Protein AF-0000000074206489 (afdb_homodimer)

Organism: NCBI:txid88382

Solvent-accessible surface area (backbone atoms only — not comparable to full-atom values): 29722 Å² total; per-residue (Å²): 125,46,49,64,79,64,74,77,42,41,24,38,34,35,64,43,36,42,76,60,45,55,52,39,48,53,51,47,45,47,34,42,75,22,61,24,48,31,36,27,30,48,44,56,84,59,36,34,67,36,35,29,41,68,44,48,49,28,24,40,45,49,66,47,85,73,44,24,41,29,34,53,33,33,40,43,61,78,42,57,41,62,58,47,41,35,37,48,26,34,46,12,40,67,43,70,44,29,47,36,42,20,39,26,56,64,82,62,49,68,45,38,34,6,57,52,27,76,78,65,53,76,69,52,23,52,53,42,43,54,52,35,53,51,47,32,53,47,35,55,41,56,89,53,83,68,47,34,70,41,88,54,97,80,51,52,29,61,44,28,56,39,31,41,71,55,62,48,86,63,46,39,26,32,54,47,85,50,71,69,44,28,34,47,37,27,60,72,36,38,20,42,42,36,47,48,92,74,37,92,56,40,78,71,36,48,52,65,51,48,48,46,19,35,53,29,6,47,76,63,75,41,64,52,72,62,40,45,33,35,36,36,42,66,73,44,87,35,90,56,76,70,68,84,45,22,11,31,60,68,52,38,19,53,51,53,29,50,45,23,63,66,48,26,44,29,32,39,25,41,56,55,86,46,68,69,57,50,36,42,43,28,64,50,22,48,56,50,21,52,50,54,43,51,57,59,71,76,107,129,47,49,66,77,64,74,79,41,40,26,37,35,34,64,42,37,42,77,60,45,55,52,40,48,53,50,46,45,47,34,41,74,23,61,25,48,30,37,26,30,49,43,56,85,57,37,33,66,36,34,27,42,68,44,49,48,29,24,41,44,49,67,47,83,73,44,24,42,29,35,53,34,32,39,43,60,79,42,55,42,64,57,49,40,34,36,48,26,34,47,12,40,66,44,69,45,30,48,35,41,21,39,26,56,64,82,64,49,70,46,38,33,7,57,52,27,75,78,64,52,75,70,51,24,52,53,43,43,54,53,34,53,53,48,32,54,47,36,54,42,55,90,52,84,68,48,34,68,41,88,55,97,80,50,52,29,61,43,27,56,41,31,41,72,54,60,48,87,63,45,38,25,33,54,47,84,50,71,70,44,28,34,47,36,26,59,72,37,38,20,42,43,37,48,48,91,73,38,92,56,41,79,71,37,49,54,63,52,48,48,46,19,36,53,28,5,48,77,64,74,41,64,50,71,62,39,45,34,34,36,36,42,66,72,42,86,36,90,56,74,70,68,83,46,23,12,30,60,68,54,38,18,54,51,52,31,48,46,23,62,67,48,24,40,28,31,40,25,40,55,54,86,46,66,69,59,49,35,43,42,27,63,49,21,46,57,50,21,54,51,54,44,52,58,59,71,74,104

Secondary structure (DSSP, 8-state):
-----PPPEEEEEE--BSSSTTHHHHHHHHHHHTT-SEEEE---TT-TTB--HHHHHHHHHHH-SSSEEEEEEEEGGGS-HHHHHHHHHHHHHHHTS-EEEEEE--S-HHHHHHTTPPP--HHHHHHHHHHHHHHHHHHH-TTS-S-EEEE-SS-EEEEEPP-PPPSS---EEE---SHHHHHHHHHH-SEE--BGGGSTTGGGHHHHHHHHHHHHHHHTT--GGGSEEEEEE--EE-SS--STTEE-HHHHHHHHHHHHHHH---EEEE----HHHHHHIIIIIHHHHHHHHHHHHH-/-----PPPEEEEEE--BSSSTTHHHHHHHHHHHTT-SEEEE---TT-TTB--HHHHHHHHHHH-SSSEEEEEEEEGGGS-HHHHHHHHHHHHHHHTS-EEEEEE--S-HHHHHHTTPPP--HHHHHHHHHHHHHHHHHHH-TTS-S-EEEE-SS-EEEEEPP-PPPSS---EEE---SHHHHHHHHHH-SEE--BGGGSTTGGGHHHHHHHHHHHHHHHTT--GGGSEEEEEE--EE-SS--STTEE-HHHHHHHHHHHHHHH---EEEE----HHHHHHIIIIIHHHHHHHHHHHHH-

InterPro domains:
  IPR011251 Luciferase-like domain [PF00296] (20-227)
  IPR036661 Luciferase-like domain superfamily [G3DSA:3.20.20.30] (3-291)
  IPR036661 Luciferase-like domain superfamily [SSF51679] (7-292)
  IPR050564 F420-dependent glucose-6-phosphate dehydrogenase/mer [PTHR43244] (9-232)

pLDDT: mean 97.16, std 4.1, range [49.28, 98.94]

Structure (mmCIF, N/CA/C/O backbone):
data_AF-0000000074206489-model_v1
#
loop_
_entity.id
_entity.type
_entity.pdbx_description
1 polymer 'Alkanesulfonate monooxygenase SsuD/methylene tetrahydromethanopterin reductase-like flavin-dependent oxidoreductase (Luciferase family)'
#
loop_
_atom_site.group_PDB
_atom_site.id
_atom_site.type_symbol
_atom_site.label_atom_id
_atom_site.label_alt_id
_atom_site.label_comp_id
_atom_site.label_asym_id
_atom_site.label_entity_id
_atom_site.label_seq_id
_atom_site.pdbx_PDB_ins_code
_atom_site.Cartn_x
_atom_site.Cartn_y
_atom_site.Cartn_z
_atom_site.occupancy
_atom_site.B_iso_or_equiv
_atom_site.auth_seq_id
_atom_site.auth_comp_id
_atom_site.auth_asym_id
_atom_site.auth_atom_id
_atom_site.pdbx_PDB_model_num
ATOM 1 N N . MET A 1 1 ? -9.75 -37.688 -13.828 1 50 1 MET A N 1
ATOM 2 C CA . MET A 1 1 ? -9.797 -36.812 -14.984 1 50 1 MET A CA 1
ATOM 3 C C . MET A 1 1 ? -9.047 -35.5 -14.688 1 50 1 MET A C 1
ATOM 5 O O . MET A 1 1 ? -9.375 -34.781 -13.734 1 50 1 MET A O 1
ATOM 9 N N . THR A 1 2 ? -7.719 -35.438 -15.211 1 66.19 2 THR A N 1
ATOM 10 C CA . THR A 1 2 ? -6.68 -34.5 -14.781 1 66.19 2 THR A CA 1
ATOM 11 C C . THR A 1 2 ? -7.031 -33.062 -15.203 1 66.19 2 THR A C 1
ATOM 13 O O . THR A 1 2 ? -6.664 -32.125 -14.523 1 66.19 2 THR A O 1
ATOM 16 N N . ASP A 1 3 ? -8.008 -33.031 -16.141 1 78.62 3 ASP A N 1
ATOM 17 C CA . ASP A 1 3 ? -8.391 -31.703 -16.609 1 78.62 3 ASP A CA 1
ATOM 18 C C . ASP A 1 3 ? -9.656 -31.219 -15.914 1 78.62 3 ASP A C 1
ATOM 20 O O . ASP A 1 3 ? -10.711 -31.844 -16.016 1 78.62 3 ASP A O 1
ATOM 24 N N . TYR A 1 4 ? -9.688 -30.125 -15.148 1 86.06 4 TYR A N 1
ATOM 25 C CA . TYR A 1 4 ? -10.773 -29.594 -14.336 1 86.06 4 TYR A CA 1
ATOM 26 C C . TYR A 1 4 ? -11.703 -28.719 -15.164 1 86.06 4 TYR A C 1
ATOM 28 O O . TYR A 1 4 ? -12.727 -28.25 -14.672 1 86.06 4 TYR A O 1
ATOM 36 N N . GLY A 1 5 ? -11.352 -28.516 -16.453 1 85.25 5 GLY A N 1
ATOM 37 C CA . GLY A 1 5 ? -12.195 -27.766 -17.375 1 85.25 5 GLY A CA 1
ATOM 38 C C . GLY A 1 5 ? -12.086 -26.266 -17.188 1 85.25 5 GLY A C 1
ATOM 39 O O . GLY A 1 5 ? -12.977 -25.516 -17.594 1 85.25 5 GLY A O 1
ATOM 40 N N . HIS A 1 6 ? -11.023 -25.812 -16.547 1 93.69 6 HIS A N 1
ATOM 41 C CA . HIS A 1 6 ? -10.844 -24.375 -16.297 1 93.69 6 HIS A CA 1
ATOM 42 C C . HIS A 1 6 ? -10.414 -23.656 -17.578 1 93.69 6 HIS A C 1
ATOM 44 O O . HIS A 1 6 ? -9.719 -24.234 -18.422 1 93.69 6 HIS A O 1
ATOM 50 N N . ASP A 1 7 ? -10.914 -22.391 -17.688 1 95.88 7 ASP A N 1
ATOM 51 C CA . ASP A 1 7 ? -10.367 -21.547 -18.734 1 95.88 7 ASP A CA 1
ATOM 52 C C . ASP A 1 7 ? -8.875 -21.297 -18.531 1 95.88 7 ASP A C 1
ATOM 54 O O . ASP A 1 7 ? -8.414 -21.188 -17.391 1 95.88 7 ASP A O 1
ATOM 58 N N . LEU A 1 8 ? -8.164 -21.188 -19.672 1 98.5 8 LEU A N 1
ATOM 59 C CA . LEU A 1 8 ? -6.734 -20.922 -19.609 1 98.5 8 LEU A CA 1
ATOM 60 C C . LEU A 1 8 ? -6.469 -19.453 -19.297 1 98.5 8 LEU A C 1
ATOM 62 O O . LEU A 1 8 ? -7.152 -18.578 -19.828 1 98.5 8 LEU A O 1
ATOM 66 N N . THR A 1 9 ? -5.559 -19.219 -18.391 1 98.75 9 THR A N 1
ATOM 67 C CA . THR A 1 9 ? -5.102 -17.875 -18.062 1 98.75 9 THR A CA 1
ATOM 68 C C . THR A 1 9 ? -3.582 -17.781 -18.188 1 98.75 9 THR A C 1
ATOM 70 O O . THR A 1 9 ? -2.863 -18.719 -17.812 1 98.75 9 THR A O 1
ATOM 73 N N . PHE A 1 10 ? -3.115 -16.719 -18.75 1 98.94 10 PHE A N 1
ATOM 74 C CA . PHE A 1 10 ? -1.692 -16.516 -18.984 1 98.94 10 PHE A CA 1
ATOM 75 C C . PHE A 1 10 ? -1.24 -15.172 -18.406 1 98.94 10 PHE A C 1
ATOM 77 O O . PHE A 1 10 ? -1.953 -14.172 -18.5 1 98.94 10 PHE A O 1
ATOM 84 N N . GLY A 1 11 ? -0.097 -15.188 -17.719 1 98.94 11 GLY A N 1
ATOM 85 C CA . GLY A 1 11 ? 0.428 -13.969 -17.125 1 98.94 11 GLY A CA 1
ATOM 86 C C . GLY A 1 11 ? 1.941 -13.891 -17.172 1 98.94 11 GLY A C 1
ATOM 87 O O . GLY A 1 11 ? 2.607 -14.828 -17.609 1 98.94 11 GLY A O 1
ATOM 88 N N . ALA A 1 12 ? 2.471 -12.766 -16.797 1 98.94 12 ALA A N 1
ATOM 89 C CA . ALA A 1 12 ? 3.904 -12.539 -16.625 1 98.94 12 ALA A CA 1
ATOM 90 C C . ALA A 1 12 ? 4.277 -12.445 -15.156 1 98.94 12 ALA A C 1
ATOM 92 O O . ALA A 1 12 ? 3.582 -11.789 -14.375 1 98.94 12 ALA A O 1
ATOM 93 N N . PHE A 1 13 ? 5.258 -13.211 -14.805 1 98.88 13 PHE A N 1
ATOM 94 C CA . PHE A 1 13 ? 5.879 -13.078 -13.492 1 98.88 13 PHE A CA 1
ATOM 95 C C . PHE A 1 13 ? 7.043 -12.102 -13.539 1 98.88 13 PHE A C 1
ATOM 97 O O . PHE A 1 13 ? 8.172 -12.477 -13.859 1 98.88 13 PHE A O 1
ATOM 104 N N . ILE A 1 14 ? 6.809 -10.867 -13.047 1 98.88 14 ILE A N 1
ATOM 105 C CA . ILE A 1 14 ? 7.711 -9.742 -13.266 1 98.88 14 ILE A CA 1
ATOM 106 C C . ILE A 1 14 ? 8.531 -9.477 -12 1 98.88 14 ILE A C 1
ATOM 108 O O . ILE A 1 14 ? 7.992 -9.484 -10.898 1 98.88 14 ILE A O 1
ATOM 112 N N . THR A 1 15 ? 9.844 -9.305 -12.203 1 98.88 15 THR A N 1
ATOM 113 C CA . THR A 1 15 ? 10.688 -8.93 -11.07 1 98.88 15 THR A CA 1
ATOM 114 C C . THR A 1 15 ? 10.422 -7.484 -10.656 1 98.88 15 THR A C 1
ATOM 116 O O . THR A 1 15 ? 10.484 -6.57 -11.484 1 98.88 15 THR A O 1
ATOM 119 N N . PRO A 1 16 ? 10.102 -7.254 -9.406 1 98.81 16 PRO A N 1
ATOM 120 C CA . PRO A 1 16 ? 9.812 -5.895 -8.953 1 98.81 16 PRO A CA 1
ATOM 121 C C . PRO A 1 16 ? 11.07 -5.102 -8.609 1 98.81 16 PRO A C 1
ATOM 123 O O . PRO A 1 16 ? 11.188 -4.566 -7.508 1 98.81 16 PRO A O 1
ATOM 126 N N . VAL A 1 17 ? 11.906 -4.953 -9.602 1 98.75 17 VAL A N 1
ATOM 127 C CA . VAL A 1 17 ? 13.18 -4.289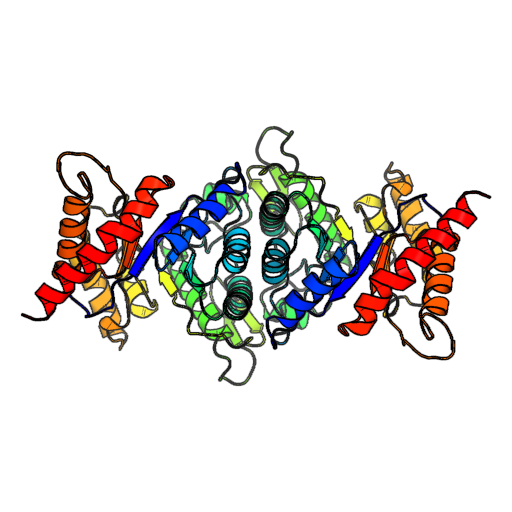 -9.367 1 98.75 17 VAL A CA 1
ATOM 128 C C . VAL A 1 17 ? 12.93 -2.857 -8.891 1 98.75 17 VAL A C 1
ATOM 130 O O . VAL A 1 17 ? 11.992 -2.201 -9.336 1 98.75 17 VAL A O 1
ATOM 133 N N . ALA A 1 18 ? 13.82 -2.406 -8.055 1 98.25 18 ALA A N 1
ATOM 134 C CA . ALA A 1 18 ? 13.727 -1.04 -7.547 1 98.25 18 ALA A CA 1
ATOM 135 C C . ALA A 1 18 ? 14.391 -0.053 -8.5 1 98.25 18 ALA A C 1
ATOM 137 O O . ALA A 1 18 ? 14.078 1.139 -8.492 1 98.25 18 ALA A O 1
ATOM 138 N N . SER A 1 19 ? 15.336 -0.572 -9.281 1 97.25 19 SER A N 1
ATOM 139 C CA . SER A 1 19 ? 16.078 0.254 -10.234 1 97.25 19 SER A CA 1
ATOM 140 C C . SER A 1 19 ? 16.312 -0.493 -11.539 1 97.25 19 SER A C 1
ATOM 142 O O . SER A 1 19 ? 16.969 -1.543 -11.547 1 97.25 19 SER A O 1
ATOM 144 N N . PRO A 1 20 ? 15.789 -0.012 -12.656 1 97.94 20 PRO A N 1
ATOM 145 C CA . PRO A 1 20 ? 14.977 1.197 -12.805 1 97.94 20 PRO A CA 1
ATOM 146 C C . PRO A 1 20 ? 13.57 1.042 -12.227 1 97.94 20 PRO A C 1
ATOM 148 O O . PRO A 1 20 ? 12.898 0.035 -12.469 1 97.94 20 PRO A O 1
ATOM 151 N N . ALA A 1 21 ? 13.055 2.061 -11.648 1 98.12 21 ALA A N 1
ATOM 152 C CA . ALA A 1 21 ? 11.836 1.987 -10.844 1 98.12 21 ALA A CA 1
ATOM 153 C C . ALA A 1 21 ? 10.625 1.639 -11.703 1 98.12 21 ALA A C 1
ATOM 155 O O . ALA A 1 21 ? 9.719 0.938 -11.25 1 98.12 21 ALA A O 1
ATOM 156 N N . HIS A 1 22 ? 10.633 2.047 -12.953 1 98.69 22 HIS A N 1
ATOM 157 C CA . HIS A 1 22 ? 9.43 1.909 -13.773 1 98.69 22 HIS A CA 1
ATOM 158 C C . HIS A 1 22 ? 9.492 0.654 -14.633 1 98.69 22 HIS A C 1
ATOM 160 O O . HIS A 1 22 ? 8.523 0.318 -15.32 1 98.69 22 HIS A O 1
ATOM 166 N N . GLN A 1 23 ? 10.602 -0.063 -14.539 1 98.81 23 GLN A N 1
ATOM 167 C CA . GLN A 1 23 ? 10.734 -1.245 -15.383 1 98.81 23 GLN A CA 1
ATOM 168 C C . GLN A 1 23 ? 9.602 -2.236 -15.125 1 98.81 23 GLN A C 1
ATOM 170 O O . GLN A 1 23 ? 8.945 -2.699 -16.062 1 98.81 23 GLN A O 1
ATOM 175 N N . PRO A 1 24 ? 9.273 -2.516 -13.883 1 98.94 24 PRO A N 1
ATOM 176 C CA . PRO A 1 24 ? 8.172 -3.461 -13.68 1 98.94 24 PRO A CA 1
ATOM 177 C C . PRO A 1 24 ? 6.828 -2.908 -14.141 1 98.94 24 PRO A C 1
ATOM 179 O O . PRO A 1 24 ? 5.973 -3.666 -14.602 1 98.94 24 PRO A O 1
ATOM 182 N N . VAL A 1 25 ? 6.641 -1.599 -14.016 1 98.94 25 VAL A N 1
ATOM 183 C CA . VAL A 1 25 ? 5.402 -0.966 -14.461 1 98.94 25 VAL A CA 1
ATOM 184 C C . VAL A 1 25 ? 5.273 -1.082 -15.977 1 98.94 25 VAL A C 1
ATOM 186 O O . VAL A 1 25 ? 4.227 -1.475 -16.5 1 98.94 25 VAL A O 1
ATOM 189 N N . GLU A 1 26 ? 6.375 -0.799 -16.672 1 98.94 26 GLU A N 1
ATOM 190 C CA . GLU A 1 26 ? 6.391 -0.858 -18.125 1 98.94 26 GLU A CA 1
ATOM 191 C C . GLU A 1 26 ? 6.164 -2.283 -18.625 1 98.94 26 GLU A C 1
ATOM 193 O O . GLU A 1 26 ? 5.469 -2.496 -19.625 1 98.94 26 GLU A O 1
ATOM 198 N N . LEU A 1 27 ? 6.691 -3.246 -17.906 1 98.94 27 LEU A N 1
ATOM 199 C CA . LEU A 1 27 ? 6.488 -4.645 -18.281 1 98.94 27 LEU A CA 1
ATOM 200 C C . LEU A 1 27 ? 5.047 -5.066 -18.031 1 98.94 27 LEU A C 1
ATOM 202 O O . LEU A 1 27 ? 4.496 -5.875 -18.781 1 98.94 27 LEU A O 1
ATOM 206 N N . ALA A 1 28 ? 4.406 -4.508 -17 1 98.94 28 ALA A N 1
ATOM 207 C CA . ALA A 1 28 ? 3 -4.801 -16.75 1 98.94 28 ALA A CA 1
ATOM 208 C C . ALA A 1 28 ? 2.113 -4.234 -17.859 1 98.94 28 ALA A C 1
ATOM 210 O O . ALA A 1 28 ? 1.21 -4.918 -18.344 1 98.94 28 ALA A O 1
ATOM 211 N N . ILE A 1 29 ? 2.43 -3.014 -18.25 1 98.94 29 ILE A N 1
ATOM 212 C CA . ILE A 1 29 ? 1.688 -2.375 -19.328 1 98.94 29 ILE A CA 1
ATOM 213 C C . ILE A 1 29 ? 1.873 -3.172 -20.625 1 98.94 29 ILE A C 1
ATOM 215 O O . ILE A 1 29 ? 0.907 -3.43 -21.344 1 98.94 29 ILE A O 1
ATOM 219 N N . LEU A 1 30 ? 3.135 -3.623 -20.859 1 98.94 30 LEU A N 1
ATOM 220 C CA . LEU A 1 30 ? 3.445 -4.426 -22.031 1 98.94 30 LEU A CA 1
ATOM 221 C C . LEU A 1 30 ? 2.703 -5.758 -22 1 98.94 30 LEU A C 1
ATOM 223 O O . LEU A 1 30 ? 2.215 -6.23 -23.031 1 98.94 30 LEU A O 1
ATOM 227 N N . SER A 1 31 ? 2.611 -6.32 -20.844 1 98.94 31 SER A N 1
ATOM 228 C CA . SER A 1 31 ? 1.9 -7.582 -20.672 1 98.94 31 SER A CA 1
ATOM 229 C C . SER A 1 31 ? 0.429 -7.441 -21.047 1 98.94 31 SER A C 1
ATOM 231 O O . SER A 1 31 ? -0.124 -8.297 -21.75 1 98.94 31 SER A O 1
ATOM 233 N N . GLU A 1 32 ? -0.167 -6.383 -20.609 1 98.88 32 GLU A N 1
ATOM 234 C CA . GLU A 1 32 ? -1.558 -6.105 -20.953 1 98.88 32 GLU A CA 1
ATOM 235 C C . GLU A 1 32 ? -1.726 -5.93 -22.469 1 98.88 32 GLU A C 1
ATOM 237 O O . GLU A 1 32 ? -2.639 -6.5 -23.062 1 98.88 32 GLU A O 1
ATOM 242 N N . LYS A 1 33 ? -0.8 -5.195 -23.062 1 98.81 33 LYS A N 1
ATOM 243 C CA . LYS A 1 33 ? -0.85 -4.957 -24.5 1 98.81 33 LYS A CA 1
ATOM 244 C C . LYS A 1 33 ? -0.644 -6.25 -25.281 1 98.81 33 LYS A C 1
ATOM 246 O O . LYS A 1 33 ? -1.212 -6.426 -26.359 1 98.81 33 LYS A O 1
ATOM 251 N N . ALA A 1 34 ? 0.112 -7.148 -24.688 1 98.88 34 ALA A N 1
ATOM 252 C CA . ALA A 1 34 ? 0.432 -8.422 -25.328 1 98.88 34 ALA A CA 1
ATOM 253 C C . ALA A 1 34 ? -0.728 -9.406 -25.203 1 98.88 34 ALA A C 1
ATOM 255 O O . ALA A 1 34 ? -0.677 -10.508 -25.766 1 98.88 34 ALA A O 1
ATOM 256 N N . GLY A 1 35 ? -1.749 -9.055 -24.453 1 98.75 35 GLY A N 1
ATOM 257 C CA . GLY A 1 35 ? -2.938 -9.891 -24.375 1 98.75 35 GLY A CA 1
ATOM 258 C C . GLY A 1 35 ? -2.904 -10.852 -23.188 1 98.75 35 GLY A C 1
ATOM 259 O O . GLY A 1 35 ? -3.734 -11.758 -23.109 1 98.75 35 GLY A O 1
ATOM 260 N N . LEU A 1 36 ? -1.963 -10.656 -22.281 1 98.94 36 LEU A N 1
ATOM 261 C CA . LEU A 1 36 ? -1.909 -11.516 -21.094 1 98.94 36 LEU A CA 1
ATOM 262 C C . LEU A 1 36 ? -3.021 -11.156 -20.125 1 98.94 36 LEU A C 1
ATOM 264 O O . LEU A 1 36 ? -3.508 -10.023 -20.109 1 98.94 36 LEU A O 1
ATOM 268 N N . ASP A 1 37 ? -3.408 -12.125 -19.281 1 98.88 37 ASP A N 1
ATOM 269 C CA . ASP A 1 37 ? -4.543 -11.992 -18.359 1 98.88 37 ASP A CA 1
ATOM 270 C C . ASP A 1 37 ? -4.094 -11.477 -17 1 98.88 37 ASP A C 1
ATOM 272 O O . ASP A 1 37 ? -4.887 -10.883 -16.266 1 98.88 37 ASP A O 1
ATOM 276 N N . MET A 1 38 ? -2.793 -11.688 -16.672 1 98.88 38 MET A N 1
ATOM 277 C CA . MET A 1 38 ? -2.318 -11.43 -15.305 1 98.88 38 MET A CA 1
ATOM 278 C C . MET A 1 38 ? -0.886 -10.906 -15.32 1 98.88 38 MET A C 1
ATOM 280 O O . MET A 1 38 ? -0.13 -11.18 -16.25 1 98.88 38 MET A O 1
ATOM 284 N N . VAL A 1 39 ? -0.563 -10.133 -14.352 1 98.94 39 VAL A N 1
ATOM 285 C CA . VAL A 1 39 ? 0.818 -9.836 -13.984 1 98.94 39 VAL A CA 1
ATOM 286 C C . VAL A 1 39 ? 1.037 -10.141 -12.508 1 98.94 39 VAL A C 1
ATOM 288 O O . VAL A 1 39 ? 0.181 -9.836 -11.672 1 98.94 39 VAL A O 1
ATOM 291 N N . GLY A 1 40 ? 2.08 -10.891 -12.203 1 98.88 40 GLY A N 1
ATOM 292 C CA . GLY A 1 40 ? 2.418 -11.266 -10.844 1 98.88 40 GLY A CA 1
ATOM 293 C C . GLY A 1 40 ? 3.762 -10.727 -10.391 1 98.88 40 GLY A C 1
ATOM 294 O O . GLY A 1 40 ? 4.672 -10.539 -11.203 1 98.88 40 GLY A O 1
ATOM 295 N N . PHE A 1 41 ? 3.85 -10.469 -9.094 1 98.88 41 PHE A N 1
ATOM 296 C CA . PHE A 1 41 ? 5.074 -9.945 -8.5 1 98.88 41 PHE A CA 1
ATOM 297 C C . PHE A 1 41 ? 5.469 -10.75 -7.27 1 98.88 41 PHE A C 1
ATOM 299 O O . PHE A 1 41 ? 4.625 -11.055 -6.426 1 98.88 41 PHE A O 1
ATOM 306 N N . GLN A 1 42 ? 6.793 -11.094 -7.238 1 98.25 42 GLN A N 1
ATOM 307 C CA . GLN A 1 42 ? 7.309 -11.703 -6.02 1 98.25 42 GLN A CA 1
ATOM 308 C C . GLN A 1 42 ? 7.367 -10.695 -4.879 1 98.25 42 GLN A C 1
ATOM 310 O O . GLN A 1 42 ? 7.309 -9.484 -5.109 1 98.25 42 GLN A O 1
ATOM 315 N N . ASP A 1 43 ? 7.449 -11.211 -3.607 1 97.88 43 ASP A N 1
ATOM 316 C CA . ASP A 1 43 ? 7.449 -10.344 -2.434 1 97.88 43 ASP A CA 1
ATOM 317 C C . ASP A 1 43 ? 8.57 -10.727 -1.467 1 97.88 43 ASP A C 1
ATOM 319 O O . ASP A 1 43 ? 8.438 -11.688 -0.709 1 97.88 43 ASP A O 1
ATOM 323 N N . HIS A 1 44 ? 9.633 -9.938 -1.515 1 97.31 44 HIS A N 1
ATOM 324 C CA . HIS A 1 44 ? 10.773 -10.078 -0.62 1 97.31 44 HIS A CA 1
ATOM 325 C C . HIS A 1 44 ? 11.141 -8.75 0.029 1 97.31 44 HIS A C 1
ATOM 327 O O . HIS A 1 44 ? 12.164 -8.156 -0.3 1 97.31 44 HIS A O 1
ATOM 333 N N . PRO A 1 45 ? 10.281 -8.391 1.042 1 95.25 45 PRO A N 1
ATOM 334 C CA . PRO A 1 45 ? 10.438 -7.055 1.628 1 95.25 45 PRO A CA 1
ATOM 335 C C . PRO A 1 45 ? 11.836 -6.816 2.189 1 95.25 45 PRO A C 1
ATOM 337 O O . PRO A 1 45 ? 12.258 -5.664 2.328 1 95.25 45 PRO A O 1
ATOM 340 N N . TYR A 1 46 ? 12.586 -7.852 2.457 1 96.19 46 TYR A N 1
ATOM 341 C CA . TYR A 1 46 ? 13.891 -7.754 3.102 1 96.19 46 TYR A CA 1
ATOM 342 C C . TYR A 1 46 ? 14.992 -7.508 2.074 1 96.19 46 TYR A C 1
ATOM 344 O O . TYR A 1 46 ? 16.156 -7.379 2.428 1 96.19 46 TYR A O 1
ATOM 352 N N . GLN A 1 47 ? 14.664 -7.398 0.782 1 96.81 47 GLN A N 1
ATOM 353 C CA . GLN A 1 47 ? 15.617 -7.152 -0.292 1 96.81 47 GLN A CA 1
ATOM 354 C C . GLN A 1 47 ? 15.469 -5.738 -0.847 1 96.81 47 GLN A C 1
ATOM 356 O O . GLN A 1 47 ? 14.539 -5.453 -1.598 1 96.81 47 GLN A O 1
ATOM 361 N N . PRO A 1 48 ? 16.453 -4.844 -0.597 1 95.5 48 PRO A N 1
ATOM 362 C CA . PRO A 1 48 ? 16.312 -3.461 -1.063 1 95.5 48 PRO A CA 1
ATOM 363 C C . PRO A 1 48 ? 16.453 -3.334 -2.58 1 95.5 48 PRO A C 1
ATOM 365 O O . PRO A 1 48 ? 16.125 -2.289 -3.146 1 95.5 48 PRO A O 1
ATOM 368 N N . ALA A 1 49 ? 16.891 -4.379 -3.217 1 97.62 49 ALA A N 1
ATOM 369 C CA . ALA A 1 49 ? 16.984 -4.383 -4.676 1 97.62 49 ALA A CA 1
ATOM 370 C C . ALA A 1 49 ? 15.602 -4.5 -5.309 1 97.62 49 ALA A C 1
ATOM 372 O O . ALA A 1 49 ? 15.438 -4.258 -6.508 1 97.62 49 ALA A O 1
ATOM 373 N N . LEU A 1 50 ? 14.586 -4.836 -4.465 1 98.31 50 LEU A N 1
ATOM 374 C CA . LEU A 1 50 ? 13.219 -4.992 -4.93 1 98.31 50 LEU A CA 1
ATOM 375 C C . LEU A 1 50 ? 12.305 -3.943 -4.305 1 98.31 50 LEU A C 1
ATOM 377 O O . LEU A 1 50 ? 12.516 -3.533 -3.16 1 98.31 50 LEU A O 1
ATOM 381 N N . GLN A 1 51 ? 11.273 -3.582 -5.078 1 97.62 51 GLN A N 1
ATOM 382 C CA . GLN A 1 51 ? 10.242 -2.678 -4.578 1 97.62 51 GLN A CA 1
ATOM 383 C C . GLN A 1 51 ? 9.32 -3.387 -3.594 1 97.62 51 GLN A C 1
ATOM 385 O O . GLN A 1 51 ? 9.195 -4.613 -3.623 1 97.62 51 GLN A O 1
ATOM 390 N N . ASP A 1 52 ? 8.773 -2.557 -2.662 1 98.44 52 ASP A N 1
ATOM 391 C CA . ASP A 1 52 ? 7.645 -3.078 -1.899 1 98.44 52 ASP A CA 1
ATOM 392 C C . ASP A 1 52 ? 6.531 -3.566 -2.826 1 98.44 52 ASP A C 1
ATOM 394 O O . ASP A 1 52 ? 5.961 -2.783 -3.588 1 98.44 52 ASP A O 1
ATOM 398 N N . THR A 1 53 ? 6.16 -4.754 -2.713 1 98.69 53 THR A N 1
ATOM 399 C CA . THR A 1 53 ? 5.324 -5.43 -3.697 1 98.69 53 THR A CA 1
ATOM 400 C C . THR A 1 53 ? 3.904 -4.871 -3.674 1 98.69 53 THR A C 1
ATOM 402 O O . THR A 1 53 ? 3.314 -4.609 -4.727 1 98.69 53 THR A O 1
ATOM 405 N N . TRP A 1 54 ? 3.312 -4.621 -2.492 1 98.69 54 TRP A N 1
ATOM 406 C CA . TRP A 1 54 ? 1.943 -4.125 -2.428 1 98.69 54 TRP A CA 1
ATOM 407 C C . TRP A 1 54 ? 1.839 -2.732 -3.041 1 98.69 54 TRP A C 1
ATOM 409 O O . TRP A 1 54 ? 0.888 -2.438 -3.768 1 98.69 54 TRP A O 1
ATOM 419 N N . THR A 1 55 ? 2.818 -1.899 -2.729 1 98.88 55 THR A N 1
ATOM 420 C CA . THR A 1 55 ? 2.861 -0.561 -3.305 1 98.88 55 THR A CA 1
ATOM 421 C C . THR A 1 55 ? 2.947 -0.63 -4.828 1 98.88 55 THR A C 1
ATOM 423 O O . THR A 1 55 ? 2.207 0.064 -5.527 1 98.88 55 THR A O 1
ATOM 426 N N . LEU A 1 56 ? 3.777 -1.529 -5.332 1 98.94 56 LEU A N 1
ATOM 427 C CA . LEU A 1 56 ? 3.934 -1.698 -6.773 1 98.94 56 LEU A CA 1
ATOM 428 C C . LEU A 1 56 ? 2.641 -2.207 -7.402 1 98.94 56 LEU A C 1
ATOM 430 O O . LEU A 1 56 ? 2.213 -1.704 -8.445 1 98.94 56 LEU A O 1
ATOM 434 N N . MET A 1 57 ? 2.018 -3.176 -6.758 1 98.94 57 MET A N 1
ATOM 435 C CA . MET A 1 57 ? 0.758 -3.717 -7.262 1 98.94 57 MET A CA 1
ATOM 436 C C . MET A 1 57 ? -0.296 -2.621 -7.379 1 98.94 57 MET A C 1
ATOM 438 O O . MET A 1 57 ? -1.008 -2.543 -8.383 1 98.94 57 MET A O 1
ATOM 442 N N . SER A 1 58 ? -0.374 -1.767 -6.352 1 98.94 58 SER A N 1
ATOM 443 C CA . SER A 1 58 ? -1.348 -0.68 -6.344 1 98.94 58 SER A CA 1
ATOM 444 C C . SER A 1 58 ? -1.073 0.318 -7.461 1 98.94 58 SER A C 1
ATOM 446 O O . SER A 1 58 ? -1.996 0.756 -8.148 1 98.94 58 SER A O 1
ATOM 448 N N . TYR A 1 59 ? 0.234 0.641 -7.699 1 98.94 59 TYR A N 1
ATOM 449 C CA . TYR A 1 59 ? 0.657 1.555 -8.758 1 98.94 59 TYR A CA 1
ATOM 450 C C . TYR A 1 59 ? 0.356 0.976 -10.133 1 98.94 59 TYR A C 1
ATOM 452 O O . TYR A 1 59 ? -0.2 1.661 -10.992 1 98.94 59 TYR A O 1
ATOM 460 N N . VAL A 1 60 ? 0.588 -0.34 -10.312 1 98.94 60 VAL A N 1
ATOM 461 C CA . VAL A 1 60 ? 0.385 -1.039 -11.578 1 98.94 60 VAL A CA 1
ATOM 462 C C . VAL A 1 60 ? -1.107 -1.125 -11.891 1 98.94 60 VAL A C 1
ATOM 464 O O . VAL A 1 60 ? -1.521 -0.94 -13.039 1 98.94 60 VAL A O 1
ATOM 467 N N . ALA A 1 61 ? -1.903 -1.37 -10.852 1 98.94 61 ALA A N 1
ATOM 468 C CA . ALA A 1 61 ? -3.348 -1.447 -11.047 1 98.94 61 ALA A CA 1
ATOM 469 C C . ALA A 1 61 ? -3.896 -0.138 -11.609 1 98.94 61 ALA A C 1
ATOM 471 O O . ALA A 1 61 ? -4.812 -0.144 -12.438 1 98.94 61 ALA A O 1
ATOM 472 N N . ALA A 1 62 ? -3.285 0.986 -11.203 1 98.94 62 ALA A N 1
ATOM 473 C CA . ALA A 1 62 ? -3.732 2.305 -11.641 1 98.94 62 ALA A CA 1
ATOM 474 C C . ALA A 1 62 ? -3.264 2.594 -13.062 1 98.94 62 ALA A C 1
ATOM 476 O O . ALA A 1 62 ? -3.861 3.412 -13.766 1 98.94 62 ALA A O 1
ATOM 477 N N . ARG A 1 63 ? -2.188 1.896 -13.531 1 98.88 63 ARG A N 1
ATOM 478 C CA . ARG A 1 63 ? -1.569 2.176 -14.828 1 98.88 63 ARG A CA 1
ATOM 479 C C . ARG A 1 63 ? -2.055 1.195 -15.891 1 98.88 63 ARG A C 1
ATOM 481 O O . ARG A 1 63 ? -1.645 1.274 -17.047 1 98.88 63 ARG A O 1
ATOM 488 N N . THR A 1 64 ? -2.906 0.189 -15.484 1 98.88 64 THR A N 1
ATOM 489 C CA . THR A 1 64 ? -3.48 -0.795 -16.391 1 98.88 64 THR A CA 1
ATOM 490 C C . THR A 1 64 ? -5 -0.826 -16.266 1 98.88 64 THR A C 1
ATOM 492 O O . THR A 1 64 ? -5.566 -0.218 -15.359 1 98.88 64 THR A O 1
ATOM 495 N N . GLU A 1 65 ? -5.648 -1.56 -17.172 1 98.38 65 GLU A N 1
ATOM 496 C CA . GLU A 1 65 ? -7.105 -1.479 -17.219 1 98.38 65 GLU A CA 1
ATOM 497 C C . GLU A 1 65 ? -7.738 -2.867 -17.141 1 98.38 65 GLU A C 1
ATOM 499 O O . GLU A 1 65 ? -8.883 -3.01 -16.703 1 98.38 65 GLU A O 1
ATOM 504 N N . ARG A 1 66 ? -6.953 -3.908 -17.547 1 98.44 66 ARG A N 1
ATOM 505 C CA . ARG A 1 66 ? -7.621 -5.188 -17.75 1 98.44 66 ARG A CA 1
ATOM 506 C C . ARG A 1 66 ? -6.891 -6.312 -17.031 1 98.44 66 ARG A C 1
ATOM 508 O O . ARG A 1 66 ? -7.52 -7.215 -16.469 1 98.44 66 ARG A O 1
ATOM 515 N N . VAL A 1 67 ? -5.555 -6.23 -17.016 1 98.81 67 VAL A N 1
ATOM 516 C CA . VAL A 1 67 ? -4.781 -7.34 -16.469 1 98.81 67 VAL A CA 1
ATOM 517 C C . VAL A 1 67 ? -5.047 -7.465 -14.961 1 98.81 67 VAL A C 1
ATOM 519 O O . VAL A 1 67 ? -5.164 -6.457 -14.258 1 98.81 67 VAL A O 1
ATOM 522 N N . ARG A 1 68 ? -5.238 -8.617 -14.484 1 98.88 68 ARG A N 1
ATOM 523 C CA . ARG A 1 68 ? -5.309 -8.875 -13.047 1 98.88 68 ARG A CA 1
ATOM 524 C C . ARG A 1 68 ? -3.934 -8.766 -12.406 1 98.88 68 ARG A C 1
ATOM 526 O O . ARG A 1 68 ? -2.93 -9.156 -13 1 98.88 68 ARG A O 1
ATOM 533 N N . VAL A 1 69 ? -3.895 -8.188 -11.227 1 98.94 69 VAL A N 1
ATOM 534 C CA . VAL A 1 69 ? -2.654 -7.98 -10.492 1 98.94 69 VAL A CA 1
ATOM 535 C C . VAL A 1 69 ? -2.57 -8.977 -9.336 1 98.94 69 VAL A C 1
ATOM 537 O O . VAL A 1 69 ? -3.453 -9.023 -8.477 1 98.94 69 VAL A O 1
ATOM 540 N N . VAL A 1 70 ? -1.449 -9.805 -9.297 1 98.94 70 VAL A N 1
ATOM 541 C CA . VAL A 1 70 ? -1.39 -10.969 -8.43 1 98.94 70 VAL A CA 1
ATOM 542 C C . VAL A 1 70 ? -0.144 -10.898 -7.547 1 98.94 70 VAL A C 1
ATOM 544 O O . VAL A 1 70 ? 0.969 -10.719 -8.047 1 98.94 70 VAL A O 1
ATOM 547 N N . GLY A 1 71 ? -0.359 -10.914 -6.195 1 98.75 71 GLY A N 1
ATOM 548 C CA . GLY A 1 71 ? 0.795 -11.289 -5.391 1 98.75 71 GLY A CA 1
ATOM 549 C C . GLY A 1 71 ? 1.267 -12.711 -5.648 1 98.75 71 GLY A C 1
ATOM 550 O O . GLY A 1 71 ? 0.5 -13.664 -5.492 1 98.75 71 GLY A O 1
ATOM 551 N N . ASN A 1 72 ? 2.592 -12.906 -6.02 1 98.69 72 ASN A N 1
ATOM 552 C CA . ASN A 1 72 ? 3.053 -14.203 -6.492 1 98.69 72 ASN A CA 1
ATOM 553 C C . ASN A 1 72 ? 4.41 -14.57 -5.898 1 98.69 72 ASN A C 1
ATOM 555 O O . ASN A 1 72 ? 5.43 -14.516 -6.586 1 98.69 72 ASN A O 1
ATOM 559 N N . VAL A 1 73 ? 4.355 -14.82 -4.527 1 98.12 73 VAL A N 1
ATOM 560 C CA . VAL A 1 73 ? 3.299 -14.766 -3.521 1 98.12 73 VAL A CA 1
ATOM 561 C C . VAL A 1 73 ? 3.682 -13.773 -2.426 1 98.12 73 VAL A C 1
ATOM 563 O O . VAL A 1 73 ? 4.863 -13.484 -2.227 1 98.12 73 VAL A O 1
ATOM 566 N N . LEU A 1 74 ? 2.742 -13.188 -1.716 1 98.31 74 LEU A N 1
ATOM 567 C CA . LEU A 1 74 ? 2.949 -12.211 -0.649 1 98.31 74 LEU A CA 1
ATOM 568 C C . LEU A 1 74 ? 3.543 -12.883 0.587 1 98.31 74 LEU A C 1
ATOM 570 O O . LEU A 1 74 ? 3.146 -13.992 0.951 1 98.31 74 LEU A O 1
ATOM 574 N N . SER A 1 75 ? 4.52 -12.219 1.203 1 96.75 75 SER A N 1
ATOM 575 C CA . SER A 1 75 ? 5.223 -12.703 2.385 1 96.75 75 SER A CA 1
ATOM 576 C C . SER A 1 75 ? 4.379 -12.531 3.643 1 96.75 75 SER A C 1
ATOM 578 O O . SER A 1 75 ? 4.441 -11.492 4.301 1 96.75 75 SER A O 1
ATOM 580 N N . LEU A 1 76 ? 3.691 -13.539 4.047 1 96.62 76 LEU A N 1
ATOM 581 C CA . LEU A 1 76 ? 2.727 -13.445 5.137 1 96.62 76 LEU A CA 1
ATOM 582 C C . LEU A 1 76 ? 3.414 -13.047 6.438 1 96.62 76 LEU A C 1
ATOM 584 O O . LEU A 1 76 ? 2.875 -12.242 7.207 1 96.62 76 LEU A O 1
ATOM 588 N N . PRO A 1 77 ? 4.668 -13.438 6.672 1 95.06 77 PRO A N 1
ATOM 589 C CA . PRO A 1 77 ? 5.297 -13.094 7.949 1 95.06 77 PRO A CA 1
ATOM 590 C C . PRO A 1 77 ? 5.531 -11.594 8.102 1 95.06 77 PRO A C 1
ATOM 592 O O . PRO A 1 77 ? 5.719 -11.102 9.219 1 95.06 77 PRO A O 1
ATOM 595 N N . LEU A 1 78 ? 5.5 -10.906 6.945 1 95.81 78 LEU A N 1
ATOM 596 C CA . LEU A 1 78 ? 5.805 -9.484 7.043 1 95.81 78 LEU A CA 1
ATOM 597 C C . LEU A 1 78 ? 4.609 -8.641 6.602 1 95.81 78 LEU A C 1
ATOM 599 O O . LEU A 1 78 ? 4.734 -7.426 6.426 1 95.81 78 LEU A O 1
ATOM 603 N N . ARG A 1 79 ? 3.473 -9.297 6.418 1 95.88 79 ARG A N 1
ATOM 604 C CA . ARG A 1 79 ? 2.232 -8.609 6.082 1 95.88 79 ARG A CA 1
ATOM 605 C C . ARG A 1 79 ? 1.074 -9.117 6.934 1 95.88 79 ARG A C 1
ATOM 607 O O . ARG A 1 79 ? 0.647 -10.266 6.785 1 95.88 79 ARG A O 1
ATOM 614 N N . SER A 1 80 ? 0.568 -8.227 7.773 1 94.19 80 SER A N 1
ATOM 615 C CA . SER A 1 80 ? -0.57 -8.578 8.617 1 94.19 80 SER A CA 1
ATOM 616 C C . SER A 1 80 ? -1.789 -8.945 7.781 1 94.19 80 SER A C 1
ATOM 618 O O . SER A 1 80 ? -2.176 -8.203 6.875 1 94.19 80 SER A O 1
ATOM 620 N N . PRO A 1 81 ? -2.426 -10.102 8.125 1 97.38 81 PRO A N 1
ATOM 621 C CA . PRO A 1 81 ? -3.623 -10.461 7.363 1 97.38 81 PRO A CA 1
ATOM 622 C C . PRO A 1 81 ? -4.738 -9.43 7.504 1 97.38 81 PRO A C 1
ATOM 624 O O . PRO A 1 81 ? -5.539 -9.242 6.582 1 97.38 81 PRO A O 1
ATOM 627 N N . VAL A 1 82 ? -4.742 -8.68 8.633 1 97.06 82 VAL A N 1
ATOM 628 C CA . VAL A 1 82 ? -5.777 -7.672 8.844 1 97.06 82 VAL A CA 1
ATOM 629 C C . VAL A 1 82 ? -5.539 -6.484 7.91 1 97.06 82 VAL A C 1
ATOM 631 O O . VAL A 1 82 ? -6.465 -6.023 7.234 1 97.06 82 VAL A O 1
ATOM 634 N N . THR A 1 83 ? -4.309 -6.102 7.801 1 94.5 83 THR A N 1
ATOM 635 C CA . THR A 1 83 ? -3.957 -5 6.914 1 94.5 83 THR A CA 1
ATOM 636 C C . THR A 1 83 ? -4.078 -5.422 5.453 1 94.5 83 THR A C 1
ATOM 638 O O . THR A 1 83 ? -4.547 -4.648 4.613 1 94.5 83 THR A O 1
ATOM 641 N N . LEU A 1 84 ? -3.719 -6.641 5.184 1 97.44 84 LEU A N 1
ATOM 642 C CA . LEU A 1 84 ? -3.859 -7.164 3.828 1 97.44 84 LEU A CA 1
ATOM 643 C C . LEU A 1 84 ? -5.324 -7.184 3.4 1 97.44 84 LEU A C 1
ATOM 645 O O . LEU A 1 84 ? -5.641 -6.891 2.246 1 97.44 84 LEU A O 1
ATOM 649 N N . ALA A 1 85 ? -6.18 -7.516 4.348 1 98.44 85 ALA A N 1
ATOM 650 C CA . ALA A 1 85 ? -7.602 -7.574 4.035 1 98.44 85 ALA A CA 1
ATOM 651 C C . ALA A 1 85 ? -8.125 -6.211 3.598 1 98.44 85 ALA A C 1
ATOM 653 O O . ALA A 1 85 ? -8.828 -6.102 2.59 1 98.44 85 ALA A O 1
ATOM 654 N N . ARG A 1 86 ? -7.707 -5.164 4.309 1 98 86 ARG A N 1
ATOM 655 C CA . ARG A 1 86 ? -8.141 -3.807 3.996 1 98 86 ARG A CA 1
ATOM 656 C C . ARG A 1 86 ? -7.527 -3.318 2.691 1 98 86 ARG A C 1
ATOM 658 O O . ARG A 1 86 ? -8.219 -2.744 1.849 1 98 86 ARG A O 1
ATOM 665 N N . GLY A 1 87 ? -6.25 -3.584 2.535 1 98.44 87 GLY A N 1
ATOM 666 C CA . GLY A 1 87 ? -5.566 -3.201 1.31 1 98.44 87 GLY A CA 1
ATOM 667 C C . GLY A 1 87 ? -6.145 -3.863 0.073 1 98.44 87 GLY A C 1
ATOM 668 O O . GLY A 1 87 ? -6.352 -3.209 -0.95 1 98.44 87 GLY A O 1
ATOM 669 N N . ALA A 1 88 ? -6.441 -5.125 0.223 1 98.75 88 ALA A N 1
ATOM 670 C CA . ALA A 1 88 ? -6.988 -5.883 -0.899 1 98.75 88 ALA A CA 1
ATOM 671 C C . ALA A 1 88 ? -8.383 -5.387 -1.273 1 98.75 88 ALA A C 1
ATOM 673 O O . ALA A 1 88 ? -8.711 -5.273 -2.457 1 98.75 88 ALA A O 1
ATOM 674 N N . ALA A 1 89 ? -9.172 -5.102 -0.259 1 98.62 89 ALA A N 1
ATOM 675 C CA . ALA A 1 89 ? -10.508 -4.582 -0.542 1 98.62 89 ALA A CA 1
ATOM 676 C C . ALA A 1 89 ? -10.43 -3.242 -1.268 1 98.62 89 ALA A C 1
ATOM 678 O O . ALA A 1 89 ? -11.156 -3.016 -2.242 1 98.62 89 ALA A O 1
ATOM 679 N N . ALA A 1 90 ? -9.562 -2.379 -0.834 1 98.75 90 ALA A N 1
ATOM 680 C CA . ALA A 1 90 ? -9.391 -1.076 -1.472 1 98.75 90 ALA A CA 1
ATOM 681 C C . ALA A 1 90 ? -8.914 -1.23 -2.912 1 98.75 90 ALA A C 1
ATOM 683 O O . ALA A 1 90 ? -9.492 -0.653 -3.832 1 98.75 90 ALA A O 1
ATOM 684 N N . LEU A 1 91 ? -7.891 -2.064 -3.111 1 98.88 91 LEU A N 1
ATOM 685 C CA . LEU A 1 91 ? -7.316 -2.217 -4.441 1 98.88 91 LEU A CA 1
ATOM 686 C C . LEU A 1 91 ? -8.305 -2.891 -5.387 1 98.88 91 LEU A C 1
ATOM 688 O O . LEU A 1 91 ? -8.359 -2.557 -6.574 1 98.88 91 LEU A O 1
ATOM 692 N N . ASP A 1 92 ? -9.07 -3.818 -4.852 1 98.81 92 ASP A N 1
ATOM 693 C CA . ASP A 1 92 ? -10.086 -4.508 -5.637 1 98.81 92 ASP A CA 1
ATOM 694 C C . ASP A 1 92 ? -11.141 -3.531 -6.145 1 98.81 92 ASP A C 1
ATOM 696 O O . ASP A 1 92 ? -11.508 -3.562 -7.32 1 98.81 92 ASP A O 1
ATOM 700 N N . ARG A 1 93 ? -11.523 -2.66 -5.312 1 98.56 93 ARG A N 1
ATOM 701 C CA . ARG A 1 93 ? -12.523 -1.678 -5.699 1 98.56 93 ARG A CA 1
ATOM 702 C C . ARG A 1 93 ? -11.945 -0.647 -6.664 1 98.56 93 ARG A C 1
ATOM 704 O O . ARG A 1 93 ? -12.562 -0.32 -7.676 1 98.56 93 ARG A O 1
ATOM 711 N N . LEU A 1 94 ? -10.75 -0.207 -6.418 1 98.81 94 LEU A N 1
ATOM 712 C CA . LEU A 1 94 ? -10.094 0.801 -7.246 1 98.81 94 LEU A CA 1
ATOM 713 C C . LEU A 1 94 ? -9.812 0.258 -8.641 1 98.81 94 LEU A C 1
ATOM 715 O O . LEU A 1 94 ? -9.883 0.998 -9.625 1 98.81 94 LEU A O 1
ATOM 719 N N . SER A 1 95 ? -9.539 -1.066 -8.734 1 98.69 95 SER A N 1
ATOM 720 C CA . SER A 1 95 ? -9.141 -1.663 -10.008 1 98.69 95 SER A CA 1
ATOM 721 C C . SER A 1 95 ? -10.336 -2.242 -10.75 1 98.69 95 SER A C 1
ATOM 723 O O . SER A 1 95 ? -10.219 -2.674 -11.898 1 98.69 95 SER A O 1
ATOM 725 N N . GLY A 1 96 ? -11.469 -2.277 -10.117 1 98.19 96 GLY A N 1
ATOM 726 C CA . GLY A 1 96 ? -12.648 -2.85 -10.742 1 98.19 96 GLY A CA 1
ATOM 727 C C . GLY A 1 96 ? -12.656 -4.367 -10.734 1 98.19 96 GLY A C 1
ATOM 728 O O . GLY A 1 96 ? -13.094 -4.996 -11.695 1 98.19 96 GLY A O 1
ATOM 729 N N . GLY A 1 97 ? -12.102 -4.961 -9.68 1 98.56 97 GLY A N 1
ATOM 730 C CA . GLY A 1 97 ? -12.172 -6.402 -9.516 1 98.56 97 GLY A CA 1
ATOM 731 C C . GLY A 1 97 ? -11.039 -7.137 -10.195 1 98.56 97 GLY A C 1
ATOM 732 O O . GLY A 1 97 ? -11.258 -8.148 -10.867 1 98.56 97 GLY A O 1
ATOM 733 N N . ARG A 1 98 ? -9.773 -6.672 -9.945 1 98.81 98 ARG A N 1
ATOM 734 C CA . ARG A 1 98 ? -8.672 -7.246 -10.711 1 98.81 98 ARG A CA 1
ATOM 735 C C . ARG A 1 98 ? -7.602 -7.812 -9.789 1 98.81 98 ARG A C 1
ATOM 737 O O . ARG A 1 98 ? -6.496 -8.141 -10.227 1 98.81 98 ARG A O 1
ATOM 744 N N . VAL A 1 99 ? -7.883 -7.992 -8.445 1 98.88 99 VAL A N 1
ATOM 745 C CA . VAL A 1 99 ? -6.84 -8.344 -7.488 1 98.88 99 VAL A CA 1
ATOM 746 C C . VAL A 1 99 ? -6.926 -9.836 -7.164 1 98.88 99 VAL A C 1
ATOM 748 O O . VAL A 1 99 ? -8.016 -10.375 -6.965 1 98.88 99 VAL A O 1
ATOM 751 N N . GLU A 1 100 ? -5.781 -10.539 -7.176 1 98.81 100 GLU A N 1
ATOM 752 C CA . GLU A 1 100 ? -5.652 -11.883 -6.617 1 98.81 100 GLU A CA 1
ATOM 753 C C . GLU A 1 100 ? -4.523 -11.945 -5.594 1 98.81 100 GLU A C 1
ATOM 755 O O . GLU A 1 100 ? -3.57 -11.172 -5.664 1 98.81 100 GLU A O 1
ATOM 760 N N . MET A 1 101 ? -4.699 -12.883 -4.621 1 98.12 101 MET A N 1
ATOM 761 C CA . MET A 1 101 ? -3.768 -12.938 -3.498 1 98.12 101 MET A CA 1
ATOM 762 C C . MET A 1 101 ? -3.033 -14.273 -3.463 1 98.12 101 MET A C 1
ATOM 764 O O . MET A 1 101 ? -3.578 -15.273 -2.998 1 98.12 101 MET A O 1
ATOM 768 N N . GLY A 1 102 ? -1.805 -14.273 -3.994 1 98.62 102 GLY A N 1
ATOM 769 C CA . GLY A 1 102 ? -0.926 -15.383 -3.648 1 98.62 102 GLY A CA 1
ATOM 770 C C . GLY A 1 102 ? -0.243 -15.203 -2.305 1 98.62 102 GLY A C 1
ATOM 771 O O . GLY A 1 102 ? 0.333 -14.148 -2.031 1 98.62 102 GLY A O 1
ATOM 772 N N . LEU A 1 103 ? -0.376 -16.219 -1.428 1 98.5 103 LEU A N 1
ATOM 773 C CA . LEU A 1 103 ? 0.211 -16.125 -0.095 1 98.5 103 LEU A CA 1
ATOM 774 C C . LEU A 1 103 ? 1.279 -17.203 0.094 1 98.5 103 LEU A C 1
ATOM 776 O O . LEU A 1 103 ? 1.106 -18.344 -0.345 1 98.5 103 LEU A O 1
ATOM 780 N N . GLY A 1 104 ? 2.369 -16.781 0.702 1 96.81 104 GLY A N 1
ATOM 781 C CA . GLY A 1 104 ? 3.416 -17.688 1.143 1 96.81 104 GLY A CA 1
ATOM 782 C C . GLY A 1 104 ? 3.615 -17.688 2.646 1 96.81 104 GLY A C 1
ATOM 783 O O . GLY A 1 104 ? 3.541 -16.625 3.285 1 96.81 104 GLY A O 1
ATOM 784 N N . ALA A 1 105 ? 3.992 -18.812 3.164 1 95.12 105 ALA A N 1
ATOM 785 C CA . ALA A 1 105 ? 4.129 -18.984 4.609 1 95.12 105 ALA A CA 1
ATOM 786 C C . ALA A 1 105 ? 5.449 -18.406 5.105 1 95.12 105 ALA A C 1
ATOM 788 O O . ALA A 1 105 ? 5.641 -18.219 6.312 1 95.12 105 ALA A O 1
ATOM 789 N N . GLY A 1 106 ? 6.285 -18.125 4.195 1 91.12 106 GLY A N 1
ATOM 790 C CA . GLY A 1 106 ? 7.609 -17.625 4.543 1 91.12 106 GLY A CA 1
ATOM 791 C C . GLY A 1 106 ? 8.727 -18.547 4.113 1 91.12 106 GLY A C 1
ATOM 792 O O . GLY A 1 106 ? 8.523 -19.766 4 1 91.12 106 GLY A O 1
ATOM 793 N N . ALA A 1 107 ? 9.938 -17.953 3.854 1 86.25 107 ALA A N 1
ATOM 794 C CA . ALA A 1 107 ? 11.094 -18.734 3.439 1 86.25 107 ALA A CA 1
ATOM 795 C C . ALA A 1 107 ? 12.375 -18.219 4.09 1 86.25 107 ALA A C 1
ATOM 797 O O . ALA A 1 107 ? 12.984 -18.906 4.914 1 86.25 107 ALA A O 1
ATOM 798 N N . TYR A 1 108 ? 12.766 -17.016 3.879 1 92.5 108 TYR A N 1
ATOM 799 C CA . TYR A 1 108 ? 14 -16.422 4.375 1 92.5 108 TYR A CA 1
ATOM 800 C C . TYR A 1 108 ? 13.789 -15.805 5.754 1 92.5 108 TYR A C 1
ATOM 802 O O . TYR A 1 108 ? 13.609 -14.594 5.875 1 92.5 108 TYR A O 1
ATOM 810 N N . TRP A 1 109 ? 14.039 -16.641 6.832 1 95.81 109 TRP A N 1
ATOM 811 C CA . TRP A 1 109 ? 13.633 -16.25 8.18 1 95.81 109 TRP A CA 1
ATOM 812 C C . TRP A 1 109 ? 14.586 -15.203 8.758 1 95.81 109 TRP A C 1
ATOM 814 O O . TRP A 1 109 ? 14.172 -14.352 9.547 1 95.81 109 TRP A O 1
ATOM 824 N N . ASP A 1 110 ? 15.852 -15.25 8.305 1 96.69 110 ASP A N 1
ATOM 825 C CA . ASP A 1 110 ? 16.781 -14.234 8.797 1 96.69 110 ASP A CA 1
ATOM 826 C C . ASP A 1 110 ? 16.344 -12.836 8.352 1 96.69 110 ASP A C 1
ATOM 828 O O . ASP A 1 110 ? 16.406 -11.883 9.133 1 96.69 110 ASP A O 1
ATOM 832 N N . GLY A 1 111 ? 15.906 -12.727 7.078 1 96.56 111 GLY A N 1
ATOM 833 C CA . GLY A 1 111 ? 15.383 -11.461 6.586 1 96.56 111 GLY A CA 1
ATOM 834 C C . GLY A 1 111 ? 14.102 -11.039 7.277 1 96.56 111 GLY A C 1
ATOM 835 O O . GLY A 1 111 ? 13.93 -9.859 7.609 1 96.56 111 GLY A O 1
ATOM 836 N N . VAL A 1 112 ? 13.258 -12.016 7.594 1 96.75 112 VAL A N 1
ATOM 837 C CA . VAL A 1 112 ? 11.984 -11.758 8.266 1 96.75 112 VAL A CA 1
ATOM 838 C C . VAL A 1 112 ? 12.242 -11.219 9.672 1 96.75 112 VAL A C 1
ATOM 840 O O . VAL A 1 112 ? 11.695 -10.188 10.055 1 96.75 112 VAL A O 1
ATOM 843 N N . VAL A 1 113 ? 13.164 -11.859 10.367 1 96.94 113 VAL A N 1
ATOM 844 C CA . VAL A 1 113 ? 13.469 -11.484 11.75 1 96.94 113 VAL A CA 1
ATOM 845 C C . VAL A 1 113 ? 14.164 -10.125 11.766 1 96.94 113 VAL A C 1
ATOM 847 O O . VAL A 1 113 ? 13.898 -9.297 12.641 1 96.94 113 VAL A O 1
ATOM 850 N N . ALA A 1 114 ? 14.961 -9.891 10.75 1 97.12 114 ALA A N 1
ATOM 851 C CA . ALA A 1 114 ? 15.68 -8.625 10.672 1 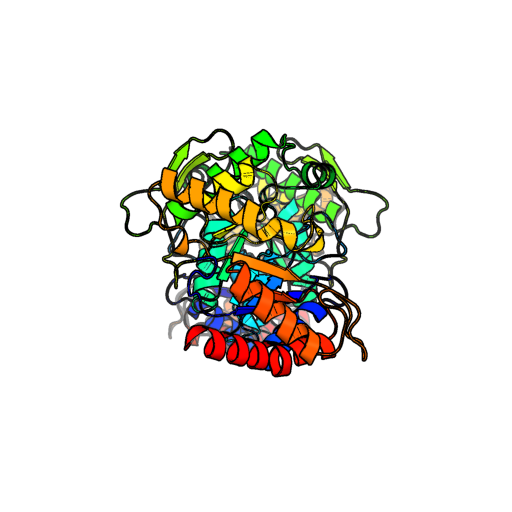97.12 114 ALA A CA 1
ATOM 852 C C . ALA A 1 114 ? 14.711 -7.449 10.562 1 97.12 114 ALA A C 1
ATOM 854 O O . ALA A 1 114 ? 14.992 -6.355 11.055 1 97.12 114 ALA A O 1
ATOM 855 N N . MET A 1 115 ? 13.531 -7.723 10.016 1 96.31 115 MET A N 1
ATOM 856 C CA . MET A 1 115 ? 12.547 -6.66 9.805 1 96.31 115 MET A CA 1
ATOM 857 C C . MET A 1 115 ? 11.508 -6.652 10.922 1 96.31 115 MET A C 1
ATOM 859 O O . MET A 1 115 ? 10.492 -5.957 10.828 1 96.31 115 MET A O 1
ATOM 863 N N . GLY A 1 116 ? 11.695 -7.477 11.883 1 93.69 116 GLY A N 1
ATOM 864 C CA . GLY A 1 116 ? 10.828 -7.441 13.047 1 93.69 116 GLY A CA 1
ATOM 865 C C . GLY A 1 116 ? 9.766 -8.531 13.031 1 93.69 116 GLY A C 1
ATOM 866 O O . GLY A 1 116 ? 8.898 -8.57 13.906 1 93.69 116 GLY A O 1
ATOM 867 N N . GLY A 1 117 ? 9.852 -9.438 12.039 1 93.31 117 GLY A N 1
ATOM 868 C CA . GLY A 1 117 ? 8.93 -10.562 12 1 93.31 117 GLY A CA 1
ATOM 869 C C . GLY A 1 117 ? 9.32 -11.68 12.945 1 93.31 117 GLY A C 1
ATOM 870 O O . GLY A 1 117 ? 10.445 -11.711 13.453 1 93.31 117 GLY A O 1
ATOM 871 N N . ARG A 1 118 ? 8.406 -12.609 13.203 1 92.88 118 ARG A N 1
ATOM 872 C CA . ARG A 1 118 ? 8.641 -13.773 14.047 1 92.88 118 ARG A CA 1
ATOM 873 C C . ARG A 1 118 ? 9.297 -14.906 13.258 1 92.88 118 ARG A C 1
ATOM 875 O O . ARG A 1 118 ? 8.945 -15.148 12.102 1 92.88 118 ARG A O 1
ATOM 882 N N . ARG A 1 119 ? 10.203 -15.484 13.93 1 95.69 119 ARG A N 1
ATOM 883 C CA . ARG A 1 119 ? 10.695 -16.734 13.367 1 95.69 119 ARG A CA 1
ATOM 884 C C . ARG A 1 119 ? 9.727 -17.875 13.648 1 95.69 119 ARG A C 1
ATOM 886 O O . ARG A 1 119 ? 9.305 -18.078 14.789 1 95.69 119 ARG A O 1
ATOM 893 N N . LEU A 1 120 ? 9.344 -18.578 12.648 1 97.12 120 LEU A N 1
ATOM 894 C CA . LEU A 1 120 ? 8.453 -19.719 12.789 1 97.12 120 LEU A CA 1
ATOM 895 C C . LEU A 1 120 ? 9.102 -20.984 12.234 1 97.12 120 LEU A C 1
ATOM 897 O O . LEU A 1 120 ? 9.859 -20.922 11.266 1 97.12 120 LEU A O 1
ATOM 901 N N . THR A 1 121 ? 8.797 -22.109 12.898 1 96.88 121 THR A N 1
ATOM 902 C CA . THR A 1 121 ? 9.133 -23.391 12.297 1 96.88 121 THR A CA 1
ATOM 903 C C . THR A 1 121 ? 8.258 -23.656 11.078 1 96.88 121 THR A C 1
ATOM 905 O O . THR A 1 121 ? 7.277 -22.953 10.844 1 96.88 121 THR A O 1
ATOM 908 N N . LYS A 1 122 ? 8.672 -24.688 10.328 1 95.31 122 LYS A N 1
ATOM 909 C CA . LYS A 1 122 ? 7.891 -25.062 9.156 1 95.31 122 LYS A CA 1
ATOM 910 C C . LYS A 1 122 ? 6.445 -25.375 9.531 1 95.31 122 LYS A C 1
ATOM 912 O O . LYS A 1 122 ? 5.512 -24.875 8.891 1 95.31 122 LYS A O 1
ATOM 917 N N . GLY A 1 123 ? 6.297 -26.109 10.57 1 96.62 123 GLY A N 1
ATOM 918 C CA . GLY A 1 123 ? 4.961 -26.453 11.031 1 96.62 123 GLY A CA 1
ATOM 919 C C . GLY A 1 123 ? 4.164 -25.25 11.508 1 96.62 123 GLY A C 1
ATOM 920 O O . GLY A 1 123 ? 2.988 -25.109 11.172 1 96.62 123 GLY A O 1
ATOM 921 N N . GLU A 1 124 ? 4.816 -24.359 12.227 1 97.69 124 GLU A N 1
AT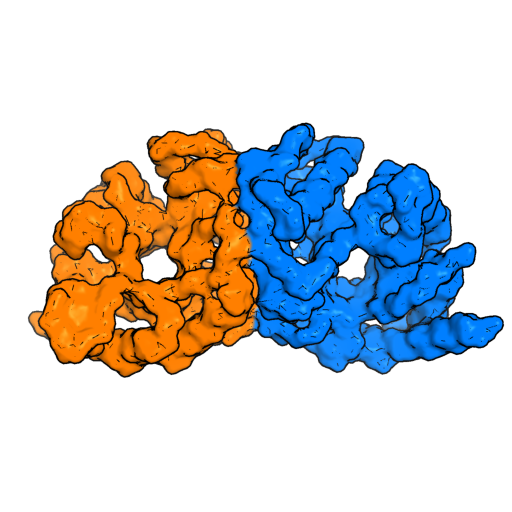OM 922 C CA . GLU A 1 124 ? 4.176 -23.156 12.727 1 97.69 124 GLU A CA 1
ATOM 923 C C . GLU A 1 124 ? 3.752 -22.234 11.578 1 97.69 124 GLU A C 1
ATOM 925 O O . GLU A 1 124 ? 2.695 -21.609 11.641 1 97.69 124 GLU A O 1
ATOM 930 N N . SER A 1 125 ? 4.59 -22.188 10.555 1 97.69 125 SER A N 1
ATOM 931 C CA . SER A 1 125 ? 4.301 -21.297 9.438 1 97.69 125 SER A CA 1
ATOM 932 C C . SER A 1 125 ? 3.078 -21.781 8.656 1 97.69 125 SER A C 1
ATOM 934 O O . SER A 1 125 ? 2.318 -20.953 8.133 1 97.69 125 SER A O 1
ATOM 936 N N . VAL A 1 126 ? 2.811 -23.062 8.609 1 98.06 126 VAL A N 1
ATOM 937 C CA . VAL A 1 126 ? 1.623 -23.625 7.961 1 98.06 126 VAL A CA 1
ATOM 938 C C . VAL A 1 126 ? 0.379 -23.25 8.766 1 98.06 126 VAL A C 1
ATOM 940 O O . VAL A 1 126 ? -0.628 -22.812 8.195 1 98.06 126 VAL A O 1
ATOM 943 N N . GLU A 1 127 ? 0.494 -23.344 10.102 1 98.31 127 GLU A N 1
ATOM 944 C CA . GLU A 1 127 ? -0.617 -22.984 10.977 1 98.31 127 GLU A CA 1
ATOM 945 C C . GLU A 1 127 ? -0.944 -21.5 10.891 1 98.31 127 GLU A C 1
ATOM 947 O O . GLU A 1 127 ? -2.115 -21.125 10.836 1 98.31 127 GLU A O 1
ATOM 952 N N . ALA A 1 128 ? 0.096 -20.719 10.828 1 98.44 128 ALA A N 1
ATOM 953 C CA . ALA A 1 128 ? -0.087 -19.266 10.719 1 98.44 128 ALA A CA 1
ATOM 954 C C . ALA A 1 128 ? -0.775 -18.906 9.406 1 98.44 128 ALA A C 1
ATOM 956 O O . ALA A 1 128 ? -1.623 -18.016 9.375 1 98.44 128 ALA A O 1
ATOM 957 N N . LEU A 1 129 ? -0.429 -19.609 8.359 1 98.69 129 LEU A N 1
ATOM 958 C CA . LEU A 1 129 ? -1.041 -19.359 7.059 1 98.69 129 LEU A CA 1
ATOM 959 C C . LEU A 1 129 ? -2.523 -19.703 7.078 1 98.69 129 LEU A C 1
ATOM 961 O O . LEU A 1 129 ? -3.352 -18.969 6.547 1 98.69 129 LEU A O 1
ATOM 965 N N . GLU A 1 130 ? -2.859 -20.781 7.684 1 98.81 130 GLU A N 1
ATOM 966 C CA . GLU A 1 130 ? -4.262 -21.172 7.809 1 98.81 130 GLU A CA 1
ATOM 967 C C . GLU A 1 130 ? -5.062 -20.125 8.562 1 98.81 130 GLU A C 1
ATOM 969 O O . GLU A 1 130 ? -6.152 -19.734 8.133 1 98.81 130 GLU A O 1
ATOM 974 N N . GLU A 1 131 ? -4.496 -19.625 9.68 1 98.75 131 GLU A N 1
ATOM 975 C CA . GLU A 1 131 ? -5.16 -18.578 10.445 1 98.75 131 GLU A CA 1
ATOM 976 C C . GLU A 1 131 ? -5.32 -17.297 9.617 1 98.75 131 GLU A C 1
ATOM 978 O O . GLU A 1 131 ? -6.352 -16.625 9.695 1 98.75 131 GLU A O 1
ATOM 983 N N . ALA A 1 132 ? -4.324 -17 8.812 1 98.75 132 ALA A N 1
ATOM 984 C CA . ALA A 1 132 ? -4.371 -15.789 7.988 1 98.75 132 ALA A CA 1
ATOM 985 C C . ALA A 1 132 ? -5.504 -15.859 6.973 1 98.75 132 ALA A C 1
ATOM 987 O O . ALA A 1 132 ? -6.223 -14.883 6.762 1 98.75 132 ALA A O 1
ATOM 988 N N . VAL A 1 133 ? -5.691 -17.016 6.352 1 98.88 133 VAL A N 1
ATOM 989 C CA . VAL A 1 133 ? -6.766 -17.203 5.379 1 98.88 133 VAL A CA 1
ATOM 990 C C . VAL A 1 133 ? -8.117 -17 6.059 1 98.88 133 VAL A C 1
ATOM 992 O O . VAL A 1 133 ? -9 -16.328 5.512 1 98.88 133 VAL A O 1
ATOM 995 N N . ALA A 1 134 ? -8.242 -17.516 7.297 1 98.75 134 ALA A N 1
ATOM 996 C CA . ALA A 1 134 ? -9.477 -17.344 8.062 1 98.75 134 ALA A CA 1
ATOM 997 C C . ALA A 1 134 ? -9.734 -15.875 8.367 1 98.75 134 ALA A C 1
ATOM 999 O O . ALA A 1 134 ? -10.867 -15.398 8.258 1 98.75 134 ALA A O 1
ATOM 1000 N N . VAL A 1 135 ? -8.727 -15.156 8.688 1 98.69 135 VAL A N 1
ATOM 1001 C CA . VAL A 1 135 ? -8.836 -13.742 9.016 1 98.69 135 VAL A CA 1
ATOM 1002 C C . VAL A 1 135 ? -9.25 -12.953 7.781 1 98.69 135 VAL A C 1
ATOM 1004 O O . VAL A 1 135 ? -10.164 -12.125 7.844 1 98.69 135 VAL A O 1
ATOM 1007 N N . LEU A 1 136 ? -8.648 -13.234 6.625 1 98.75 136 LEU A N 1
ATOM 1008 C CA . LEU A 1 136 ? -8.992 -12.555 5.379 1 98.75 136 LEU A CA 1
ATOM 1009 C C . LEU A 1 136 ? -10.453 -12.781 5.02 1 98.75 136 LEU A C 1
ATOM 1011 O O . LEU A 1 136 ? -11.203 -11.828 4.805 1 98.75 136 LEU A O 1
ATOM 1015 N N . ARG A 1 137 ? -10.891 -14.016 5.035 1 98.56 137 ARG A N 1
ATOM 1016 C CA . ARG A 1 137 ? -12.266 -14.367 4.672 1 98.56 137 ARG A CA 1
ATOM 1017 C C . ARG A 1 137 ? -13.258 -13.773 5.664 1 98.56 137 ARG A C 1
ATOM 1019 O O . ARG A 1 137 ? -14.32 -13.289 5.27 1 98.56 137 ARG A O 1
ATOM 1026 N N . GLY A 1 138 ? -12.875 -13.758 6.961 1 98.5 138 GLY A N 1
ATOM 1027 C CA . GLY A 1 138 ? -13.742 -13.203 7.988 1 98.5 138 GLY A CA 1
ATOM 1028 C C . GLY A 1 138 ? -13.969 -11.711 7.828 1 98.5 138 GLY A C 1
ATOM 1029 O O . GLY A 1 138 ? -15.094 -11.227 7.98 1 98.5 138 GLY A O 1
ATOM 1030 N N . LEU A 1 139 ? -12.961 -11.008 7.477 1 98.5 139 LEU A N 1
ATOM 1031 C CA . LEU A 1 139 ? -13.055 -9.555 7.328 1 98.5 139 LEU A CA 1
ATOM 1032 C C . LEU A 1 139 ? -13.773 -9.188 6.035 1 98.5 139 LEU A C 1
ATOM 1034 O O . LEU A 1 139 ? -14.398 -8.125 5.949 1 98.5 139 LEU A O 1
ATOM 1038 N N . TRP A 1 140 ? -13.766 -10.109 5.035 1 98.44 140 TRP A N 1
ATOM 1039 C CA . TRP A 1 140 ? -14.383 -9.852 3.736 1 98.44 140 TRP A CA 1
ATOM 1040 C C . TRP A 1 140 ? -15.844 -10.289 3.729 1 98.44 140 TRP A C 1
ATOM 1042 O O . TRP A 1 140 ? -16.578 -10.016 2.775 1 98.44 140 TRP A O 1
ATOM 1052 N N . ALA A 1 141 ? -16.266 -10.977 4.824 1 98.25 141 ALA A N 1
ATOM 1053 C CA . ALA A 1 141 ? -17.641 -11.477 4.898 1 98.25 141 ALA A CA 1
ATOM 1054 C C . ALA A 1 141 ? -18.594 -10.367 5.312 1 98.25 141 ALA A C 1
ATOM 1056 O O . ALA A 1 141 ? -19.203 -10.422 6.391 1 98.25 141 ALA A O 1
ATOM 1057 N N . THR A 1 142 ? -18.906 -9.438 4.43 1 97 142 THR A N 1
ATOM 1058 C CA . THR A 1 142 ? -19.656 -8.227 4.742 1 97 142 THR A CA 1
ATOM 1059 C C . THR A 1 142 ? -21.141 -8.523 4.848 1 97 142 THR A C 1
ATOM 1061 O O . THR A 1 142 ? -21.922 -7.695 5.328 1 97 142 THR A O 1
ATOM 1064 N N . ASN A 1 143 ? -21.531 -9.68 4.496 1 96.38 143 ASN A N 1
ATOM 1065 C CA . ASN A 1 143 ? -22.938 -10.094 4.617 1 96.38 143 ASN A CA 1
ATOM 1066 C C . ASN A 1 143 ? -23.25 -10.602 6.02 1 96.38 143 ASN A C 1
ATOM 1068 O O . ASN A 1 143 ? -24.406 -10.789 6.367 1 96.38 143 ASN A O 1
ATOM 1072 N N . GLU A 1 144 ? -22.203 -10.766 6.777 1 95.75 144 GLU A N 1
ATOM 1073 C CA . GLU A 1 144 ? -22.391 -11.203 8.156 1 95.75 144 GLU A CA 1
ATOM 1074 C C . GLU A 1 144 ? -22.516 -10.016 9.109 1 95.75 144 GLU A C 1
ATOM 1076 O O . GLU A 1 144 ? -21.859 -8.992 8.914 1 95.75 144 GLU A O 1
ATOM 1081 N N . ARG A 1 145 ? -23.344 -10.141 10.195 1 92.31 145 ARG A N 1
ATOM 1082 C CA . ARG A 1 145 ? -23.594 -9.055 11.148 1 92.31 145 ARG A CA 1
ATOM 1083 C C . ARG A 1 145 ? -22.484 -8.977 12.195 1 92.31 145 ARG A C 1
ATOM 1085 O O . ARG A 1 145 ? -21.906 -10 12.578 1 92.31 145 ARG A O 1
ATOM 1092 N N . GLY A 1 146 ? -22.172 -7.875 12.539 1 93.25 146 GLY A N 1
ATOM 1093 C CA . GLY A 1 146 ? -21.266 -7.645 13.648 1 93.25 146 GLY A CA 1
ATOM 1094 C C . GLY A 1 146 ? -19.812 -7.625 13.242 1 93.25 146 GLY A C 1
ATOM 1095 O O . GLY A 1 146 ? -19.484 -7.934 12.094 1 93.25 146 GLY A O 1
ATOM 1096 N N . GLY A 1 147 ? -18.969 -7.277 14.211 1 96.62 147 GLY A N 1
ATOM 1097 C CA . GLY A 1 147 ? -17.531 -7.285 13.992 1 96.62 147 GLY A CA 1
ATOM 1098 C C . GLY A 1 147 ? -16.953 -8.68 13.945 1 96.62 147 GLY A C 1
ATOM 1099 O O . GLY A 1 147 ? -17.531 -9.625 14.492 1 96.62 147 GLY A O 1
ATOM 1100 N N . PHE A 1 148 ? -15.938 -8.844 13.148 1 98.38 148 PHE A N 1
ATOM 1101 C CA . PHE A 1 148 ? -15.25 -10.125 13.039 1 98.38 148 PHE A CA 1
ATOM 1102 C C . PHE A 1 148 ? -14.328 -10.352 14.234 1 98.38 148 PHE A C 1
ATOM 1104 O O . PHE A 1 148 ? -13.586 -9.453 14.625 1 98.38 148 PHE A O 1
ATOM 1111 N N . ARG A 1 149 ? -14.391 -11.523 14.875 1 98.31 149 ARG A N 1
ATOM 1112 C CA . ARG A 1 149 ? -13.531 -11.945 15.984 1 98.31 149 ARG A CA 1
ATOM 1113 C C . ARG A 1 149 ? -12.805 -13.242 15.641 1 98.31 149 ARG A C 1
ATOM 1115 O O . ARG A 1 149 ? -13.375 -14.148 15.039 1 98.31 149 ARG A O 1
ATOM 1122 N N . PHE A 1 150 ? -11.578 -13.242 15.93 1 98.38 150 PHE A N 1
ATOM 1123 C CA . PHE A 1 150 ? -10.719 -14.398 15.711 1 98.38 150 PHE A CA 1
ATOM 1124 C C . PHE A 1 150 ? -9.633 -14.484 16.781 1 98.38 150 PHE A C 1
ATOM 1126 O O . PHE A 1 150 ? -8.844 -13.562 16.938 1 98.38 150 PHE A O 1
ATOM 1133 N N . ASP A 1 151 ? -9.602 -15.555 17.516 1 97.81 151 ASP A N 1
ATOM 1134 C CA . ASP A 1 151 ? -8.633 -15.766 18.578 1 97.81 151 ASP A CA 1
ATOM 1135 C C . ASP A 1 151 ? -7.711 -16.938 18.266 1 97.81 151 ASP A C 1
ATOM 1137 O O . ASP A 1 151 ? -7.863 -18.031 18.828 1 97.81 151 ASP A O 1
ATOM 1141 N N . GLY A 1 152 ? -6.734 -16.625 17.344 1 98 152 GLY A N 1
ATOM 1142 C CA . GLY A 1 152 ? -5.785 -17.656 16.938 1 98 152 GLY A CA 1
ATOM 1143 C C . GLY A 1 152 ? -4.492 -17.625 17.734 1 98 152 GLY A C 1
ATOM 1144 O O . GLY A 1 152 ? -4.316 -16.766 18.609 1 98 152 GLY A O 1
ATOM 1145 N N . ARG A 1 153 ? -3.613 -18.594 17.484 1 97.56 153 ARG A N 1
ATOM 1146 C CA . ARG A 1 153 ? -2.297 -18.672 18.109 1 97.56 153 ARG A CA 1
ATOM 1147 C C . ARG A 1 153 ? -1.368 -17.594 17.562 1 97.56 153 ARG A C 1
ATOM 1149 O O . ARG A 1 153 ? -0.541 -17.047 18.297 1 97.56 153 ARG A O 1
ATOM 1156 N N . TYR A 1 154 ? -1.576 -17.203 16.266 1 97.19 154 TYR A N 1
ATOM 1157 C CA . TYR A 1 154 ? -0.632 -16.328 15.586 1 97.19 154 TYR A CA 1
ATOM 1158 C C . TYR A 1 154 ? -1.267 -14.977 15.289 1 97.19 154 TYR A C 1
ATOM 1160 O O . TYR A 1 154 ? -0.566 -13.961 15.18 1 97.19 154 TYR A O 1
ATOM 1168 N N . TYR A 1 155 ? -2.588 -14.953 15.117 1 97.12 155 TYR A N 1
ATOM 1169 C CA . TYR A 1 155 ? -3.316 -13.727 14.812 1 97.12 155 TYR A CA 1
ATOM 1170 C C . TYR A 1 155 ? -4.555 -13.594 15.688 1 97.12 155 TYR A C 1
ATOM 1172 O O . TYR A 1 155 ? -5.211 -14.594 16 1 97.12 155 TYR A O 1
ATOM 1180 N N . THR A 1 156 ? -4.773 -12.336 16.109 1 96.94 156 THR A N 1
ATOM 1181 C CA . THR A 1 156 ? -5.973 -12.016 16.875 1 96.94 156 THR A CA 1
ATOM 1182 C C . THR A 1 156 ? -6.695 -10.812 16.266 1 96.94 156 THR A C 1
ATOM 1184 O O . THR A 1 156 ? -6.059 -9.844 15.852 1 96.94 156 THR A O 1
ATOM 1187 N N . VAL A 1 157 ? -8.008 -10.93 16.078 1 98.12 157 VAL A N 1
ATOM 1188 C CA . VAL A 1 157 ? -8.914 -9.859 15.68 1 98.12 157 VAL A CA 1
ATOM 1189 C C . VAL A 1 157 ? -10.031 -9.711 16.703 1 98.12 157 VAL A C 1
ATOM 1191 O O . VAL A 1 157 ? -10.758 -10.664 16.984 1 98.12 157 VAL A O 1
ATOM 1194 N N . ALA A 1 158 ? -10.125 -8.555 17.297 1 97.69 158 ALA A N 1
ATOM 1195 C CA . ALA A 1 158 ? -11.023 -8.359 18.438 1 97.69 158 ALA A CA 1
ATOM 1196 C C . ALA A 1 158 ? -12.211 -7.48 18.062 1 97.69 158 ALA A C 1
ATOM 1198 O O . ALA A 1 158 ? -12.461 -6.457 18.703 1 97.69 158 ALA A O 1
ATOM 1199 N N . GLY A 1 159 ? -12.93 -7.895 17.031 1 97.88 159 GLY A N 1
ATOM 1200 C CA . GLY A 1 159 ? -14.164 -7.215 16.672 1 97.88 159 GLY A CA 1
ATOM 1201 C C . GLY A 1 159 ? -13.977 -6.152 15.609 1 97.88 159 GLY A C 1
ATOM 1202 O O . GLY A 1 159 ? -14.641 -5.113 15.633 1 97.88 159 GLY A O 1
ATOM 1203 N N . ALA A 1 160 ? -13.07 -6.379 14.719 1 98 160 ALA A N 1
ATOM 1204 C CA . ALA A 1 160 ? -12.867 -5.441 13.609 1 98 160 ALA A CA 1
ATOM 1205 C C . ALA A 1 160 ? -14.094 -5.398 12.703 1 98 160 ALA A C 1
ATOM 1207 O O . ALA A 1 160 ? -14.703 -6.434 12.422 1 98 160 ALA A O 1
ATOM 1208 N N . ARG A 1 161 ? -14.453 -4.184 12.305 1 97.38 161 ARG A N 1
ATOM 1209 C CA . ARG A 1 161 ? -15.555 -4.062 11.352 1 97.38 161 ARG A CA 1
ATOM 1210 C C . ARG A 1 161 ? -15.203 -4.715 10.023 1 97.38 161 ARG A C 1
ATOM 1212 O O . ARG A 1 161 ? -14.062 -4.605 9.555 1 97.38 161 ARG A O 1
ATOM 1219 N N . ARG A 1 162 ? -16.188 -5.305 9.422 1 97.69 162 ARG A N 1
ATOM 1220 C CA . ARG A 1 162 ? -16.016 -5.969 8.133 1 97.69 162 ARG A CA 1
ATOM 1221 C C . ARG A 1 162 ? -16.078 -4.965 6.984 1 97.69 162 ARG A C 1
ATOM 1223 O O . ARG A 1 162 ? -16.75 -3.934 7.094 1 97.69 162 ARG A O 1
ATOM 1230 N N . GLY A 1 163 ? -15.391 -5.281 5.879 1 94.94 163 GLY A N 1
ATOM 1231 C CA . GLY A 1 163 ? -15.469 -4.484 4.664 1 94.94 163 GLY A CA 1
ATOM 1232 C C . GLY A 1 163 ? -14.242 -3.617 4.441 1 94.94 163 GLY A C 1
ATOM 1233 O O . GLY A 1 163 ? -13.25 -3.732 5.168 1 94.94 163 GLY A O 1
ATOM 1234 N N . PRO A 1 164 ? -14.414 -2.787 3.488 1 96.88 164 PRO A N 1
ATOM 1235 C CA . PRO A 1 164 ? -15.539 -2.576 2.566 1 96.88 164 PRO A CA 1
ATOM 1236 C C . PRO A 1 164 ? -15.828 -3.801 1.701 1 96.88 164 PRO A C 1
ATOM 1238 O O . PRO A 1 164 ? -15.023 -4.738 1.664 1 96.88 164 PRO A O 1
ATOM 1241 N N . VAL A 1 165 ? -16.984 -3.783 1.022 1 97.31 165 VAL A N 1
ATOM 1242 C CA . VAL A 1 165 ? -17.406 -4.863 0.138 1 97.31 165 VAL A CA 1
ATOM 1243 C C . VAL A 1 165 ? -16.453 -4.965 -1.051 1 97.31 165 VAL A C 1
ATOM 1245 O O . VAL A 1 165 ? -16.094 -3.949 -1.647 1 97.31 165 VAL A O 1
ATOM 1248 N N . LEU A 1 166 ? -16.031 -6.16 -1.314 1 97.88 166 LEU A N 1
ATOM 1249 C CA . LEU A 1 166 ? -15.164 -6.41 -2.461 1 97.88 166 LEU A CA 1
ATOM 1250 C C . LEU A 1 166 ? -15.914 -6.191 -3.77 1 97.88 166 LEU A C 1
ATOM 1252 O O . LEU A 1 166 ? -17.125 -6.387 -3.832 1 97.88 166 LEU A O 1
ATOM 1256 N N . ALA A 1 167 ? -15.188 -5.746 -4.777 1 97.81 167 ALA A N 1
ATOM 1257 C CA . ALA A 1 167 ? -15.781 -5.617 -6.109 1 97.81 167 ALA A CA 1
ATOM 1258 C C . ALA A 1 167 ? -16 -6.984 -6.746 1 97.81 167 ALA A C 1
ATOM 1260 O O . ALA A 1 167 ? -16.906 -7.152 -7.57 1 97.81 167 ALA A O 1
ATOM 1261 N N . HIS A 1 168 ? -15.18 -7.961 -6.355 1 97.69 168 HIS A N 1
ATOM 1262 C CA . HIS A 1 168 ? -15.305 -9.352 -6.777 1 97.69 168 HIS A CA 1
ATOM 1263 C C . HIS A 1 168 ? -14.727 -10.297 -5.73 1 97.69 168 HIS A C 1
ATOM 1265 O O . HIS A 1 168 ? -14.148 -9.852 -4.738 1 97.69 168 HIS A O 1
ATOM 1271 N N . HIS A 1 169 ? -14.938 -11.578 -5.922 1 97.56 169 HIS A N 1
ATOM 1272 C CA . HIS A 1 169 ? -14.25 -12.562 -5.098 1 97.56 169 HIS A CA 1
ATOM 1273 C C . HIS A 1 169 ? -12.742 -12.539 -5.34 1 97.56 169 HIS A C 1
ATOM 1275 O O . HIS A 1 169 ? -12.281 -12.805 -6.449 1 97.56 169 HIS A O 1
ATOM 1281 N N . VAL A 1 170 ? -11.992 -12.195 -4.312 1 98.5 170 VAL A N 1
ATOM 1282 C CA . VAL A 1 170 ? -10.539 -12.18 -4.434 1 98.5 170 VAL A CA 1
ATOM 1283 C C . VAL A 1 170 ? -9.992 -13.586 -4.195 1 98.5 170 VAL A C 1
ATOM 1285 O O . VAL A 1 170 ? -9.992 -14.078 -3.066 1 98.5 170 VAL A O 1
ATOM 1288 N N . PRO A 1 171 ? -9.484 -14.203 -5.25 1 98.75 171 PRO A N 1
ATOM 1289 C CA . PRO A 1 171 ? -8.914 -15.539 -5.066 1 98.75 171 PRO A CA 1
ATOM 1290 C C . PRO A 1 171 ? -7.676 -15.539 -4.176 1 98.75 171 PRO A C 1
ATOM 1292 O O . PRO A 1 171 ? -6.852 -14.625 -4.258 1 98.75 171 PRO A O 1
ATOM 1295 N N . ILE A 1 172 ? -7.617 -16.562 -3.307 1 98.88 172 ILE A N 1
ATOM 1296 C CA . ILE A 1 172 ? -6.43 -16.828 -2.504 1 98.88 172 ILE A CA 1
ATOM 1297 C C . ILE A 1 172 ? -5.699 -18.047 -3.045 1 98.88 172 ILE A C 1
ATOM 1299 O O . ILE A 1 172 ? -6.23 -19.172 -3.004 1 98.88 172 ILE A O 1
ATOM 1303 N N . HIS A 1 173 ? -4.48 -17.781 -3.604 1 98.88 173 HIS A N 1
ATOM 1304 C CA . HIS A 1 173 ? -3.596 -18.844 -4.062 1 98.88 173 HIS A CA 1
ATOM 1305 C C . HIS A 1 173 ? -2.508 -19.141 -3.035 1 98.88 173 HIS A C 1
ATOM 1307 O O . HIS A 1 173 ? -2.064 -18.25 -2.318 1 98.88 173 HIS A O 1
ATOM 1313 N N . ILE A 1 174 ? -2.086 -20.422 -2.971 1 98.81 174 ILE A N 1
ATOM 1314 C CA . ILE A 1 174 ? -1.049 -20.781 -2.012 1 98.81 174 ILE A CA 1
ATOM 1315 C C . ILE A 1 174 ? 0.14 -21.406 -2.746 1 98.81 174 ILE A C 1
ATOM 1317 O O . ILE A 1 174 ? -0.033 -22.297 -3.578 1 98.81 174 ILE A O 1
ATOM 1321 N N . GLY A 1 175 ? 1.338 -20.797 -2.508 1 98 175 GLY A N 1
ATOM 1322 C CA . GLY A 1 175 ? 2.566 -21.438 -2.936 1 98 175 GLY A CA 1
ATOM 1323 C C . GLY A 1 175 ? 2.943 -22.641 -2.074 1 98 175 GLY A C 1
ATOM 1324 O O . GLY A 1 175 ? 3.578 -22.469 -1.029 1 98 175 GLY A O 1
ATOM 1325 N N . ALA A 1 176 ? 2.635 -23.875 -2.514 1 98 176 ALA A N 1
ATOM 1326 C CA . ALA A 1 176 ? 2.758 -25.047 -1.662 1 98 176 ALA A CA 1
ATOM 1327 C C . ALA A 1 176 ? 3.629 -26.109 -2.322 1 98 176 ALA A C 1
ATOM 1329 O O . ALA A 1 176 ? 3.52 -26.359 -3.527 1 98 176 ALA A O 1
ATOM 1330 N N . TYR A 1 177 ? 4.453 -26.766 -1.519 1 97.38 177 TYR A N 1
ATOM 1331 C CA . TYR A 1 177 ? 5.336 -27.812 -2.037 1 97.38 177 TYR A CA 1
ATOM 1332 C C . TYR A 1 177 ? 5.305 -29.047 -1.146 1 97.38 177 TYR A C 1
ATOM 1334 O O . TYR A 1 177 ? 5.277 -30.172 -1.641 1 97.38 177 TYR A O 1
ATOM 1342 N N . GLY A 1 178 ? 5.262 -28.859 0.207 1 96.88 178 GLY A N 1
ATOM 1343 C CA . GLY A 1 178 ? 5.254 -29.984 1.134 1 96.88 178 GLY A CA 1
ATOM 1344 C C . GLY A 1 178 ? 3.863 -30.516 1.41 1 96.88 178 GLY A C 1
ATOM 1345 O O . GLY A 1 178 ? 2.867 -29.828 1.155 1 96.88 178 GLY A O 1
ATOM 1346 N N . PRO A 1 179 ? 3.785 -31.75 1.923 1 97.62 179 PRO A N 1
ATOM 1347 C CA . PRO A 1 179 ? 2.498 -32.438 2.094 1 97.62 179 PRO A CA 1
ATOM 1348 C C . PRO A 1 179 ? 1.533 -31.641 2.982 1 97.62 179 PRO A C 1
ATOM 1350 O O . PRO A 1 179 ? 0.338 -31.562 2.684 1 97.62 179 PRO A O 1
ATOM 1353 N N . ARG A 1 180 ? 1.999 -31.094 4.051 1 97.94 180 ARG A N 1
ATOM 1354 C CA . ARG A 1 180 ? 1.124 -30.359 4.949 1 97.94 180 ARG A CA 1
ATOM 1355 C C . ARG A 1 180 ? 0.539 -29.125 4.254 1 97.94 180 ARG A C 1
ATOM 1357 O O . ARG A 1 180 ? -0.643 -28.828 4.422 1 97.94 180 ARG A O 1
ATOM 1364 N N . MET A 1 181 ? 1.403 -28.484 3.477 1 98.31 181 MET A N 1
ATOM 1365 C CA . MET A 1 181 ? 0.964 -27.297 2.754 1 98.31 181 MET A CA 1
ATOM 1366 C C . MET A 1 181 ? -0.012 -27.656 1.642 1 98.31 181 MET A C 1
ATOM 1368 O O . MET A 1 181 ? -0.967 -26.922 1.379 1 98.31 181 MET A O 1
ATOM 1372 N N . LEU A 1 182 ? 0.216 -28.766 1.012 1 98.69 182 LEU A N 1
ATOM 1373 C CA . LEU A 1 182 ? -0.69 -29.219 -0.035 1 98.69 182 LEU A CA 1
ATOM 1374 C C . LEU A 1 182 ? -2.062 -29.562 0.541 1 98.69 182 LEU A C 1
ATOM 1376 O O . LEU A 1 182 ? -3.088 -29.172 -0.029 1 98.69 182 LEU A O 1
ATOM 1380 N N . ARG A 1 183 ? -2.086 -30.219 1.683 1 98.75 183 ARG A N 1
ATOM 1381 C CA . ARG A 1 183 ? -3.348 -30.547 2.342 1 98.75 183 ARG A CA 1
ATOM 1382 C C . ARG A 1 183 ? -4.086 -29.266 2.756 1 98.75 183 ARG A C 1
ATOM 1384 O O . ARG A 1 183 ? -5.305 -29.172 2.588 1 98.75 183 ARG A O 1
ATOM 1391 N N . LEU A 1 184 ? -3.299 -28.312 3.234 1 98.81 184 LEU A N 1
ATOM 1392 C CA . LEU A 1 184 ? -3.904 -27.031 3.582 1 98.81 184 LEU A CA 1
ATOM 1393 C C . LEU A 1 184 ? -4.527 -26.375 2.354 1 98.81 184 LEU A C 1
ATOM 1395 O O . LEU A 1 184 ? -5.637 -25.844 2.428 1 98.81 184 LEU A O 1
ATOM 1399 N N . THR A 1 185 ? -3.811 -26.406 1.246 1 98.88 185 THR A N 1
ATOM 1400 C CA . THR A 1 185 ? -4.289 -25.828 -0.003 1 98.88 185 THR A CA 1
ATOM 1401 C C . THR A 1 185 ? -5.645 -26.406 -0.39 1 98.88 185 THR A C 1
ATOM 1403 O O . THR A 1 185 ? -6.578 -25.672 -0.705 1 98.88 185 THR A O 1
ATOM 1406 N N . GLY A 1 186 ? -5.785 -27.672 -0.291 1 98.75 186 GLY A N 1
ATOM 1407 C CA . GLY A 1 186 ? -7.047 -28.328 -0.6 1 98.75 186 GLY A CA 1
ATOM 1408 C C . GLY A 1 186 ? -8.188 -27.891 0.294 1 98.75 186 GLY A C 1
ATOM 1409 O O . GLY A 1 186 ? -9.312 -27.719 -0.17 1 98.75 186 GLY A O 1
ATOM 1410 N N . ARG A 1 187 ? -7.848 -27.578 1.537 1 98.75 187 ARG A N 1
ATOM 1411 C CA . ARG A 1 187 ? -8.875 -27.297 2.533 1 98.75 187 ARG A CA 1
ATOM 1412 C C . ARG A 1 187 ? -9.367 -25.859 2.426 1 98.75 187 ARG A C 1
ATOM 1414 O O . ARG A 1 187 ? -10.547 -25.578 2.645 1 98.75 187 ARG A O 1
ATOM 1421 N N . VAL A 1 188 ? -8.43 -24.922 1.931 1 98.62 188 VAL A N 1
ATOM 1422 C CA . VAL A 1 188 ? -8.867 -23.562 2.225 1 98.62 188 VAL A CA 1
ATOM 1423 C C . VAL A 1 188 ? -8.633 -22.672 1.006 1 98.62 188 VAL A C 1
ATOM 1425 O O . VAL A 1 188 ? -9.148 -21.547 0.944 1 98.62 188 VAL A O 1
ATOM 1428 N N . ALA A 1 189 ? -7.852 -23.062 -0.008 1 98.81 189 ALA A N 1
ATOM 1429 C CA . ALA A 1 189 ? -7.383 -22.141 -1.034 1 98.81 189 ALA A CA 1
ATOM 1430 C C . ALA A 1 189 ? -8.305 -22.141 -2.248 1 98.81 189 ALA A C 1
ATOM 1432 O O . ALA A 1 189 ? -9.078 -23.094 -2.441 1 98.81 189 ALA A O 1
ATOM 1433 N N . ASP A 1 190 ? -8.219 -21.094 -3.033 1 98.75 190 ASP A N 1
ATOM 1434 C CA . ASP A 1 190 ? -8.891 -21.016 -4.328 1 98.75 190 ASP A CA 1
ATOM 1435 C C . ASP A 1 190 ? -7.973 -21.5 -5.449 1 98.75 190 ASP A C 1
ATOM 1437 O O . ASP A 1 190 ? -8.438 -21.812 -6.547 1 98.75 190 ASP A O 1
ATOM 1441 N N . GLY A 1 191 ? -6.652 -21.547 -5.137 1 98.75 191 GLY A N 1
ATOM 1442 C CA . GLY A 1 191 ? -5.707 -21.969 -6.156 1 98.75 191 GLY A CA 1
ATOM 1443 C C . GLY A 1 191 ? -4.383 -22.438 -5.582 1 98.75 191 GLY A C 1
ATOM 1444 O O . GLY A 1 191 ? -4.047 -22.125 -4.441 1 98.75 191 GLY A O 1
ATOM 1445 N N . TRP A 1 192 ? -3.695 -23.266 -6.301 1 98.81 192 TRP A N 1
ATOM 1446 C CA . TRP A 1 192 ? -2.334 -23.75 -6.074 1 98.81 192 TRP A CA 1
ATOM 1447 C C . TRP A 1 192 ? -1.353 -23.062 -7.02 1 98.81 192 TRP A C 1
ATOM 1449 O O . TRP A 1 192 ? -1.568 -23.047 -8.234 1 98.81 192 TRP A O 1
ATOM 1459 N N . LEU A 1 193 ? -0.246 -22.375 -6.441 1 98.81 193 LEU A N 1
ATOM 1460 C CA . LEU A 1 193 ? 0.614 -21.547 -7.273 1 98.81 193 LEU A CA 1
ATOM 1461 C C . LEU A 1 193 ? 2.086 -21.812 -6.984 1 98.81 193 LEU A C 1
ATOM 1463 O O . LEU A 1 193 ? 2.764 -21 -6.363 1 98.81 193 LEU A O 1
ATOM 1467 N N . PRO A 1 194 ? 2.643 -22.953 -7.418 1 98.62 194 PRO A N 1
ATOM 1468 C CA . PRO A 1 194 ? 4.074 -23.25 -7.297 1 98.62 194 PRO A CA 1
ATOM 1469 C C . PRO A 1 194 ? 4.887 -22.703 -8.469 1 98.62 194 PRO A C 1
ATOM 1471 O O . PRO A 1 194 ? 4.316 -22.234 -9.461 1 98.62 194 PRO A O 1
ATOM 1474 N N . SER A 1 195 ? 6.188 -22.688 -8.273 1 98.56 195 SER A N 1
ATOM 1475 C CA . SER A 1 195 ? 7.141 -22.5 -9.367 1 98.56 195 SER A CA 1
ATOM 1476 C C . SER A 1 195 ? 7.715 -23.828 -9.836 1 98.56 195 SER A C 1
ATOM 1478 O O . SER A 1 195 ? 8.148 -24.656 -9.023 1 98.56 195 SER A O 1
ATOM 1480 N N . LEU A 1 196 ? 7.77 -23.984 -11.133 1 98.5 196 LEU A N 1
ATOM 1481 C CA . LEU A 1 196 ? 8.266 -25.234 -11.703 1 98.5 196 LEU A CA 1
ATOM 1482 C C . LEU A 1 196 ? 9.672 -25.547 -11.195 1 98.5 196 LEU A C 1
ATOM 1484 O O . LEU A 1 196 ? 9.984 -26.688 -10.867 1 98.5 196 LEU A O 1
ATOM 1488 N N . SER A 1 197 ? 10.477 -24.531 -11.031 1 97.19 197 SER A N 1
ATOM 1489 C CA . SER A 1 197 ? 11.883 -24.688 -10.68 1 97.19 197 SER A CA 1
ATOM 1490 C C . SER A 1 197 ? 12.039 -25.219 -9.258 1 97.19 197 SER A C 1
ATOM 1492 O O . SER A 1 197 ? 13.125 -25.672 -8.875 1 97.19 197 SER A O 1
ATOM 1494 N N . TYR A 1 198 ? 10.961 -25.203 -8.445 1 97.06 198 TYR A N 1
ATOM 1495 C CA . TYR A 1 198 ? 11.07 -25.641 -7.055 1 97.06 198 TYR A CA 1
ATOM 1496 C C . TYR A 1 198 ? 10.383 -26.984 -6.844 1 97.06 198 TYR A C 1
ATOM 1498 O O . TYR A 1 198 ? 10.406 -27.531 -5.742 1 97.06 198 TYR A O 1
ATOM 1506 N N . LEU A 1 199 ? 9.812 -27.531 -7.91 1 98 199 LEU A N 1
ATOM 1507 C CA . LEU A 1 199 ? 9.195 -28.859 -7.805 1 98 199 LEU A CA 1
ATOM 1508 C C . LEU A 1 199 ? 10.258 -29.953 -7.766 1 98 199 LEU A C 1
ATOM 1510 O O . LEU A 1 199 ? 11.18 -29.953 -8.586 1 98 199 LEU A O 1
ATOM 1514 N N . PRO A 1 200 ? 10.102 -30.875 -6.883 1 97.25 200 PRO A N 1
ATOM 1515 C CA . PRO A 1 200 ? 11.172 -31.859 -6.676 1 97.25 200 PRO A CA 1
ATOM 1516 C C . PRO A 1 200 ? 11.461 -32.688 -7.922 1 97.25 200 PRO A C 1
ATOM 1518 O O . PRO A 1 200 ? 12.617 -33.031 -8.188 1 97.25 200 PRO A O 1
ATOM 1521 N N . ASP A 1 201 ? 10.461 -33.031 -8.758 1 97.31 201 ASP A N 1
ATOM 1522 C CA . ASP A 1 201 ? 10.633 -33.844 -9.945 1 97.31 201 ASP A CA 1
ATOM 1523 C C . ASP A 1 201 ? 10.133 -33.125 -11.195 1 97.31 201 ASP A C 1
ATOM 1525 O O . ASP A 1 201 ? 9.609 -33.75 -12.117 1 97.31 201 ASP A O 1
ATOM 1529 N N . GLY A 1 202 ? 10.211 -31.781 -11.117 1 96.94 202 GLY A N 1
ATOM 1530 C CA . GLY A 1 202 ? 9.727 -31 -12.25 1 96.94 202 GLY A CA 1
ATOM 1531 C C . GLY A 1 202 ? 8.266 -31.25 -12.562 1 96.94 202 GLY A C 1
ATOM 1532 O O . GLY A 1 202 ? 7.43 -31.297 -11.664 1 96.94 202 GLY A O 1
ATOM 1533 N N . LEU A 1 203 ? 7.973 -31.406 -13.828 1 97.44 203 LEU A N 1
ATOM 1534 C CA . LEU A 1 203 ? 6.594 -31.578 -14.273 1 97.44 203 LEU A CA 1
ATOM 1535 C C . LEU A 1 203 ? 6.004 -32.875 -13.727 1 97.44 203 LEU A C 1
ATOM 1537 O O . LEU A 1 203 ? 4.797 -32.969 -13.484 1 97.44 203 LEU A O 1
ATOM 1541 N N . ASP A 1 204 ? 6.82 -33.812 -13.398 1 97.06 204 ASP A N 1
ATOM 1542 C CA . ASP A 1 204 ? 6.363 -35.125 -12.922 1 97.06 204 ASP A CA 1
ATOM 1543 C C . ASP A 1 204 ? 5.797 -35.031 -11.508 1 97.06 204 ASP A C 1
ATOM 1545 O O . ASP A 1 204 ? 5.113 -35.938 -11.039 1 97.06 204 ASP A O 1
ATOM 1549 N N . SER A 1 205 ? 6.055 -33.875 -10.836 1 97.94 205 SER A N 1
ATOM 1550 C CA . SER A 1 205 ? 5.559 -33.688 -9.477 1 97.94 205 SER A CA 1
ATOM 1551 C C . SER A 1 205 ? 4.078 -33.312 -9.484 1 97.94 205 SER A C 1
ATOM 1553 O O . SER A 1 205 ? 3.391 -33.438 -8.477 1 97.94 205 SER A O 1
ATOM 1555 N N . LEU A 1 206 ? 3.605 -32.844 -10.633 1 97.94 206 LEU A N 1
ATOM 1556 C CA . LEU A 1 206 ? 2.338 -32.125 -10.664 1 97.94 206 LEU A CA 1
ATOM 1557 C C . LEU A 1 206 ? 1.172 -33.062 -10.375 1 97.94 206 LEU A C 1
ATOM 1559 O O . LEU A 1 206 ? 0.28 -32.719 -9.594 1 97.94 206 LEU A O 1
ATOM 1563 N N . ALA A 1 207 ? 1.174 -34.219 -10.961 1 96.19 207 ALA A N 1
ATOM 1564 C CA . ALA A 1 207 ? 0.048 -35.156 -10.812 1 96.19 207 ALA A CA 1
ATOM 1565 C C . ALA A 1 207 ? -0.114 -35.594 -9.367 1 96.19 207 ALA A C 1
ATOM 1567 O O . ALA A 1 207 ? -1.2 -35.5 -8.789 1 96.19 207 ALA A O 1
ATOM 1568 N N . GLY A 1 208 ? 0.975 -36.062 -8.805 1 97 208 GLY A N 1
ATOM 1569 C CA . GLY A 1 208 ? 0.924 -36.562 -7.438 1 97 208 GLY A CA 1
ATOM 1570 C C . GLY A 1 208 ? 0.566 -35.469 -6.434 1 97 208 GLY A C 1
ATOM 1571 O O . GLY A 1 208 ? -0.21 -35.719 -5.508 1 97 208 GLY A O 1
ATOM 1572 N N . MET A 1 209 ? 1.099 -34.281 -6.594 1 98.19 209 MET A N 1
ATOM 1573 C CA . MET A 1 209 ? 0.828 -33.188 -5.684 1 98.19 209 MET A CA 1
ATOM 1574 C C . MET A 1 209 ? -0.604 -32.688 -5.848 1 98.19 209 MET A C 1
ATOM 1576 O O . MET A 1 209 ? -1.272 -32.375 -4.859 1 98.19 209 MET A O 1
ATOM 1580 N N . SER A 1 210 ? -1.09 -32.719 -7.094 1 97.62 210 SER A N 1
ATOM 1581 C CA . SER A 1 210 ? -2.48 -32.344 -7.332 1 97.62 210 SER A CA 1
ATOM 1582 C C . SER A 1 210 ? -3.439 -33.312 -6.672 1 97.62 210 SER A C 1
ATOM 1584 O O . SER A 1 210 ? -4.477 -32.938 -6.141 1 97.62 210 SER A O 1
ATOM 1586 N N . GLU A 1 211 ? -3.092 -34.562 -6.703 1 97.38 211 GLU A N 1
ATOM 1587 C CA . GLU A 1 211 ? -3.918 -35.594 -6.07 1 97.38 211 GLU A CA 1
ATOM 1588 C C . GLU A 1 211 ? -4.035 -35.375 -4.566 1 97.38 211 GLU A C 1
ATOM 1590 O O . GLU A 1 211 ? -5.105 -35.531 -3.986 1 97.38 211 GLU A O 1
ATOM 1595 N N . GLN A 1 212 ? -2.955 -34.938 -3.941 1 98.31 212 GLN A N 1
ATOM 1596 C CA . GLN A 1 212 ? -2.977 -34.656 -2.516 1 98.31 212 GLN A CA 1
ATOM 1597 C C . GLN A 1 212 ? -3.916 -33.469 -2.219 1 98.31 212 GLN A C 1
ATOM 1599 O O . GLN A 1 212 ? -4.66 -33.5 -1.235 1 98.31 212 GLN A O 1
ATOM 1604 N N . ILE A 1 213 ? -3.924 -32.5 -3.07 1 98.56 213 ILE A N 1
ATOM 1605 C CA . ILE A 1 213 ? -4.809 -31.344 -2.926 1 98.56 213 ILE A CA 1
ATOM 1606 C C . ILE A 1 213 ? -6.262 -31.781 -3.09 1 98.56 213 ILE A C 1
ATOM 1608 O O . ILE A 1 213 ? -7.125 -31.391 -2.297 1 98.56 213 ILE A O 1
ATOM 1612 N N . ASP A 1 214 ? -6.504 -32.656 -4.105 1 98.12 214 ASP A N 1
ATOM 1613 C CA . ASP A 1 214 ? -7.855 -33.156 -4.375 1 98.12 214 ASP A CA 1
ATOM 1614 C C . ASP A 1 214 ? -8.398 -33.938 -3.188 1 98.12 214 ASP A C 1
ATOM 1616 O O . ASP A 1 214 ? -9.539 -33.75 -2.764 1 98.12 214 ASP A O 1
ATOM 1620 N N . ASP A 1 215 ? -7.566 -34.812 -2.688 1 98.38 215 ASP A N 1
ATOM 1621 C CA . ASP A 1 215 ? -7.977 -35.625 -1.555 1 98.38 215 ASP A CA 1
ATOM 1622 C C . ASP A 1 215 ? -8.344 -34.781 -0.349 1 98.38 215 ASP A C 1
ATOM 1624 O O . ASP A 1 215 ? -9.344 -35.031 0.32 1 98.38 215 ASP A O 1
ATOM 1628 N N . ALA A 1 216 ? -7.535 -33.781 -0.122 1 98.75 216 ALA A N 1
ATOM 1629 C CA . ALA A 1 216 ? -7.773 -32.875 1.006 1 98.75 216 ALA A CA 1
ATOM 1630 C C . ALA A 1 216 ? -9.047 -32.062 0.797 1 98.75 216 ALA A C 1
ATOM 1632 O O . ALA A 1 216 ? -9.797 -31.812 1.746 1 98.75 216 ALA A O 1
ATOM 1633 N N . ALA A 1 217 ? -9.266 -31.625 -0.439 1 98.5 217 ALA A N 1
ATOM 1634 C CA . ALA A 1 217 ? -10.484 -30.891 -0.762 1 98.5 217 ALA A CA 1
ATOM 1635 C C . ALA A 1 217 ? -11.727 -31.734 -0.496 1 98.5 217 ALA A C 1
ATOM 1637 O O . ALA A 1 217 ? -12.648 -31.297 0.199 1 98.5 217 ALA A O 1
ATOM 1638 N N . VAL A 1 218 ? -11.719 -32.969 -0.938 1 98.44 218 VAL A N 1
ATOM 1639 C CA . VAL A 1 218 ? -12.844 -33.875 -0.771 1 98.44 218 VAL A CA 1
ATOM 1640 C C . VAL A 1 218 ? -13.086 -34.125 0.715 1 98.44 218 VAL A C 1
ATOM 1642 O O . VAL A 1 218 ? -14.227 -34.062 1.182 1 98.44 218 VAL A O 1
ATOM 1645 N N . ALA A 1 219 ? -12.039 -34.375 1.425 1 98.62 219 ALA A N 1
ATOM 1646 C CA . ALA A 1 219 ? -12.141 -34.625 2.857 1 98.62 219 ALA A CA 1
ATOM 1647 C C . ALA A 1 219 ? -12.758 -33.438 3.594 1 98.62 219 ALA A C 1
ATOM 1649 O O . ALA A 1 219 ? -13.438 -33.625 4.613 1 98.62 219 ALA A O 1
ATOM 1650 N N . ALA A 1 220 ? -12.609 -32.25 3.012 1 98.38 220 ALA A N 1
ATOM 1651 C CA . ALA A 1 220 ? -13.133 -31.047 3.629 1 98.38 220 ALA A CA 1
ATOM 1652 C C . ALA A 1 220 ? -14.508 -30.703 3.076 1 98.38 220 ALA A C 1
ATOM 1654 O O . ALA A 1 220 ? -15.062 -29.641 3.385 1 98.38 220 ALA A O 1
ATOM 1655 N N . GLY A 1 221 ? -15.055 -31.469 2.193 1 98.5 221 GLY A N 1
ATOM 1656 C CA . GLY A 1 221 ? -16.375 -31.25 1.621 1 98.5 221 GLY A CA 1
ATOM 1657 C C . GLY A 1 221 ? -16.359 -30.25 0.474 1 98.5 221 GLY A C 1
ATOM 1658 O O . GLY A 1 221 ? -17.391 -29.641 0.163 1 98.5 221 GLY A O 1
ATOM 1659 N N . ARG A 1 222 ? -15.188 -30.062 -0.109 1 98.12 222 ARG A N 1
ATOM 1660 C CA . ARG A 1 222 ? -15.055 -29.125 -1.223 1 98.12 222 ARG A CA 1
ATOM 1661 C C . ARG A 1 222 ? -14.938 -29.875 -2.549 1 98.12 222 ARG A C 1
ATOM 1663 O O . ARG A 1 222 ? -14.492 -31.016 -2.584 1 98.12 222 ARG A O 1
ATOM 1670 N N . ASP A 1 223 ? -15.367 -29.156 -3.637 1 97.06 223 ASP A N 1
ATOM 1671 C CA . ASP A 1 223 ? -15.133 -29.641 -4.996 1 97.06 223 ASP A CA 1
ATOM 1672 C C . ASP A 1 223 ? -13.695 -29.375 -5.438 1 97.06 223 ASP A C 1
ATOM 1674 O O . ASP A 1 223 ? -13.273 -28.219 -5.508 1 97.06 223 ASP A O 1
ATOM 1678 N N . PRO A 1 224 ? -12.906 -30.391 -5.734 1 96.56 224 PRO A N 1
ATOM 1679 C CA . PRO A 1 224 ? -11.539 -30.172 -6.203 1 96.56 224 PRO A CA 1
ATOM 1680 C C . PRO A 1 224 ? -11.469 -29.188 -7.371 1 96.56 224 PRO A C 1
ATOM 1682 O O . PRO A 1 224 ? -10.484 -28.453 -7.508 1 96.56 224 PRO A O 1
ATOM 1685 N N . ALA A 1 225 ? -12.555 -29.078 -8.148 1 95.5 225 ALA A N 1
ATOM 1686 C CA . ALA A 1 225 ? -12.578 -28.203 -9.328 1 95.5 225 ALA A CA 1
ATOM 1687 C C . ALA A 1 225 ? -12.68 -26.734 -8.93 1 95.5 225 ALA A C 1
ATOM 1689 O O . ALA A 1 225 ? -12.484 -25.844 -9.758 1 95.5 225 ALA A O 1
ATOM 1690 N N . ALA A 1 226 ? -12.891 -26.5 -7.652 1 96.12 226 ALA A N 1
ATOM 1691 C CA . ALA A 1 226 ? -12.961 -25.141 -7.16 1 96.12 226 ALA A CA 1
ATOM 1692 C C . ALA A 1 226 ? -11.562 -24.562 -6.93 1 96.12 226 ALA A C 1
ATOM 1694 O O . ALA A 1 226 ? -11.398 -23.359 -6.738 1 96.12 226 ALA A O 1
ATOM 1695 N N . ILE A 1 227 ? -10.547 -25.438 -6.977 1 98.12 227 ILE A N 1
ATOM 1696 C CA . ILE A 1 227 ? -9.164 -25.031 -6.746 1 98.12 227 ILE A CA 1
ATOM 1697 C C . ILE A 1 227 ? -8.414 -24.984 -8.07 1 98.12 227 ILE A C 1
ATOM 1699 O O . ILE A 1 227 ? -8.07 -26.031 -8.641 1 98.12 227 ILE A O 1
ATOM 1703 N N . VAL A 1 228 ? -8.133 -23.781 -8.547 1 98.38 228 VAL A N 1
ATOM 1704 C CA . VAL A 1 228 ? -7.441 -23.609 -9.82 1 98.38 228 VAL A CA 1
ATOM 1705 C C . VAL A 1 228 ? -5.965 -23.953 -9.656 1 98.38 228 VAL A C 1
ATOM 1707 O O . VAL A 1 228 ? -5.371 -23.688 -8.609 1 98.38 228 VAL A O 1
ATOM 1710 N N . ARG A 1 229 ? -5.395 -24.609 -10.695 1 98.44 229 ARG A N 1
ATOM 1711 C CA . ARG A 1 229 ? -3.971 -24.938 -10.719 1 98.44 229 ARG A CA 1
ATOM 1712 C C . ARG A 1 229 ? -3.199 -23.938 -11.586 1 98.44 229 ARG A C 1
ATOM 1714 O O . ARG A 1 229 ? -3.473 -23.812 -12.781 1 98.44 229 ARG A O 1
ATOM 1721 N N . LEU A 1 230 ? -2.262 -23.25 -10.938 1 98.81 230 LEU A N 1
ATOM 1722 C CA . LEU A 1 230 ? -1.392 -22.281 -11.602 1 98.81 230 LEU A CA 1
ATOM 1723 C C . LEU A 1 230 ? 0.068 -22.719 -11.508 1 98.81 230 LEU A C 1
ATOM 1725 O O . LEU A 1 230 ? 0.426 -23.531 -10.656 1 98.81 230 LEU A O 1
ATOM 1729 N N . LEU A 1 231 ? 0.9 -22.156 -12.406 1 98.88 231 LEU A N 1
ATOM 1730 C CA . LEU A 1 231 ? 2.303 -22.547 -12.445 1 98.88 231 LEU A CA 1
ATOM 1731 C C . LEU A 1 231 ? 3.178 -21.422 -12.984 1 98.88 231 LEU A C 1
ATOM 1733 O O . LEU A 1 231 ? 2.893 -20.859 -14.039 1 98.88 231 LEU A O 1
ATOM 1737 N N . ASN A 1 232 ? 4.195 -21.047 -12.195 1 98.94 232 ASN A N 1
ATOM 1738 C CA . ASN A 1 232 ? 5.277 -20.234 -12.742 1 98.94 232 ASN A CA 1
ATOM 1739 C C . ASN A 1 232 ? 6.234 -21.078 -13.586 1 98.94 232 ASN A C 1
ATOM 1741 O O . ASN A 1 232 ? 6.766 -22.078 -13.109 1 98.94 232 ASN A O 1
ATOM 1745 N N . ILE A 1 233 ? 6.453 -20.594 -14.828 1 98.88 233 ILE A N 1
ATOM 1746 C CA . ILE A 1 233 ? 7.312 -21.375 -15.719 1 98.88 233 ILE A CA 1
ATOM 1747 C C . ILE A 1 233 ? 8.43 -20.484 -16.266 1 98.88 233 ILE A C 1
ATOM 1749 O O . ILE A 1 233 ? 8.211 -19.297 -16.531 1 98.88 233 ILE A O 1
ATOM 1753 N N . GLY A 1 234 ? 9.641 -21.047 -16.297 1 97.69 234 GLY A N 1
ATOM 1754 C CA . GLY A 1 234 ? 10.805 -20.453 -16.922 1 97.69 234 GLY A CA 1
ATOM 1755 C C . GLY A 1 234 ? 11.477 -21.391 -17.922 1 97.69 234 GLY A C 1
ATOM 1756 O O . GLY A 1 234 ? 11.141 -22.578 -17.984 1 97.69 234 GLY A O 1
ATOM 1757 N N . GLY A 1 235 ? 12.305 -20.859 -18.75 1 95.94 235 GLY A N 1
ATOM 1758 C CA . GLY A 1 235 ? 13.023 -21.594 -19.781 1 95.94 235 GLY A CA 1
ATOM 1759 C C . GLY A 1 235 ? 13.758 -20.688 -20.75 1 95.94 235 GLY A C 1
ATOM 1760 O O . GLY A 1 235 ? 14.164 -19.594 -20.406 1 95.94 235 GLY A O 1
ATOM 1761 N N . ARG A 1 236 ? 14.102 -21.375 -21.984 1 95.75 236 ARG A N 1
ATOM 1762 C CA . ARG A 1 236 ? 14.859 -20.641 -22.984 1 95.75 236 ARG A CA 1
ATOM 1763 C C . ARG A 1 236 ? 14.133 -20.641 -24.328 1 95.75 236 ARG A C 1
ATOM 1765 O O . ARG A 1 236 ? 13.586 -21.656 -24.75 1 95.75 236 ARG A O 1
ATOM 1772 N N . PHE A 1 237 ? 13.977 -19.375 -24.75 1 97.19 237 PHE A N 1
ATOM 1773 C CA . PHE A 1 237 ? 13.508 -19.25 -26.125 1 97.19 237 PHE A CA 1
ATOM 1774 C C . PHE A 1 237 ? 14.656 -19.438 -27.109 1 97.19 237 PHE A C 1
ATOM 1776 O O . PHE A 1 237 ? 15.547 -18.594 -27.203 1 97.19 237 PHE A O 1
ATOM 1783 N N . THR A 1 238 ? 14.633 -20.578 -27.797 1 96 238 THR A N 1
ATOM 1784 C CA . THR A 1 238 ? 15.68 -20.938 -28.75 1 96 238 THR A CA 1
ATOM 1785 C C . THR A 1 238 ? 15.078 -21.375 -30.078 1 96 238 THR A C 1
ATOM 1787 O O . THR A 1 238 ? 13.859 -21.469 -30.219 1 96 238 THR A O 1
ATOM 1790 N N . THR A 1 239 ? 15.922 -21.578 -31.062 1 94.69 239 THR A N 1
ATOM 1791 C CA . THR A 1 239 ? 15.453 -21.922 -32.406 1 94.69 239 THR A CA 1
ATOM 1792 C C . THR A 1 239 ? 15.195 -23.422 -32.5 1 94.69 239 THR A C 1
ATOM 1794 O O . THR A 1 239 ? 14.414 -23.859 -33.344 1 94.69 239 THR A O 1
ATOM 1797 N N . ARG A 1 240 ? 15.812 -24.156 -31.656 1 95.06 240 ARG A N 1
ATOM 1798 C CA . ARG A 1 240 ? 15.656 -25.609 -31.688 1 95.06 240 ARG A CA 1
ATOM 1799 C C . ARG A 1 240 ? 15.117 -26.125 -30.359 1 95.06 240 ARG A C 1
ATOM 1801 O O . ARG A 1 240 ? 15.562 -25.703 -29.297 1 95.06 240 ARG A O 1
ATOM 1808 N N . ALA A 1 241 ? 14.195 -27.016 -30.453 1 93 241 ALA A N 1
ATOM 1809 C CA . ALA A 1 241 ? 13.609 -27.641 -29.266 1 93 241 ALA A CA 1
ATOM 1810 C C . ALA A 1 241 ? 14.617 -28.531 -28.562 1 93 241 ALA A C 1
ATOM 1812 O O . ALA A 1 241 ? 15.273 -29.359 -29.203 1 93 241 ALA A O 1
ATOM 1813 N N . ASP A 1 242 ? 14.844 -28.266 -27.297 1 89.75 242 ASP A N 1
ATOM 1814 C CA . ASP A 1 242 ? 15.812 -29.031 -26.531 1 89.75 242 ASP A CA 1
ATOM 1815 C C . ASP A 1 242 ? 15.281 -29.344 -25.125 1 89.75 242 ASP A C 1
ATOM 1817 O O . ASP A 1 242 ? 15.945 -29.062 -24.125 1 89.75 242 ASP A O 1
ATOM 1821 N N . GLY A 1 243 ? 14.008 -29.906 -24.969 1 90.31 243 GLY A N 1
ATOM 1822 C CA . GLY A 1 243 ? 13.492 -30.266 -23.656 1 90.31 243 GLY A CA 1
ATOM 1823 C C . GLY A 1 243 ? 12.305 -29.422 -23.234 1 90.31 243 GLY A C 1
ATOM 1824 O O . GLY A 1 243 ? 11.602 -28.859 -24.078 1 90.31 243 GLY A O 1
ATOM 1825 N N . VAL A 1 244 ? 12.062 -29.328 -21.859 1 93.12 244 VAL A N 1
ATOM 1826 C CA . VAL A 1 244 ? 10.883 -28.672 -21.297 1 93.12 244 VAL A CA 1
ATOM 1827 C C . VAL A 1 244 ? 11.07 -27.156 -21.328 1 93.12 244 VAL A C 1
ATOM 1829 O O . VAL A 1 244 ? 12 -26.625 -20.719 1 93.12 244 VAL A O 1
ATOM 1832 N N . PHE A 1 245 ? 10.227 -26.469 -22.062 1 97 245 PHE A N 1
ATOM 1833 C CA . PHE A 1 245 ? 10.203 -25.016 -22.188 1 97 245 PHE A CA 1
ATOM 1834 C C . PHE A 1 245 ? 11.555 -24.5 -22.641 1 97 245 PHE A C 1
ATOM 1836 O O . PHE A 1 245 ? 12.094 -23.547 -22.062 1 97 245 PHE A O 1
ATOM 1843 N N . ASP A 1 246 ? 12.164 -25.172 -23.547 1 97.19 246 ASP A N 1
ATOM 1844 C CA . ASP A 1 246 ? 13.422 -24.844 -24.219 1 97.19 246 ASP A CA 1
ATOM 1845 C C . ASP A 1 246 ? 13.297 -25 -25.734 1 97.19 246 ASP A C 1
ATOM 1847 O O . ASP A 1 246 ? 13.531 -26.078 -26.266 1 97.19 246 ASP A O 1
ATOM 1851 N N . GLY A 1 247 ? 12.984 -23.953 -26.422 1 97.81 247 GLY A N 1
ATOM 1852 C CA . GLY A 1 247 ? 12.719 -24.016 -27.859 1 97.81 247 GLY A CA 1
ATOM 1853 C C . GLY A 1 247 ? 11.961 -22.812 -28.375 1 97.81 247 GLY A C 1
ATOM 1854 O O . GLY A 1 247 ? 11.828 -21.797 -27.672 1 97.81 247 GLY A O 1
ATOM 1855 N N . PRO A 1 248 ? 11.547 -22.875 -29.672 1 97.5 248 PRO A N 1
ATOM 1856 C CA . PRO A 1 248 ? 10.758 -21.781 -30.234 1 97.5 248 PRO A CA 1
ATOM 1857 C C . PRO A 1 248 ? 9.352 -21.703 -29.656 1 97.5 248 PRO A C 1
ATOM 1859 O O . PRO A 1 248 ? 8.914 -22.609 -28.953 1 97.5 248 PRO A O 1
ATOM 1862 N N . PRO A 1 249 ? 8.664 -20.688 -29.938 1 97.94 249 PRO A N 1
ATOM 1863 C CA . PRO A 1 249 ? 7.32 -20.484 -29.391 1 97.94 249 PRO A CA 1
ATOM 1864 C C . PRO A 1 249 ? 6.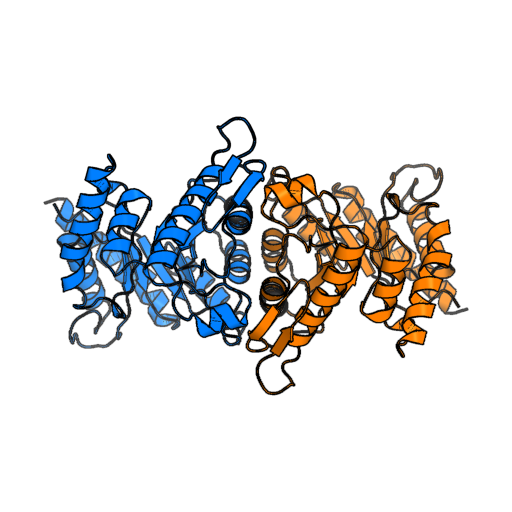387 -21.656 -29.656 1 97.94 249 PRO A C 1
ATOM 1866 O O . PRO A 1 249 ? 5.59 -22.031 -28.781 1 97.94 249 PRO A O 1
ATOM 1869 N N . GLU A 1 250 ? 6.535 -22.25 -30.75 1 97.44 250 GLU A N 1
ATOM 1870 C CA . GLU A 1 250 ? 5.672 -23.375 -31.078 1 97.44 250 GLU A CA 1
ATOM 1871 C C . GLU A 1 250 ? 5.898 -24.547 -30.125 1 97.44 250 GLU A C 1
ATOM 1873 O O . GLU A 1 250 ? 4.949 -25.219 -29.719 1 97.44 250 GLU A O 1
ATOM 1878 N N . HIS A 1 251 ? 7.137 -24.781 -29.828 1 97.94 251 HIS A N 1
ATOM 1879 C CA . HIS A 1 251 ? 7.492 -25.828 -28.875 1 97.94 251 HIS A CA 1
ATOM 1880 C C . HIS A 1 251 ? 6.922 -25.531 -27.5 1 97.94 251 HIS A C 1
ATOM 1882 O O . HIS A 1 251 ? 6.387 -26.422 -26.844 1 97.94 251 HIS A O 1
ATOM 1888 N N . TRP A 1 252 ? 7.012 -24.297 -27.078 1 98.56 252 TRP A N 1
ATOM 1889 C CA . TRP A 1 252 ? 6.438 -23.859 -25.812 1 98.56 252 TRP A CA 1
ATOM 1890 C C . TRP A 1 252 ? 4.941 -24.141 -25.766 1 98.56 252 TRP A C 1
ATOM 1892 O O . TRP A 1 252 ? 4.43 -24.688 -24.781 1 98.56 252 TRP A O 1
ATOM 1902 N N . ALA A 1 253 ? 4.242 -23.766 -26.781 1 98.56 253 ALA A N 1
ATOM 1903 C CA . ALA A 1 253 ? 2.791 -23.922 -26.844 1 98.56 253 ALA A CA 1
ATOM 1904 C C . ALA A 1 253 ? 2.389 -25.391 -26.703 1 98.56 253 ALA A C 1
ATOM 1906 O O . ALA A 1 253 ? 1.466 -25.719 -25.969 1 98.56 253 ALA A O 1
ATOM 1907 N N . GLU A 1 254 ? 3.09 -26.219 -27.406 1 97.94 254 GLU A N 1
ATOM 1908 C CA . GLU A 1 254 ? 2.799 -27.656 -27.344 1 97.94 254 GLU A CA 1
ATOM 1909 C C . GLU A 1 254 ? 3.02 -28.219 -25.938 1 97.94 254 GLU A C 1
ATOM 1911 O O . GLU A 1 254 ? 2.205 -29 -25.438 1 97.94 254 GLU A O 1
ATOM 1916 N N . GLN A 1 255 ? 4.098 -27.781 -25.344 1 97.94 255 GLN A N 1
ATOM 1917 C CA . GLN A 1 255 ? 4.41 -28.25 -24 1 97.94 255 GLN A CA 1
ATOM 1918 C C . GLN A 1 255 ? 3.373 -27.781 -22.984 1 97.94 255 GLN A C 1
ATOM 1920 O O . GLN A 1 255 ? 2.939 -28.547 -22.125 1 97.94 255 GLN A O 1
ATOM 1925 N N . ILE A 1 256 ? 2.953 -26.531 -23.047 1 98.5 256 ILE A N 1
ATOM 1926 C CA . ILE A 1 256 ? 1.966 -25.984 -22.109 1 98.5 256 ILE A CA 1
ATOM 1927 C C . ILE A 1 256 ? 0.633 -26.703 -22.297 1 98.5 256 ILE A C 1
ATOM 1929 O O . ILE A 1 256 ? -0.032 -27.047 -21.312 1 98.5 256 ILE A O 1
ATOM 1933 N N . ALA A 1 257 ? 0.272 -26.953 -23.562 1 97.5 257 ALA A N 1
ATOM 1934 C CA . ALA A 1 257 ? -0.962 -27.672 -23.844 1 97.5 257 ALA A CA 1
ATOM 1935 C C . ALA A 1 257 ? -0.917 -29.078 -23.234 1 97.5 257 ALA A C 1
ATOM 1937 O O . ALA A 1 257 ? -1.895 -29.531 -22.625 1 97.5 257 ALA A O 1
ATOM 1938 N N . GLU A 1 258 ? 0.219 -29.734 -23.406 1 96.19 258 GLU A N 1
ATOM 1939 C CA . GLU A 1 258 ? 0.387 -31.062 -22.844 1 96.19 258 GLU A CA 1
ATOM 1940 C C . GLU A 1 258 ? 0.25 -31.047 -21.328 1 96.19 258 GLU A C 1
ATOM 1942 O O . GLU A 1 258 ? -0.403 -31.906 -20.734 1 96.19 258 GLU A O 1
ATOM 1947 N N . VAL A 1 259 ? 0.877 -30.062 -20.672 1 97.12 259 VAL A N 1
ATOM 1948 C CA . VAL A 1 259 ? 0.785 -29.922 -19.234 1 97.12 259 VAL A CA 1
ATOM 1949 C C . VAL A 1 259 ? -0.675 -29.75 -18.812 1 97.12 259 VAL A C 1
ATOM 1951 O O . VAL A 1 259 ? -1.15 -30.406 -17.891 1 97.12 259 VAL A O 1
ATOM 1954 N N . THR A 1 260 ? -1.371 -28.875 -19.531 1 97.25 260 THR A N 1
ATOM 1955 C CA . THR A 1 260 ? -2.77 -28.594 -19.219 1 97.25 260 THR A CA 1
ATOM 1956 C C . THR A 1 260 ? -3.607 -29.875 -19.328 1 97.25 260 THR A C 1
ATOM 1958 O O . THR A 1 260 ? -4.332 -30.219 -18.391 1 97.25 260 THR A O 1
ATOM 1961 N N . LEU A 1 261 ? -3.455 -30.594 -20.406 1 95.19 261 LEU A N 1
ATOM 1962 C CA . LEU A 1 261 ? -4.297 -31.75 -20.719 1 95.19 261 LEU A CA 1
ATOM 1963 C C . LEU A 1 261 ? -3.973 -32.906 -19.797 1 95.19 261 LEU A C 1
ATOM 1965 O O . LEU A 1 261 ? -4.863 -33.688 -19.422 1 95.19 261 LEU A O 1
ATOM 1969 N N . ASN A 1 262 ? -2.752 -33 -19.344 1 94.25 262 ASN A N 1
ATOM 1970 C CA . ASN A 1 262 ? -2.322 -34.156 -18.578 1 94.25 262 ASN A CA 1
ATOM 1971 C C . ASN A 1 262 ? -2.408 -33.906 -17.078 1 94.25 262 ASN A C 1
ATOM 1973 O O . ASN A 1 262 ? -2.426 -34.844 -16.281 1 94.25 262 ASN A O 1
ATOM 1977 N N . THR A 1 263 ? -2.381 -32.594 -16.625 1 95.69 263 THR A N 1
ATOM 1978 C CA . THR A 1 263 ? -2.234 -32.344 -15.203 1 95.69 263 THR A CA 1
ATOM 1979 C C . THR A 1 263 ? -3.35 -31.453 -14.695 1 95.69 263 THR A C 1
ATOM 1981 O O . THR A 1 263 ? -3.555 -31.328 -13.484 1 95.69 263 THR A O 1
ATOM 1984 N N . GLY A 1 264 ? -4.039 -30.734 -15.578 1 95.69 264 GLY A N 1
ATOM 1985 C CA . GLY A 1 264 ? -5.125 -29.859 -15.172 1 95.69 264 GLY A CA 1
ATOM 1986 C C . GLY A 1 264 ? -4.66 -28.453 -14.828 1 95.69 264 GLY A C 1
ATOM 1987 O O . GLY A 1 264 ? -5.469 -27.594 -14.461 1 95.69 264 GLY A O 1
ATOM 1988 N N . VAL A 1 265 ? -3.352 -28.203 -14.961 1 98 265 VAL A N 1
ATOM 1989 C CA . VAL A 1 265 ? -2.875 -26.844 -14.789 1 98 265 VAL A CA 1
ATOM 1990 C C . VAL A 1 265 ? -3.486 -25.938 -15.859 1 98 265 VAL A C 1
ATOM 1992 O O . VAL A 1 265 ? -3.477 -26.281 -17.047 1 98 265 VAL A O 1
ATOM 1995 N N . SER A 1 266 ? -4.062 -24.797 -15.398 1 98.19 266 SER A N 1
ATOM 1996 C CA . SER A 1 266 ? -4.789 -23.969 -16.359 1 98.19 266 SER A CA 1
ATOM 1997 C C . SER A 1 266 ? -4.289 -22.531 -16.328 1 98.19 266 SER A C 1
ATOM 1999 O O . SER A 1 266 ? -4.672 -21.719 -17.156 1 98.19 266 SER A O 1
ATOM 2001 N N . GLY A 1 267 ? -3.504 -22.125 -15.344 1 98.69 267 GLY A N 1
ATOM 2002 C CA . GLY A 1 267 ? -2.877 -20.812 -15.273 1 98.69 267 GLY A CA 1
ATOM 2003 C C . GLY A 1 267 ? -1.364 -20.875 -15.375 1 98.69 267 GLY A C 1
ATOM 2004 O O . GLY A 1 267 ? -0.724 -21.719 -14.742 1 98.69 267 GLY A O 1
ATOM 2005 N N . PHE A 1 268 ? -0.774 -20.047 -16.219 1 98.94 268 PHE A N 1
ATOM 2006 C CA . PHE A 1 268 ? 0.668 -20.047 -16.438 1 98.94 268 PHE A CA 1
ATOM 2007 C C . PHE A 1 268 ? 1.229 -18.625 -16.344 1 98.94 268 PHE A C 1
ATOM 2009 O O . PHE A 1 268 ? 0.717 -17.703 -16.984 1 98.94 268 PHE A O 1
ATOM 2016 N N . PHE A 1 269 ? 2.242 -18.438 -15.5 1 98.94 269 PHE A N 1
ATOM 2017 C CA . PHE A 1 269 ? 3.02 -17.203 -15.461 1 98.94 269 PHE A CA 1
ATOM 2018 C C . PHE A 1 269 ? 4.391 -17.406 -16.094 1 98.94 269 PHE A C 1
ATOM 2020 O O . PHE A 1 269 ? 5.16 -18.266 -15.648 1 98.94 269 PHE A O 1
ATOM 2027 N N . LEU A 1 270 ? 4.719 -16.641 -17.094 1 98.94 270 LEU A N 1
ATOM 2028 C CA . LEU A 1 270 ? 6.059 -16.656 -17.672 1 98.94 270 LEU A CA 1
ATOM 2029 C C . LEU A 1 270 ? 7.035 -15.883 -16.797 1 98.94 270 LEU A C 1
ATOM 2031 O O . LEU A 1 270 ? 6.844 -14.688 -16.562 1 98.94 270 LEU A O 1
ATOM 2035 N N . MET A 1 271 ? 8.047 -16.578 -16.359 1 98.75 271 MET A N 1
ATOM 2036 C CA . MET A 1 271 ? 9.109 -15.906 -15.609 1 98.75 271 MET A CA 1
ATOM 2037 C C . MET A 1 271 ? 10.109 -15.25 -16.562 1 98.75 271 MET A C 1
ATOM 2039 O O . MET A 1 271 ? 11.102 -15.859 -16.953 1 98.75 271 MET A O 1
ATOM 2043 N N . SER A 1 272 ? 9.859 -14.023 -16.953 1 98.12 272 SER A N 1
ATOM 2044 C CA . SER A 1 272 ? 10.734 -13.281 -17.859 1 98.12 272 SER A CA 1
ATOM 2045 C C . SER A 1 272 ? 10.555 -11.781 -17.672 1 98.12 272 SER A C 1
ATOM 2047 O O . SER A 1 272 ? 9.43 -11.297 -17.5 1 98.12 272 SER A O 1
ATOM 2049 N N . ASP A 1 273 ? 11.672 -11.07 -17.766 1 98.44 273 ASP A N 1
ATOM 2050 C CA . ASP A 1 273 ? 11.656 -9.609 -17.766 1 98.44 273 ASP A CA 1
ATOM 2051 C C . ASP A 1 273 ? 12.047 -9.062 -19.141 1 98.44 273 ASP A C 1
ATOM 2053 O O . ASP A 1 273 ? 12.422 -7.895 -19.266 1 98.44 273 ASP A O 1
ATOM 2057 N N . THR A 1 274 ? 11.984 -9.938 -20.141 1 98.38 274 THR A N 1
ATOM 2058 C CA . THR A 1 274 ? 12.352 -9.555 -21.5 1 98.38 274 THR A CA 1
ATOM 2059 C C . THR A 1 274 ? 11.102 -9.227 -22.328 1 98.38 274 THR A C 1
ATOM 2061 O O . THR A 1 274 ? 10.266 -10.094 -22.578 1 98.38 274 THR A O 1
ATOM 2064 N N . PRO A 1 275 ? 11.062 -7.969 -22.781 1 98.75 275 PRO A N 1
ATOM 2065 C CA . PRO A 1 275 ? 9.859 -7.539 -23.5 1 98.75 275 PRO A CA 1
ATOM 2066 C C . PRO A 1 275 ? 9.5 -8.469 -24.656 1 98.75 275 PRO A C 1
ATOM 2068 O O . PRO A 1 275 ? 8.344 -8.883 -24.781 1 98.75 275 PRO A O 1
ATOM 2071 N N . ALA A 1 276 ? 10.461 -8.922 -25.391 1 98.5 276 ALA A N 1
ATOM 2072 C CA . ALA A 1 276 ? 10.195 -9.758 -26.562 1 98.5 276 ALA A CA 1
ATOM 2073 C C . ALA A 1 276 ? 9.609 -11.102 -26.156 1 98.5 276 ALA A C 1
ATOM 2075 O O . ALA A 1 276 ? 8.734 -11.641 -26.828 1 98.5 276 ALA A O 1
ATOM 2076 N N . GLU A 1 277 ? 10.039 -11.641 -25.047 1 98.75 277 GLU A N 1
ATOM 2077 C CA . GLU A 1 277 ? 9.539 -12.922 -24.562 1 98.75 277 GLU A CA 1
ATOM 2078 C C . GLU A 1 277 ? 8.109 -12.789 -24.047 1 98.75 277 GLU A C 1
ATOM 2080 O O . GLU A 1 277 ? 7.27 -13.664 -24.297 1 98.75 277 GLU A O 1
ATOM 2085 N N . ILE A 1 278 ? 7.844 -11.688 -23.391 1 98.94 278 ILE A N 1
ATOM 2086 C CA . ILE A 1 278 ? 6.504 -11.422 -22.859 1 98.94 278 ILE A CA 1
ATOM 2087 C C . ILE A 1 278 ? 5.527 -11.25 -24.031 1 98.94 278 ILE A C 1
ATOM 2089 O O . ILE A 1 278 ? 4.43 -11.812 -24.016 1 98.94 278 ILE A O 1
ATOM 2093 N N . GLU A 1 279 ? 5.973 -10.547 -25.016 1 98.88 279 GLU A N 1
ATOM 2094 C CA . GLU A 1 279 ? 5.137 -10.344 -26.188 1 98.88 279 GLU A CA 1
ATOM 2095 C C . GLU A 1 279 ? 4.859 -11.664 -26.906 1 98.88 279 GLU A C 1
ATOM 2097 O O . GLU A 1 279 ? 3.725 -11.945 -27.297 1 98.88 279 GLU A O 1
ATOM 2102 N N . SER A 1 280 ? 5.891 -12.492 -27.062 1 98.75 280 SER A N 1
ATOM 2103 C CA . SER A 1 280 ? 5.73 -13.805 -27.688 1 98.75 280 SER A CA 1
ATOM 2104 C C . SER A 1 280 ? 4.777 -14.688 -26.891 1 98.75 280 SER A C 1
ATOM 2106 O O . SER A 1 280 ? 3.939 -15.383 -27.469 1 98.75 280 SER A O 1
ATOM 2108 N N . PHE A 1 281 ? 4.848 -14.625 -25.625 1 98.88 281 PHE A N 1
ATOM 2109 C CA . PHE A 1 281 ? 4.012 -15.445 -24.75 1 98.88 281 PHE A CA 1
ATOM 2110 C C . PHE A 1 281 ? 2.543 -15.062 -24.891 1 98.88 281 PHE A C 1
ATOM 2112 O O . PHE A 1 281 ? 1.674 -15.93 -24.984 1 98.88 281 PHE A O 1
ATOM 2119 N N . GLY A 1 282 ? 2.287 -13.758 -24.953 1 98.88 282 GLY A N 1
ATOM 2120 C CA . GLY A 1 282 ? 0.922 -13.258 -25 1 98.88 282 GLY A CA 1
ATOM 2121 C C . GLY A 1 282 ? 0.322 -13.328 -26.391 1 98.88 282 GLY A C 1
ATOM 2122 O O . GLY A 1 282 ? -0.866 -13.617 -26.547 1 98.88 282 GLY A O 1
ATOM 2123 N N . GLN A 1 283 ? 1.142 -13.188 -27.422 1 98.75 283 GLN A N 1
ATOM 2124 C CA . GLN A 1 283 ? 0.607 -12.969 -28.766 1 98.75 283 GLN A CA 1
ATOM 2125 C C . GLN A 1 283 ? 0.732 -14.234 -29.609 1 98.75 283 GLN A C 1
ATOM 2127 O O . GLN A 1 283 ? -0.026 -14.422 -30.562 1 98.75 283 GLN A O 1
ATOM 2132 N N . GLU A 1 284 ? 1.671 -15.102 -29.234 1 98.69 284 GLU A N 1
ATOM 2133 C CA . GLU A 1 284 ? 1.909 -16.297 -30.047 1 98.69 284 GLU A CA 1
ATOM 2134 C C . GLU A 1 284 ? 1.592 -17.562 -29.25 1 98.69 284 GLU A C 1
ATOM 2136 O O . GLU A 1 284 ? 0.763 -18.375 -29.672 1 98.69 284 GLU A O 1
ATOM 2141 N N . ILE A 1 285 ? 2.125 -17.688 -28.109 1 98.88 285 ILE A N 1
ATOM 2142 C CA . ILE A 1 285 ? 2.09 -18.953 -27.375 1 98.88 285 ILE A CA 1
ATOM 2143 C C . ILE A 1 285 ? 0.702 -19.156 -26.766 1 98.88 285 ILE A C 1
ATOM 2145 O O . ILE A 1 285 ? 0.074 -20.188 -26.984 1 98.88 285 ILE A O 1
ATOM 2149 N N . ALA A 1 286 ? 0.155 -18.141 -26.078 1 98.94 286 ALA A N 1
ATOM 2150 C CA . ALA A 1 286 ? -1.124 -18.25 -25.375 1 98.94 286 ALA A CA 1
ATOM 2151 C C . ALA A 1 286 ? -2.246 -18.594 -26.359 1 98.94 286 ALA A C 1
ATOM 2153 O O . ALA A 1 286 ? -2.99 -19.562 -26.156 1 98.94 286 ALA A O 1
ATOM 2154 N N . PRO A 1 287 ? -2.355 -17.875 -27.5 1 98.81 287 PRO A N 1
ATOM 2155 C CA . PRO A 1 287 ? -3.418 -18.234 -28.453 1 98.81 287 PRO A CA 1
ATOM 2156 C C . PRO A 1 287 ? -3.273 -19.641 -29 1 98.81 287 PRO A C 1
ATOM 2158 O O . PRO A 1 287 ? -4.27 -20.359 -29.156 1 98.81 287 PRO A O 1
ATOM 2161 N N . ARG A 1 288 ? -2.02 -20.062 -29.281 1 98.75 288 ARG A N 1
ATOM 2162 C CA . ARG A 1 288 ? -1.787 -21.391 -29.812 1 98.75 288 ARG A CA 1
ATOM 2163 C C . ARG A 1 288 ? -2.156 -22.469 -28.781 1 98.75 288 ARG A C 1
ATOM 2165 O O . ARG A 1 288 ? -2.723 -23.5 -29.141 1 98.75 288 ARG A O 1
ATOM 2172 N N . VAL A 1 289 ? -1.851 -22.266 -27.5 1 98.81 289 VAL A N 1
ATOM 2173 C CA . VAL A 1 289 ? -2.211 -23.203 -26.453 1 98.81 289 VAL A CA 1
ATOM 2174 C C . VAL A 1 289 ? -3.73 -23.344 -26.375 1 98.81 289 VAL A C 1
ATOM 2176 O O . VAL A 1 289 ? -4.258 -24.453 -26.266 1 98.81 289 VAL A O 1
ATOM 2179 N N . ARG A 1 290 ? -4.441 -22.203 -26.406 1 98.5 290 ARG A N 1
ATOM 2180 C CA . ARG A 1 290 ? -5.898 -22.234 -26.344 1 98.5 290 ARG A CA 1
ATOM 2181 C C . ARG A 1 290 ? -6.484 -23.062 -27.484 1 98.5 290 ARG A C 1
ATOM 2183 O O . ARG A 1 290 ? -7.43 -23.828 -27.281 1 98.5 290 ARG A O 1
ATOM 2190 N N . GLU A 1 291 ? -5.91 -22.938 -28.641 1 98.19 291 GLU A N 1
ATOM 2191 C CA . GLU A 1 291 ? -6.363 -23.703 -29.797 1 98.19 291 GLU A CA 1
ATOM 2192 C C . GLU A 1 291 ? -6.129 -25.203 -29.594 1 98.19 291 GLU A C 1
ATOM 2194 O O . GLU A 1 291 ? -7.023 -26.016 -29.828 1 98.19 291 GLU A O 1
ATOM 2199 N N . LEU A 1 292 ? -4.93 -25.516 -29.156 1 97.62 292 LEU A N 1
ATOM 2200 C CA . LEU A 1 292 ? -4.555 -26.922 -28.969 1 97.62 292 LEU A CA 1
ATOM 2201 C C . LEU A 1 292 ? -5.438 -27.578 -27.922 1 97.62 292 LEU A C 1
ATOM 2203 O O . LEU A 1 292 ? -5.918 -28.703 -28.125 1 97.62 292 LEU A O 1
ATOM 2207 N N . VAL A 1 293 ? -5.691 -26.906 -26.812 1 97.5 293 VAL A N 1
ATOM 2208 C CA . VAL A 1 293 ? -6.461 -27.453 -25.703 1 97.5 293 VAL A CA 1
ATOM 2209 C C . VAL A 1 293 ? -7.934 -27.562 -26.094 1 97.5 293 VAL A C 1
ATOM 2211 O O . VAL A 1 293 ? -8.586 -28.578 -25.797 1 97.5 293 VAL A O 1
ATOM 2214 N N . ALA A 1 294 ? -8.477 -26.516 -26.797 1 96.81 294 ALA A N 1
ATOM 2215 C CA . ALA A 1 294 ? -9.859 -26.562 -27.266 1 96.81 294 ALA A CA 1
ATOM 2216 C C . ALA A 1 294 ? -10.094 -27.75 -28.188 1 96.81 294 ALA A C 1
ATOM 2218 O O . ALA A 1 294 ? -11.109 -28.438 -28.078 1 96.81 294 ALA A O 1
ATOM 2219 N N . ALA A 1 295 ? -9.195 -28 -29.062 1 96.44 295 ALA A N 1
ATOM 2220 C CA . ALA A 1 295 ? -9.297 -29.109 -30.016 1 96.44 295 ALA A CA 1
ATOM 2221 C C . ALA A 1 295 ? -9.297 -30.453 -29.281 1 96.44 295 ALA A C 1
ATOM 2223 O O . ALA A 1 295 ? -10.062 -31.359 -29.625 1 96.44 295 ALA A O 1
ATOM 2224 N N . ALA A 1 296 ? -8.445 -30.531 -28.281 1 94.81 296 ALA A N 1
ATOM 2225 C CA . ALA A 1 296 ? -8.328 -31.781 -27.531 1 94.81 296 ALA A CA 1
ATOM 2226 C C . ALA A 1 296 ? -9.578 -32.031 -26.688 1 94.81 296 ALA A C 1
ATOM 2228 O O . ALA A 1 296 ? -10.016 -33.156 -26.547 1 94.81 296 ALA A O 1
ATOM 2229 N N . ARG A 1 297 ? -10.172 -30.953 -26.125 1 92.75 297 ARG A N 1
ATOM 2230 C CA . ARG A 1 297 ? -11.344 -31.078 -25.266 1 92.75 297 ARG A CA 1
ATOM 2231 C C . ARG A 1 297 ? -12.602 -31.375 -26.078 1 92.75 297 ARG A C 1
ATOM 2233 O O . ARG A 1 297 ? -13.578 -31.906 -25.547 1 92.75 297 ARG A O 1
ATOM 2240 N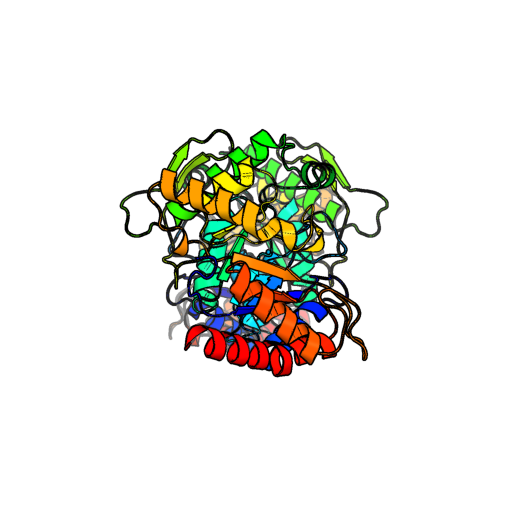 N . ALA A 1 298 ? -12.719 -31 -27.328 1 90.75 298 ALA A N 1
ATOM 2241 C CA . ALA A 1 298 ? -13.867 -31.234 -28.203 1 90.75 298 ALA A CA 1
ATOM 2242 C C . ALA A 1 298 ? -13.922 -32.688 -28.672 1 90.75 298 ALA A C 1
ATOM 2244 O O . ALA A 1 298 ? -14.961 -33.156 -29.125 1 90.75 298 ALA A O 1
ATOM 2245 N N . HIS A 1 299 ? -12.867 -33.5 -28.578 1 81.19 299 HIS A N 1
ATOM 2246 C CA . HIS A 1 299 ? -12.844 -34.875 -29 1 81.19 299 HIS A CA 1
ATOM 2247 C C . HIS A 1 299 ? -12.93 -35.812 -27.797 1 81.19 299 HIS A C 1
ATOM 2249 O O . HIS A 1 299 ? -13.531 -36.906 -27.875 1 81.19 299 HIS A O 1
ATOM 2255 N N . MET B 1 1 ? 10.148 36.625 14.828 1 49.28 1 MET B N 1
ATOM 2256 C CA . MET B 1 1 ? 9.75 36.781 13.43 1 49.28 1 MET B CA 1
ATOM 2257 C C . MET B 1 1 ? 9.062 35.5 12.922 1 49.28 1 MET B C 1
ATOM 2259 O O . MET B 1 1 ? 9.656 34.438 12.93 1 49.28 1 MET B O 1
ATOM 2263 N N . THR B 1 2 ? 7.648 35.5 12.938 1 66.94 2 THR B N 1
ATOM 2264 C CA . THR B 1 2 ? 6.762 34.344 12.891 1 66.94 2 THR B CA 1
ATOM 2265 C C . THR B 1 2 ? 6.781 33.719 11.508 1 66.94 2 THR B C 1
ATOM 2267 O O . THR B 1 2 ? 6.512 32.531 11.359 1 66.94 2 THR B O 1
ATOM 2270 N N . ASP B 1 3 ? 7.383 34.5 10.586 1 79 3 ASP B N 1
ATOM 2271 C CA . ASP B 1 3 ? 7.426 33.969 9.234 1 79 3 ASP B CA 1
ATOM 2272 C C . ASP B 1 3 ? 8.766 33.281 8.945 1 79 3 ASP B C 1
ATOM 2274 O O . ASP B 1 3 ? 9.812 33.938 9.008 1 79 3 ASP B O 1
ATOM 2278 N N . TYR B 1 4 ? 8.891 32 8.641 1 86.31 4 TYR B N 1
ATOM 2279 C CA . TYR B 1 4 ? 10.086 31.203 8.453 1 86.31 4 TYR B CA 1
ATOM 2280 C C . TYR B 1 4 ? 10.602 31.328 7.023 1 86.31 4 TYR B C 1
ATOM 2282 O O . TYR B 1 4 ? 11.664 30.797 6.688 1 86.31 4 TYR B O 1
ATOM 2290 N N . GLY B 1 5 ? 9.875 32.062 6.152 1 85.5 5 GLY B N 1
ATOM 2291 C CA . GLY B 1 5 ? 10.289 32.312 4.781 1 85.5 5 GLY B CA 1
ATOM 2292 C C . GLY B 1 5 ? 10.047 31.141 3.859 1 85.5 5 GLY B C 1
ATOM 2293 O O . GLY B 1 5 ? 10.656 31.031 2.793 1 85.5 5 GLY B O 1
ATOM 2294 N N . HIS B 1 6 ? 9.172 30.234 4.254 1 93.81 6 HIS B N 1
ATOM 2295 C CA . HIS B 1 6 ? 8.883 29.062 3.434 1 93.81 6 HIS B CA 1
ATOM 2296 C C . HIS B 1 6 ? 8 29.422 2.248 1 93.81 6 HIS B C 1
ATOM 2298 O O . HIS B 1 6 ? 7.164 30.328 2.344 1 93.81 6 HIS B O 1
ATOM 2304 N N . ASP B 1 7 ? 8.258 28.703 1.135 1 95.88 7 ASP B N 1
ATOM 2305 C CA . ASP B 1 7 ? 7.309 28.812 0.032 1 95.88 7 ASP B CA 1
ATOM 2306 C C . ASP B 1 7 ? 5.938 28.281 0.443 1 95.88 7 ASP B C 1
ATOM 2308 O O . ASP B 1 7 ? 5.836 27.328 1.222 1 95.88 7 ASP B O 1
ATOM 2312 N N . LEU B 1 8 ? 4.902 28.922 -0.153 1 98.5 8 LEU B N 1
ATOM 2313 C CA . LEU B 1 8 ? 3.539 28.5 0.138 1 98.5 8 LEU B CA 1
ATOM 2314 C C . LEU B 1 8 ? 3.189 27.234 -0.644 1 98.5 8 LEU B C 1
ATOM 2316 O O . LEU B 1 8 ? 3.559 27.094 -1.812 1 98.5 8 LEU B O 1
ATOM 2320 N N . THR B 1 9 ? 2.58 26.312 0.05 1 98.75 9 THR B N 1
ATOM 2321 C CA . THR B 1 9 ? 2.064 25.094 -0.57 1 98.75 9 THR B CA 1
ATOM 2322 C C . THR B 1 9 ? 0.583 24.906 -0.254 1 98.75 9 THR B C 1
ATOM 2324 O O . THR B 1 9 ? 0.14 25.203 0.86 1 98.75 9 THR B O 1
ATOM 2327 N N . PHE B 1 10 ? -0.167 24.531 -1.231 1 98.94 10 PHE B N 1
ATOM 2328 C CA . PHE B 1 10 ? -1.608 24.359 -1.097 1 98.94 10 PHE B CA 1
ATOM 2329 C C . PHE B 1 10 ? -2.035 22.969 -1.548 1 98.94 10 PHE B C 1
ATOM 2331 O O . PHE B 1 10 ? -1.526 22.453 -2.543 1 98.94 10 PHE B O 1
ATOM 2338 N N . GLY B 1 11 ? -2.912 22.344 -0.766 1 98.94 11 GLY B N 1
ATOM 2339 C CA . GLY B 1 11 ? -3.383 21.016 -1.093 1 98.94 11 GLY B CA 1
ATOM 2340 C C . GLY B 1 11 ? -4.836 20.781 -0.723 1 98.94 11 GLY B C 1
ATOM 2341 O O . GLY B 1 11 ? -5.477 21.656 -0.13 1 98.94 11 GLY B O 1
ATOM 2342 N N . ALA B 1 12 ? -5.363 19.688 -1.111 1 98.94 12 ALA B N 1
ATOM 2343 C CA . ALA B 1 12 ? -6.695 19.219 -0.734 1 98.94 12 ALA B CA 1
ATOM 2344 C C . ALA B 1 12 ? -6.609 18.047 0.24 1 98.94 12 ALA B C 1
ATOM 2346 O O . ALA B 1 12 ? -5.805 17.125 0.052 1 98.94 12 ALA B O 1
ATOM 2347 N N . PHE B 1 13 ? -7.328 18.188 1.305 1 98.88 13 PHE B N 1
ATOM 2348 C CA . PHE B 1 13 ? -7.531 17.078 2.23 1 98.88 13 PHE B CA 1
ATOM 2349 C C . PHE B 1 13 ? -8.773 16.281 1.856 1 98.88 13 PHE B C 1
ATOM 2351 O O . PHE B 1 13 ? -9.883 16.609 2.271 1 98.88 13 PHE B O 1
ATOM 2358 N N . ILE B 1 14 ? -8.562 15.117 1.217 1 98.88 14 ILE B N 1
ATOM 2359 C CA . ILE B 1 14 ? -9.633 14.383 0.549 1 98.88 14 ILE B CA 1
ATOM 2360 C C . ILE B 1 14 ? -10.055 13.188 1.408 1 98.88 14 ILE B C 1
ATOM 2362 O O . ILE B 1 14 ? -9.203 12.477 1.952 1 98.88 14 ILE B O 1
ATOM 2366 N N . THR B 1 15 ? -11.375 13.031 1.552 1 98.88 15 THR B N 1
ATOM 2367 C CA . THR B 1 15 ? -11.875 11.852 2.248 1 98.88 15 THR B CA 1
ATOM 2368 C C . THR B 1 15 ? -11.688 10.602 1.396 1 98.88 15 THR B C 1
ATOM 2370 O O . THR B 1 15 ? -12.125 10.555 0.243 1 98.88 15 THR B O 1
ATOM 2373 N N . PRO B 1 16 ? -11.039 9.609 1.916 1 98.81 16 PRO B N 1
ATOM 2374 C CA . PRO B 1 16 ? -10.805 8.391 1.138 1 98.81 16 PRO B CA 1
ATOM 2375 C C . PRO B 1 16 ? -11.992 7.434 1.165 1 98.81 16 PRO B C 1
ATOM 2377 O O . PRO B 1 16 ? -11.836 6.258 1.506 1 98.81 16 PRO B O 1
ATOM 2380 N N . VAL B 1 17 ? -13.102 7.93 0.694 1 98.75 17 VAL B N 1
ATOM 2381 C CA . VAL B 1 17 ? -14.32 7.129 0.752 1 98.75 17 VAL B CA 1
ATOM 2382 C C . VAL B 1 17 ? -14.133 5.84 -0.046 1 98.75 17 VAL B C 1
ATOM 2384 O O . VAL B 1 17 ? -13.461 5.84 -1.084 1 98.75 17 VAL B O 1
ATOM 2387 N N . ALA B 1 18 ? -14.773 4.812 0.425 1 98.25 18 ALA B N 1
ATOM 2388 C CA . ALA B 1 18 ? -14.703 3.527 -0.262 1 98.25 18 ALA B CA 1
ATOM 2389 C C . ALA B 1 18 ? -15.75 3.438 -1.366 1 98.25 18 ALA B C 1
ATOM 2391 O O . ALA B 1 18 ? -15.609 2.648 -2.303 1 98.25 18 ALA B O 1
ATOM 2392 N N . SER B 1 19 ? -16.797 4.234 -1.211 1 97.31 19 SER B N 1
ATOM 2393 C CA . SER B 1 19 ? -17.891 4.246 -2.18 1 97.31 19 SER B CA 1
ATOM 2394 C C . SER B 1 19 ? -18.438 5.656 -2.387 1 97.31 19 SER B C 1
ATOM 2396 O O . SER B 1 19 ? -18.906 6.289 -1.442 1 97.31 19 SER B O 1
ATOM 2398 N N . PRO B 1 20 ? -18.328 6.215 -3.6 1 97.94 20 PRO B N 1
ATOM 2399 C CA . PRO B 1 20 ? -17.766 5.613 -4.809 1 97.94 20 PRO B CA 1
ATOM 2400 C C . PRO B 1 20 ? -16.234 5.492 -4.75 1 97.94 20 PRO B C 1
ATOM 2402 O O . PRO B 1 20 ? -15.555 6.453 -4.391 1 97.94 20 PRO B O 1
ATOM 2405 N N . ALA B 1 21 ? -15.719 4.441 -5.258 1 98.12 21 ALA B N 1
ATOM 2406 C CA . ALA B 1 21 ? -14.32 4.078 -5.062 1 98.12 21 ALA B CA 1
ATOM 2407 C C . ALA B 1 21 ? -13.391 5.094 -5.719 1 98.12 21 ALA B C 1
ATOM 2409 O O . ALA B 1 21 ? -12.305 5.375 -5.211 1 98.12 21 ALA B O 1
ATOM 2410 N N . HIS B 1 22 ? -13.828 5.711 -6.805 1 98.69 22 HIS B N 1
ATOM 2411 C CA . HIS B 1 22 ? -12.922 6.551 -7.582 1 98.69 22 HIS B CA 1
ATOM 2412 C C . HIS B 1 22 ? -13.078 8.023 -7.207 1 98.69 22 HIS B C 1
ATOM 2414 O O . HIS B 1 22 ? -12.328 8.867 -7.691 1 98.69 22 HIS B O 1
ATOM 2420 N N . GLN B 1 23 ? -13.992 8.305 -6.289 1 98.81 23 GLN B N 1
ATOM 2421 C CA . GLN B 1 23 ? -14.219 9.703 -5.938 1 98.81 23 GLN B CA 1
ATOM 2422 C C . GLN B 1 23 ? -12.938 10.344 -5.41 1 98.81 23 GLN B C 1
ATOM 2424 O O . GLN B 1 23 ? -12.547 11.422 -5.867 1 98.81 23 GLN B O 1
ATOM 2429 N N . PRO B 1 24 ? -12.227 9.688 -4.535 1 98.94 24 PRO B N 1
ATOM 2430 C CA . PRO B 1 24 ? -11 10.336 -4.062 1 98.94 24 PRO B CA 1
ATOM 2431 C C . PRO B 1 24 ? -9.945 10.469 -5.16 1 98.94 24 PRO B C 1
ATOM 2433 O O . PRO B 1 24 ? -9.18 11.438 -5.168 1 98.94 24 PRO B O 1
ATOM 2436 N N . VAL B 1 25 ? -9.898 9.508 -6.074 1 98.94 25 VAL B N 1
ATOM 2437 C CA . VAL B 1 25 ? -8.953 9.555 -7.18 1 98.94 25 VAL B CA 1
ATOM 2438 C C . VAL B 1 25 ? -9.273 10.734 -8.094 1 98.94 25 VAL B C 1
ATOM 2440 O O . VAL B 1 25 ? -8.391 11.516 -8.453 1 98.94 25 VAL B O 1
ATOM 2443 N N . GLU B 1 26 ? -10.555 10.898 -8.398 1 98.94 26 GLU B N 1
ATOM 2444 C CA . GLU B 1 26 ? -11.008 11.977 -9.266 1 98.94 26 GLU B CA 1
ATOM 2445 C C . GLU B 1 26 ? -10.758 13.344 -8.625 1 98.94 26 GLU B C 1
ATOM 2447 O O . GLU B 1 26 ? -10.375 14.297 -9.312 1 98.94 26 GLU B O 1
ATOM 2452 N N . LEU B 1 27 ? -10.914 13.406 -7.328 1 98.94 27 LEU B N 1
ATOM 2453 C CA . LEU B 1 27 ? -10.648 14.656 -6.625 1 98.94 27 LEU B CA 1
ATOM 2454 C C . LEU B 1 27 ? -9.156 14.969 -6.605 1 98.94 27 LEU B C 1
ATOM 2456 O O . LEU B 1 27 ? -8.758 16.141 -6.668 1 98.94 27 LEU B O 1
ATOM 2460 N N . ALA B 1 28 ? -8.312 13.938 -6.555 1 98.94 28 ALA B N 1
ATOM 2461 C CA . ALA B 1 28 ? -6.871 14.148 -6.609 1 98.94 28 ALA B CA 1
ATOM 2462 C C . ALA B 1 28 ? -6.449 14.664 -7.98 1 98.94 28 ALA B C 1
ATOM 2464 O O . ALA B 1 28 ? -5.652 15.609 -8.078 1 98.94 28 ALA B O 1
ATOM 2465 N N . ILE B 1 29 ? -7.023 14.07 -9.008 1 98.94 29 ILE B N 1
ATOM 2466 C CA . ILE B 1 29 ? -6.738 14.516 -10.367 1 98.94 29 ILE B CA 1
ATOM 2467 C C . ILE B 1 29 ? -7.199 15.953 -10.555 1 98.94 29 ILE B C 1
ATOM 2469 O O . ILE B 1 29 ? -6.473 16.781 -11.117 1 98.94 29 ILE B O 1
ATOM 2473 N N . LEU B 1 30 ? -8.406 16.266 -10 1 98.94 30 LEU B N 1
ATOM 2474 C CA . LEU B 1 30 ? -8.945 17.609 -10.07 1 98.94 30 LEU B CA 1
ATOM 2475 C C . LEU B 1 30 ? -8.062 18.594 -9.32 1 98.94 30 LEU B C 1
ATOM 2477 O O . LEU B 1 30 ? -7.852 19.719 -9.773 1 98.94 30 LEU B O 1
ATOM 2481 N N . SER B 1 31 ? -7.551 18.156 -8.219 1 98.94 31 SER B N 1
ATOM 2482 C CA . SER B 1 31 ? -6.66 19 -7.426 1 98.94 31 SER B CA 1
ATOM 2483 C C . SER B 1 31 ? -5.406 19.375 -8.211 1 98.94 31 SER B C 1
ATOM 2485 O O . SER B 1 31 ? -4.984 20.531 -8.203 1 98.94 31 SER B O 1
ATOM 2487 N N . GLU B 1 32 ? -4.852 18.422 -8.883 1 98.88 32 GLU B N 1
ATOM 2488 C CA . GLU B 1 32 ? -3.684 18.656 -9.727 1 98.88 32 GLU B CA 1
ATOM 2489 C C . GLU B 1 32 ? -4.008 19.641 -10.844 1 98.88 32 GLU B C 1
ATOM 2491 O O . GLU B 1 32 ? -3.256 20.594 -11.094 1 98.88 32 GLU B O 1
ATOM 2496 N N . LYS B 1 33 ? -5.152 19.438 -11.461 1 98.81 33 LYS B N 1
ATOM 2497 C CA . LYS B 1 33 ? -5.578 20.312 -12.555 1 98.81 33 LYS B CA 1
ATOM 2498 C C . LYS B 1 33 ? -5.84 21.734 -12.062 1 98.81 33 LYS B C 1
ATOM 2500 O O . LYS B 1 33 ? -5.609 22.703 -12.781 1 98.81 33 LYS B O 1
ATOM 2505 N N . ALA B 1 34 ? -6.262 21.812 -10.812 1 98.88 34 ALA B N 1
ATOM 2506 C CA . ALA B 1 34 ? -6.594 23.109 -10.211 1 98.88 34 ALA B CA 1
ATOM 2507 C C . ALA B 1 34 ? -5.336 23.859 -9.781 1 98.88 34 ALA B C 1
ATOM 2509 O O . ALA B 1 34 ? -5.41 25 -9.32 1 98.88 34 ALA B O 1
ATOM 2510 N N . GLY B 1 35 ? -4.195 23.219 -9.875 1 98.75 35 GLY B N 1
ATOM 2511 C CA . GLY B 1 35 ? -2.936 23.875 -9.586 1 98.75 35 GLY B CA 1
ATOM 2512 C C . GLY B 1 35 ? -2.484 23.688 -8.148 1 98.75 35 GLY B C 1
ATOM 2513 O O . GLY B 1 35 ? -1.554 24.359 -7.691 1 98.75 35 GLY B O 1
ATOM 2514 N N . LEU B 1 36 ? -3.109 22.766 -7.43 1 98.94 36 LEU B N 1
ATOM 2515 C CA . LEU B 1 36 ? -2.688 22.5 -6.059 1 98.94 36 LEU B CA 1
ATOM 2516 C C . LEU B 1 36 ? -1.389 21.703 -6.035 1 98.94 36 LEU B C 1
ATOM 2518 O O . LEU B 1 36 ? -1.077 20.984 -6.992 1 98.94 36 LEU B O 1
ATOM 2522 N N . ASP B 1 37 ? -0.652 21.797 -4.926 1 98.88 37 ASP B N 1
ATOM 2523 C CA . ASP B 1 37 ? 0.676 21.219 -4.789 1 98.88 37 ASP B CA 1
ATOM 2524 C C . ASP B 1 37 ? 0.6 19.828 -4.168 1 98.88 37 ASP B C 1
ATOM 2526 O O . ASP B 1 37 ? 1.493 19 -4.367 1 98.88 37 ASP B O 1
ATOM 2530 N N . MET B 1 38 ? -0.496 19.547 -3.408 1 98.88 38 MET B N 1
ATOM 2531 C CA . MET B 1 38 ? -0.564 18.344 -2.596 1 98.88 38 MET B CA 1
ATOM 2532 C C . MET B 1 38 ? -1.989 17.797 -2.541 1 98.88 38 MET B C 1
ATOM 2534 O O . MET B 1 38 ? -2.949 18.547 -2.709 1 98.88 38 MET B O 1
ATOM 2538 N N . VAL B 1 39 ? -2.1 16.547 -2.367 1 98.94 39 VAL B N 1
ATOM 2539 C CA . VAL B 1 39 ? -3.33 15.898 -1.932 1 98.94 39 VAL B CA 1
ATOM 2540 C C . VAL B 1 39 ? -3.047 15.016 -0.718 1 98.94 39 VAL B C 1
ATOM 2542 O O . VAL B 1 39 ? -2.023 14.328 -0.667 1 98.94 39 VAL B O 1
ATOM 2545 N N . GLY B 1 40 ? -3.848 15.164 0.324 1 98.88 40 GLY B N 1
ATOM 2546 C CA . GLY B 1 40 ? -3.701 14.398 1.551 1 98.88 40 GLY B CA 1
ATOM 2547 C C . GLY B 1 40 ? -4.902 13.523 1.855 1 98.88 40 GLY B C 1
ATOM 2548 O O . GLY B 1 40 ? -6.031 13.859 1.489 1 98.88 40 GLY B O 1
ATOM 2549 N N . PHE B 1 41 ? -4.613 12.422 2.529 1 98.88 41 PHE B N 1
ATOM 2550 C CA . PHE B 1 41 ? -5.66 11.469 2.895 1 98.88 41 PHE B CA 1
ATOM 2551 C C . PHE B 1 41 ? -5.555 11.094 4.367 1 98.88 41 PHE B C 1
ATOM 2553 O O . PHE B 1 41 ? -4.461 10.82 4.867 1 98.88 41 PHE B O 1
ATOM 2560 N N . GLN B 1 42 ? -6.742 11.125 5.027 1 98.19 42 GLN B N 1
ATOM 2561 C CA . GLN B 1 42 ? -6.785 10.609 6.391 1 98.19 42 GLN B CA 1
ATOM 2562 C C . GLN B 1 42 ? -6.633 9.086 6.406 1 98.19 42 GLN B C 1
ATOM 2564 O O . GLN B 1 42 ? -6.82 8.43 5.379 1 98.19 42 GLN B O 1
ATOM 2569 N N . ASP B 1 43 ? -6.258 8.523 7.594 1 97.81 43 ASP B N 1
ATOM 2570 C CA . ASP B 1 43 ? -6.016 7.09 7.719 1 97.81 43 ASP B CA 1
ATOM 2571 C C . ASP B 1 43 ? -6.73 6.516 8.938 1 97.81 43 ASP B C 1
ATOM 2573 O O . ASP B 1 43 ? -6.258 6.668 10.07 1 97.81 43 ASP B O 1
ATOM 2577 N N . HIS B 1 44 ? -7.844 5.867 8.68 1 97.25 44 HIS B N 1
ATOM 2578 C CA . HIS B 1 44 ? -8.625 5.172 9.695 1 97.25 44 HIS B CA 1
ATOM 2579 C C . HIS B 1 44 ? -8.945 3.744 9.258 1 97.25 44 HIS B C 1
ATOM 2581 O O . HIS B 1 44 ? -10.102 3.43 8.945 1 97.25 44 HIS B O 1
ATOM 2587 N N . PRO B 1 45 ? -7.883 2.887 9.391 1 95.31 45 PRO B N 1
ATOM 2588 C CA . PRO B 1 45 ? -8.023 1.532 8.852 1 95.31 45 PRO B CA 1
ATOM 2589 C C . PRO B 1 45 ? -9.203 0.776 9.453 1 95.31 45 PRO B C 1
ATOM 2591 O O . PRO B 1 45 ? -9.703 -0.175 8.844 1 95.31 45 PRO B O 1
ATOM 2594 N N . TYR B 1 46 ? -9.695 1.201 10.586 1 96.19 46 TYR B N 1
ATOM 2595 C CA . TYR B 1 46 ? -10.742 0.494 11.312 1 96.19 46 TYR B CA 1
ATOM 2596 C C . TYR B 1 46 ? -12.125 0.914 10.828 1 96.19 46 TYR B C 1
ATOM 2598 O O . TYR B 1 46 ? -13.141 0.417 11.312 1 96.19 46 TYR B O 1
ATOM 2606 N N . GLN B 1 47 ? -12.219 1.807 9.836 1 96.75 47 GLN B N 1
ATOM 2607 C CA . GLN B 1 47 ? -13.477 2.279 9.273 1 96.75 47 GLN B CA 1
ATOM 2608 C C . GLN B 1 47 ? -13.695 1.726 7.867 1 96.75 47 GLN B C 1
ATOM 2610 O O . GLN B 1 47 ? -13.086 2.199 6.906 1 96.75 47 GLN B O 1
ATOM 2615 N N . PRO B 1 48 ? -14.664 0.801 7.672 1 95.5 48 PRO B N 1
ATOM 2616 C CA . PRO B 1 48 ? -14.852 0.203 6.348 1 95.5 48 PRO B CA 1
ATOM 2617 C C . PRO B 1 48 ? -15.453 1.18 5.34 1 95.5 48 PRO B C 1
ATOM 2619 O O . PRO B 1 48 ? -15.461 0.907 4.137 1 95.5 48 PRO B O 1
ATOM 2622 N N . ALA B 1 49 ? -15.922 2.297 5.828 1 97.62 49 ALA B N 1
ATOM 2623 C CA . ALA B 1 49 ? -16.453 3.328 4.938 1 97.62 49 ALA B CA 1
ATOM 2624 C C . ALA B 1 49 ? -15.32 4.051 4.207 1 97.62 49 ALA B C 1
ATOM 2626 O O . ALA B 1 49 ? -15.562 4.762 3.229 1 97.62 49 ALA B O 1
ATOM 2627 N N . LEU B 1 50 ? -14.078 3.803 4.672 1 98.31 50 LEU B N 1
ATOM 2628 C CA . LEU B 1 50 ? -12.906 4.434 4.078 1 98.31 50 LEU B CA 1
ATOM 2629 C C . LEU B 1 50 ? -11.984 3.391 3.445 1 98.31 50 LEU B C 1
ATOM 2631 O O . LEU B 1 50 ? -11.891 2.264 3.936 1 98.31 50 LEU B O 1
ATOM 2635 N N . GLN B 1 51 ? -11.297 3.834 2.383 1 97.62 51 GLN B N 1
ATOM 2636 C CA . GLN B 1 51 ? -10.289 2.994 1.736 1 97.62 51 GLN B CA 1
ATOM 2637 C C . GLN B 1 51 ? -9.023 2.902 2.582 1 97.62 51 GLN B C 1
ATOM 2639 O O . GLN B 1 51 ? -8.758 3.781 3.402 1 97.62 51 GLN B O 1
ATOM 2644 N N . ASP B 1 52 ? -8.344 1.745 2.414 1 98.44 52 ASP B N 1
ATOM 2645 C CA . ASP B 1 52 ? -6.977 1.707 2.924 1 98.44 52 ASP B CA 1
ATOM 2646 C C . ASP B 1 52 ? -6.145 2.855 2.354 1 98.44 52 ASP B C 1
ATOM 2648 O O . ASP B 1 52 ? -5.949 2.943 1.141 1 98.44 52 ASP B O 1
ATOM 2652 N N . THR B 1 53 ? -5.605 3.635 3.164 1 98.69 53 THR B N 1
ATOM 2653 C CA . THR B 1 53 ? -5.027 4.914 2.773 1 98.69 53 THR B CA 1
ATOM 2654 C C . THR B 1 53 ? -3.754 4.707 1.957 1 98.69 53 THR B C 1
ATOM 2656 O O . THR B 1 53 ? -3.555 5.363 0.931 1 98.69 53 THR B O 1
ATOM 2659 N N . TRP B 1 54 ? -2.863 3.775 2.34 1 98.69 54 TRP B N 1
ATOM 2660 C CA . TRP B 1 54 ? -1.617 3.574 1.608 1 98.69 54 TRP B CA 1
ATOM 2661 C C . TRP B 1 54 ? -1.891 3.066 0.196 1 98.69 54 TRP B C 1
ATOM 2663 O O . TRP B 1 54 ? -1.253 3.508 -0.763 1 98.69 54 TRP B O 1
ATOM 2673 N N . THR B 1 55 ? -2.832 2.141 0.098 1 98.88 55 THR B N 1
ATOM 2674 C CA . THR B 1 55 ? -3.23 1.626 -1.208 1 98.88 55 THR B CA 1
ATOM 2675 C C . THR B 1 55 ? -3.764 2.75 -2.092 1 98.88 55 THR B C 1
ATOM 2677 O O . THR B 1 55 ? -3.371 2.871 -3.254 1 98.88 55 THR B O 1
ATOM 2680 N N . LEU B 1 56 ? -4.574 3.619 -1.512 1 98.94 56 LEU B N 1
ATOM 2681 C CA . LEU B 1 56 ? -5.137 4.746 -2.25 1 98.94 56 LEU B CA 1
ATOM 2682 C C . LEU B 1 56 ? -4.043 5.715 -2.678 1 98.94 56 LEU B C 1
ATOM 2684 O O . LEU B 1 56 ? -4.02 6.172 -3.822 1 98.94 56 LEU B O 1
ATOM 2688 N N . MET B 1 57 ? -3.131 6 -1.771 1 98.94 57 MET B N 1
ATOM 2689 C CA . MET B 1 57 ? -2.023 6.898 -2.084 1 98.94 57 MET B CA 1
ATOM 2690 C C . MET B 1 57 ? -1.212 6.371 -3.262 1 98.94 57 MET B C 1
ATOM 2692 O O . MET B 1 57 ? -0.854 7.133 -4.164 1 98.94 57 MET B O 1
ATOM 2696 N N . SER B 1 58 ? -0.941 5.059 -3.25 1 98.94 58 SER B N 1
ATOM 2697 C CA . SER B 1 58 ? -0.165 4.438 -4.316 1 98.94 58 SER B CA 1
ATOM 2698 C C . SER B 1 58 ? -0.897 4.52 -5.652 1 98.94 58 SER B C 1
ATOM 2700 O O . SER B 1 58 ? -0.293 4.84 -6.68 1 98.94 58 SER B O 1
ATOM 2702 N N . TYR B 1 59 ? -2.242 4.301 -5.629 1 98.94 59 TYR B N 1
ATOM 2703 C CA . TYR B 1 59 ? -3.084 4.371 -6.82 1 98.94 59 TYR B CA 1
ATOM 2704 C C . TYR B 1 59 ? -3.143 5.793 -7.363 1 98.94 59 TYR B C 1
ATOM 2706 O O . TYR B 1 59 ? -2.973 6.016 -8.562 1 98.94 59 TYR B O 1
ATOM 2714 N N . VAL B 1 60 ? -3.246 6.789 -6.477 1 98.94 60 VAL B N 1
ATOM 2715 C CA . VAL B 1 60 ? -3.348 8.203 -6.832 1 98.94 60 VAL B CA 1
ATOM 2716 C C . VAL B 1 60 ? -2.023 8.68 -7.418 1 98.94 60 VAL B C 1
ATOM 2718 O O . VAL B 1 60 ? -2.008 9.43 -8.398 1 98.94 60 VAL B O 1
ATOM 2721 N N . ALA B 1 61 ? -0.92 8.219 -6.84 1 98.94 61 ALA B N 1
ATOM 2722 C CA . ALA B 1 61 ? 0.392 8.609 -7.348 1 98.94 61 ALA B CA 1
ATOM 2723 C C . ALA B 1 61 ? 0.565 8.188 -8.805 1 98.94 61 ALA B C 1
ATOM 2725 O O . ALA B 1 61 ? 1.177 8.906 -9.594 1 98.94 61 ALA B O 1
ATOM 2726 N N . ALA B 1 62 ? -0.029 7.035 -9.164 1 98.94 62 ALA B N 1
ATOM 2727 C CA . ALA B 1 62 ? 0.083 6.512 -10.516 1 98.94 62 ALA B CA 1
ATOM 2728 C C . ALA B 1 62 ? -0.832 7.266 -11.477 1 98.94 62 ALA B C 1
ATOM 2730 O O . ALA B 1 62 ? -0.59 7.293 -12.688 1 98.94 62 ALA B O 1
ATOM 2731 N N . ARG B 1 63 ? -1.906 7.938 -10.953 1 98.88 63 ARG B N 1
ATOM 2732 C CA . ARG B 1 63 ? -2.92 8.594 -11.773 1 98.88 63 ARG B CA 1
ATOM 2733 C C . ARG B 1 63 ? -2.654 10.086 -11.883 1 98.88 63 ARG B C 1
ATOM 2735 O O . ARG B 1 63 ? -3.4 10.805 -12.555 1 98.88 63 ARG B O 1
ATOM 2742 N N . THR B 1 64 ? -1.594 10.602 -11.172 1 98.88 64 THR B N 1
ATOM 2743 C CA . THR B 1 64 ? -1.197 12 -11.211 1 98.88 64 THR B CA 1
ATOM 2744 C C . THR B 1 64 ? 0.279 12.133 -11.57 1 98.88 64 THR B C 1
ATOM 2746 O O . THR B 1 64 ? 1.01 11.141 -11.602 1 98.88 64 THR B O 1
ATOM 2749 N N . GLU B 1 65 ? 0.715 13.375 -11.82 1 98.38 65 GLU B N 1
ATOM 2750 C CA . GLU B 1 65 ? 2.066 13.547 -12.352 1 98.38 65 GLU B CA 1
ATOM 2751 C C . GLU B 1 65 ? 2.871 14.523 -11.5 1 98.38 65 GLU B C 1
ATOM 2753 O O . GLU B 1 65 ? 4.102 14.453 -11.461 1 98.38 65 GLU B O 1
ATOM 2758 N N . ARG B 1 66 ? 2.139 15.422 -10.781 1 98.44 66 ARG B N 1
ATOM 2759 C CA . ARG B 1 66 ? 2.877 16.531 -10.195 1 98.44 66 ARG B CA 1
ATOM 2760 C C . ARG B 1 66 ? 2.557 16.688 -8.711 1 98.44 66 ARG B C 1
ATOM 2762 O O . ARG B 1 66 ? 3.439 17 -7.91 1 98.44 66 ARG B O 1
ATOM 2769 N N . VAL B 1 67 ? 1.288 16.438 -8.359 1 98.81 67 VAL B N 1
ATOM 2770 C CA . VAL B 1 67 ? 0.869 16.703 -6.984 1 98.81 67 VAL B CA 1
ATOM 2771 C C . VAL B 1 67 ? 1.594 15.758 -6.031 1 98.81 67 VAL B C 1
ATOM 2773 O O . VAL B 1 67 ? 1.784 14.578 -6.344 1 98.81 67 VAL B O 1
ATOM 2776 N N . ARG B 1 68 ? 2.07 16.234 -4.969 1 98.88 68 ARG B N 1
ATOM 2777 C CA . ARG B 1 68 ? 2.609 15.391 -3.908 1 98.88 68 ARG B CA 1
ATOM 2778 C C . ARG B 1 68 ? 1.493 14.672 -3.158 1 98.88 68 ARG B C 1
ATOM 2780 O O . ARG B 1 68 ? 0.418 15.234 -2.947 1 98.88 68 ARG B O 1
ATOM 2787 N N . VAL B 1 69 ? 1.734 13.43 -2.803 1 98.94 69 VAL B N 1
ATOM 2788 C CA . VAL B 1 69 ? 0.76 12.594 -2.105 1 98.94 69 VAL B CA 1
ATOM 2789 C C . VAL B 1 69 ? 1.165 12.438 -0.64 1 98.94 69 VAL B C 1
ATOM 2791 O O . VAL B 1 69 ? 2.266 11.969 -0.339 1 98.94 69 VAL B O 1
ATOM 2794 N N . VAL B 1 70 ? 0.232 12.828 0.314 1 98.94 70 VAL B N 1
ATOM 2795 C CA . VAL B 1 70 ? 0.597 12.992 1.717 1 98.94 70 VAL B CA 1
ATOM 2796 C C . VAL B 1 70 ? -0.319 12.141 2.594 1 98.94 70 VAL B C 1
ATOM 2798 O O . VAL B 1 70 ? -1.545 12.234 2.494 1 98.94 70 VAL B O 1
ATOM 2801 N N . GLY B 1 71 ? 0.304 11.219 3.408 1 98.75 71 GLY B N 1
ATOM 2802 C CA . GLY B 1 71 ? -0.489 10.734 4.531 1 98.75 71 GLY B CA 1
ATOM 2803 C C . GLY B 1 71 ? -0.826 11.828 5.531 1 98.75 71 GLY B C 1
ATOM 2804 O O . GLY B 1 71 ? 0.07 12.469 6.082 1 98.75 71 GLY B O 1
ATOM 2805 N N . ASN B 1 72 ? -2.162 12.047 5.832 1 98.69 72 ASN B N 1
ATOM 2806 C CA . ASN B 1 72 ? -2.57 13.211 6.605 1 98.69 72 ASN B CA 1
ATOM 2807 C C . ASN B 1 72 ? -3.629 12.852 7.645 1 98.69 72 ASN B C 1
ATOM 2809 O O . ASN B 1 72 ? -4.809 13.164 7.469 1 98.69 72 ASN B O 1
ATOM 2813 N N . VAL B 1 73 ? -3.129 12.062 8.695 1 98.12 73 VAL B N 1
ATOM 2814 C CA . VAL B 1 73 ? -1.832 11.445 8.961 1 98.12 73 VAL B CA 1
ATOM 2815 C C . VAL B 1 73 ? -1.989 9.93 9.047 1 98.12 73 VAL B C 1
ATOM 2817 O O . VAL B 1 73 ? -3.08 9.43 9.328 1 98.12 73 VAL B O 1
ATOM 2820 N N . LEU B 1 74 ? -0.97 9.141 8.789 1 98.31 74 LEU B N 1
ATOM 2821 C CA . LEU B 1 74 ? -0.968 7.68 8.82 1 98.31 74 LEU B CA 1
ATOM 2822 C C . LEU B 1 74 ? -1.064 7.172 10.258 1 98.31 74 LEU B C 1
ATOM 2824 O O . LEU B 1 74 ? -0.43 7.723 11.156 1 98.31 74 LEU B O 1
ATOM 2828 N N . SER B 1 75 ? -1.872 6.156 10.469 1 96.81 75 SER B N 1
ATOM 2829 C CA . SER B 1 75 ? -2.115 5.555 11.781 1 96.81 75 SER B CA 1
ATOM 2830 C C . SER B 1 75 ? -0.965 4.641 12.188 1 96.81 75 SER B C 1
ATOM 2832 O O . SER B 1 75 ? -0.974 3.447 11.883 1 96.81 75 SER B O 1
ATOM 2834 N N . LEU B 1 76 ? -0.064 5.133 12.953 1 96.75 76 LEU B N 1
ATOM 2835 C CA . LEU B 1 76 ? 1.165 4.418 13.281 1 96.75 76 LEU B CA 1
ATOM 2836 C C . LEU B 1 76 ? 0.858 3.115 14.016 1 96.75 76 LEU B C 1
ATOM 2838 O O . LEU B 1 76 ? 1.489 2.09 13.75 1 96.75 76 LEU B O 1
ATOM 2842 N N . PRO B 1 77 ? -0.2 3.057 14.828 1 95.12 77 PRO B N 1
ATOM 2843 C CA . PRO B 1 77 ? -0.446 1.821 15.57 1 95.12 77 PRO B CA 1
ATOM 2844 C C . PRO B 1 77 ? -0.822 0.651 14.664 1 95.12 77 PRO B C 1
ATOM 2846 O O . PRO B 1 77 ? -0.727 -0.508 15.078 1 95.12 77 PRO B O 1
ATOM 2849 N N . LEU B 1 78 ? -1.225 1.015 13.438 1 95.81 78 LEU B N 1
ATOM 2850 C CA . LEU B 1 78 ? -1.669 -0.071 12.57 1 95.81 78 LEU B CA 1
ATOM 2851 C C . LEU B 1 78 ? -0.792 -0.167 11.328 1 95.81 78 LEU B C 1
ATOM 2853 O O . LEU B 1 78 ? -1.132 -0.874 10.375 1 95.81 78 LEU B O 1
ATOM 2857 N N . ARG B 1 79 ? 0.313 0.557 11.352 1 95.94 79 ARG B N 1
ATOM 2858 C CA . ARG B 1 79 ? 1.289 0.495 10.266 1 95.94 79 ARG B CA 1
ATOM 2859 C C . ARG B 1 79 ? 2.709 0.394 10.82 1 95.94 79 ARG B C 1
ATOM 2861 O O . ARG B 1 79 ? 3.221 1.347 11.406 1 95.94 79 ARG B O 1
ATOM 2868 N N . SER B 1 80 ? 3.32 -0.744 10.562 1 94.31 80 SER B N 1
ATOM 2869 C CA . SER B 1 80 ? 4.695 -0.961 11.008 1 94.31 80 SER B CA 1
ATOM 2870 C C . SER B 1 80 ? 5.645 0.053 10.375 1 94.31 80 SER B C 1
ATOM 2872 O O . SER B 1 80 ? 5.637 0.24 9.156 1 94.31 80 SER B O 1
ATOM 2874 N N . PRO B 1 81 ? 6.496 0.677 11.227 1 97.44 81 PRO B N 1
ATOM 2875 C CA . PRO B 1 81 ? 7.438 1.627 10.633 1 97.44 81 PRO B CA 1
ATOM 2876 C C . PRO B 1 81 ? 8.398 0.968 9.641 1 97.44 81 PRO B C 1
ATOM 2878 O O . PRO B 1 81 ? 8.836 1.608 8.68 1 97.44 81 PRO B O 1
ATOM 2881 N N . VAL B 1 82 ? 8.656 -0.344 9.812 1 97.06 82 VAL B N 1
ATOM 2882 C CA . VAL B 1 82 ? 9.562 -1.044 8.906 1 97.06 82 VAL B CA 1
ATOM 2883 C C . VAL B 1 82 ? 8.891 -1.223 7.547 1 97.06 82 VAL B C 1
ATOM 2885 O O . VAL B 1 82 ? 9.492 -0.937 6.508 1 97.06 82 VAL B O 1
ATOM 2888 N N . THR B 1 83 ? 7.625 -1.574 7.586 1 94.44 83 THR B N 1
ATOM 2889 C CA . THR B 1 83 ? 6.871 -1.74 6.348 1 94.44 83 THR B CA 1
ATOM 2890 C C . THR B 1 83 ? 6.605 -0.389 5.691 1 94.44 83 THR B C 1
ATOM 2892 O O . THR B 1 83 ? 6.691 -0.26 4.469 1 94.44 83 THR B O 1
ATOM 2895 N N . LEU B 1 84 ? 6.352 0.6 6.496 1 97.44 84 LEU B N 1
ATOM 2896 C CA . LEU B 1 84 ? 6.145 1.948 5.98 1 97.44 84 LEU B CA 1
ATOM 2897 C C . LEU B 1 84 ? 7.398 2.459 5.281 1 97.44 84 LEU B C 1
ATOM 2899 O O . LEU B 1 84 ? 7.312 3.127 4.246 1 97.44 84 LEU B O 1
ATOM 2903 N N . ALA B 1 85 ? 8.539 2.115 5.848 1 98.44 85 ALA B N 1
ATOM 2904 C CA . ALA B 1 85 ? 9.789 2.57 5.258 1 98.44 85 ALA B CA 1
ATOM 2905 C C . ALA B 1 85 ? 9.969 2.014 3.846 1 98.44 85 ALA B C 1
ATOM 2907 O O . ALA B 1 85 ? 10.312 2.752 2.92 1 98.44 85 ALA B O 1
ATOM 2908 N N . ARG B 1 86 ? 9.648 0.74 3.676 1 98 86 ARG B N 1
ATOM 2909 C CA . ARG B 1 86 ? 9.789 0.087 2.377 1 98 86 ARG B CA 1
ATOM 2910 C C . ARG B 1 86 ? 8.742 0.604 1.392 1 98 86 ARG B C 1
ATOM 2912 O O . ARG B 1 86 ? 9.062 0.903 0.24 1 98 86 ARG B O 1
ATOM 2919 N N . GLY B 1 87 ? 7.523 0.728 1.865 1 98.44 87 GLY B N 1
ATOM 2920 C CA . GLY B 1 87 ? 6.457 1.254 1.026 1 98.44 87 GLY B CA 1
ATOM 2921 C C . GLY B 1 87 ? 6.719 2.668 0.547 1 98.44 87 GLY B C 1
ATOM 2922 O O . GLY B 1 87 ? 6.52 2.979 -0.629 1 98.44 87 GLY B O 1
ATOM 2923 N N . ALA B 1 88 ? 7.219 3.465 1.451 1 98.75 88 ALA B N 1
ATOM 2924 C CA . ALA B 1 88 ? 7.496 4.859 1.123 1 98.75 88 ALA B CA 1
ATOM 2925 C C . ALA B 1 88 ? 8.633 4.969 0.109 1 98.75 88 ALA B C 1
ATOM 2927 O O . ALA B 1 88 ? 8.57 5.785 -0.815 1 98.75 88 ALA B O 1
ATOM 2928 N N . ALA B 1 89 ? 9.648 4.152 0.302 1 98.62 89 ALA B N 1
ATOM 2929 C CA . ALA B 1 89 ? 10.758 4.176 -0.651 1 98.62 89 ALA B CA 1
ATOM 2930 C C . ALA B 1 89 ? 10.281 3.766 -2.045 1 98.62 89 ALA B C 1
ATOM 2932 O O . ALA B 1 89 ? 10.641 4.402 -3.039 1 98.62 89 ALA B O 1
ATOM 2933 N N . ALA B 1 90 ? 9.469 2.754 -2.119 1 98.75 90 ALA B N 1
ATOM 2934 C CA . ALA B 1 90 ? 8.938 2.297 -3.398 1 98.75 90 ALA B CA 1
ATOM 2935 C C . ALA B 1 90 ? 8.07 3.371 -4.051 1 98.75 90 ALA B C 1
ATOM 2937 O O . ALA B 1 90 ? 8.273 3.713 -5.219 1 98.75 90 ALA B O 1
ATOM 2938 N N . LEU B 1 91 ? 7.16 3.953 -3.279 1 98.88 91 LEU B N 1
ATOM 2939 C CA . LEU B 1 91 ? 6.234 4.938 -3.834 1 98.88 91 LEU B CA 1
ATOM 2940 C C . LEU B 1 91 ? 6.973 6.203 -4.25 1 98.88 91 LEU B C 1
ATOM 2942 O O . LEU B 1 91 ? 6.625 6.828 -5.254 1 98.88 91 LEU B O 1
ATOM 2946 N N . ASP B 1 92 ? 7.973 6.559 -3.477 1 98.81 92 ASP B N 1
ATOM 2947 C CA . ASP B 1 92 ? 8.797 7.727 -3.785 1 98.81 92 ASP B CA 1
ATOM 2948 C C . ASP B 1 92 ? 9.508 7.559 -5.125 1 98.81 92 ASP B C 1
ATOM 2950 O O . ASP B 1 92 ? 9.5 8.469 -5.957 1 98.81 92 ASP B O 1
ATOM 2954 N N . ARG B 1 93 ? 10 6.414 -5.34 1 98.56 93 ARG B N 1
ATOM 2955 C CA . ARG B 1 93 ? 10.703 6.148 -6.59 1 98.56 93 ARG B CA 1
ATOM 2956 C C . ARG B 1 93 ? 9.727 6.051 -7.758 1 98.56 93 ARG B C 1
ATOM 2958 O O . ARG B 1 93 ? 9.953 6.637 -8.82 1 98.56 93 ARG B O 1
ATOM 2965 N N . LEU B 1 94 ? 8.617 5.414 -7.559 1 98.81 94 LEU B N 1
ATOM 2966 C CA . LEU B 1 94 ? 7.617 5.227 -8.602 1 98.81 94 LEU B CA 1
ATOM 2967 C C . LEU B 1 94 ? 6.996 6.562 -9.008 1 98.81 94 LEU B C 1
ATOM 2969 O O . LEU B 1 94 ? 6.668 6.77 -10.18 1 98.81 94 LEU B O 1
ATOM 2973 N N . SER B 1 95 ? 6.883 7.5 -8.039 1 98.69 95 SER B N 1
ATOM 2974 C CA . SER B 1 95 ? 6.199 8.766 -8.289 1 98.69 95 SER B CA 1
ATOM 2975 C C . SER B 1 95 ? 7.184 9.852 -8.711 1 98.69 95 SER B C 1
ATOM 2977 O O . SER B 1 95 ? 6.781 10.953 -9.094 1 98.69 95 SER B O 1
ATOM 2979 N N . GLY B 1 96 ? 8.453 9.57 -8.617 1 98.12 96 GLY B N 1
ATOM 2980 C CA . GLY B 1 96 ? 9.453 10.562 -8.969 1 98.12 96 GLY B CA 1
ATOM 2981 C C . GLY B 1 96 ? 9.664 11.602 -7.879 1 98.12 96 GLY B C 1
ATOM 2982 O O . GLY B 1 96 ? 9.875 12.781 -8.172 1 98.12 96 GLY B O 1
ATOM 2983 N N . GLY B 1 97 ? 9.531 11.188 -6.633 1 98.56 97 GLY B N 1
ATOM 2984 C CA . GLY B 1 97 ? 9.844 12.07 -5.52 1 98.56 97 GLY B CA 1
ATOM 2985 C C . GLY B 1 97 ? 8.656 12.906 -5.078 1 98.56 97 GLY B C 1
ATOM 2986 O O . GLY B 1 97 ? 8.797 14.117 -4.863 1 98.56 97 GLY B O 1
ATOM 2987 N N . ARG B 1 98 ? 7.484 12.242 -4.859 1 98.81 98 ARG B N 1
ATOM 2988 C CA . ARG B 1 98 ? 6.289 13.039 -4.598 1 98.81 98 ARG B CA 1
ATOM 2989 C C . ARG B 1 98 ? 5.633 12.617 -3.285 1 98.81 98 ARG B C 1
ATOM 2991 O O . ARG B 1 98 ? 4.504 13.016 -2.996 1 98.81 98 ARG B O 1
ATOM 2998 N N . VAL B 1 99 ? 6.324 11.812 -2.396 1 98.81 99 VAL B N 1
ATOM 2999 C CA . VAL B 1 99 ? 5.676 11.234 -1.227 1 98.81 99 VAL B CA 1
ATOM 3000 C C . VAL B 1 99 ? 6.051 12.031 0.021 1 98.81 99 VAL B C 1
ATOM 3002 O O . VAL B 1 99 ? 7.211 12.406 0.201 1 98.81 99 VAL B O 1
ATOM 3005 N N . GLU B 1 100 ? 5.062 12.367 0.862 1 98.81 100 GLU B N 1
ATOM 3006 C CA . GLU B 1 100 ? 5.285 12.867 2.213 1 98.81 100 GLU B CA 1
ATOM 3007 C C . GLU B 1 100 ? 4.539 12.031 3.248 1 98.81 100 GLU B C 1
ATOM 3009 O O . GLU B 1 100 ? 3.512 11.422 2.938 1 98.81 100 GLU B O 1
ATOM 3014 N N . MET B 1 101 ? 5.121 11.992 4.48 1 98.12 101 MET B N 1
ATOM 3015 C CA . MET B 1 101 ? 4.594 11.102 5.512 1 98.12 101 MET B CA 1
ATOM 3016 C C . MET B 1 101 ? 4.086 11.898 6.711 1 98.12 101 MET B C 1
ATOM 3018 O O . MET B 1 101 ? 4.879 12.328 7.551 1 98.12 101 MET B O 1
ATOM 3022 N N . GLY B 1 102 ? 2.775 12.117 6.758 1 98.62 102 GLY B N 1
ATOM 3023 C CA . GLY B 1 102 ? 2.199 12.508 8.031 1 98.62 102 GLY B CA 1
ATOM 3024 C C . GLY B 1 102 ? 1.938 11.336 8.953 1 98.62 102 GLY B C 1
ATOM 3025 O O . GLY B 1 102 ? 1.342 10.336 8.547 1 98.62 102 GLY B O 1
ATOM 3026 N N . LEU B 1 103 ? 2.455 11.414 10.195 1 98.5 103 LEU B N 1
ATOM 3027 C CA . LEU B 1 103 ? 2.293 10.328 11.148 1 98.5 103 LEU B CA 1
ATOM 3028 C C . LEU B 1 103 ? 1.482 10.781 12.359 1 98.5 103 LEU B C 1
ATOM 3030 O O . LEU B 1 103 ? 1.662 11.906 12.852 1 98.5 103 LEU B O 1
ATOM 3034 N N . GLY B 1 104 ? 0.582 9.922 12.773 1 96.88 104 GLY B N 1
ATOM 3035 C CA . GLY B 1 104 ? -0.153 10.078 14.016 1 96.88 104 GLY B CA 1
ATOM 3036 C C . GLY B 1 104 ? 0.126 8.977 15.016 1 96.88 104 GLY B C 1
ATOM 3037 O O . GLY B 1 104 ? 0.243 7.805 14.641 1 96.88 104 GLY B O 1
ATOM 3038 N N . ALA B 1 105 ? 0.087 9.328 16.266 1 95.12 105 ALA B N 1
ATOM 3039 C CA . ALA B 1 105 ? 0.427 8.391 17.328 1 95.12 105 ALA B CA 1
ATOM 3040 C C . ALA B 1 105 ? -0.741 7.457 17.625 1 95.12 105 ALA B C 1
ATOM 3042 O O . ALA B 1 105 ? -0.573 6.441 18.297 1 95.12 105 ALA B O 1
ATOM 3043 N N . GLY B 1 106 ? -1.841 7.809 17.125 1 91.12 106 GLY B N 1
ATOM 3044 C CA . GLY B 1 106 ? -3.047 7.039 17.391 1 91.12 106 GLY B CA 1
ATOM 3045 C C . GLY B 1 106 ? -4.113 7.832 18.125 1 91.12 106 GLY B C 1
ATOM 3046 O O . GLY B 1 106 ? -3.801 8.781 18.844 1 91.12 106 GLY B O 1
ATOM 3047 N N . ALA B 1 107 ? -5.414 7.441 17.891 1 86.06 107 ALA B N 1
ATOM 3048 C CA . ALA B 1 107 ? -6.527 8.117 18.547 1 86.06 107 ALA B CA 1
ATOM 3049 C C . ALA B 1 107 ? -7.605 7.121 18.969 1 86.06 107 ALA B C 1
ATOM 3051 O O . ALA B 1 107 ? -7.832 6.906 20.156 1 86.06 107 ALA B O 1
ATOM 3052 N N . TYR B 1 108 ? -8.227 6.418 18.094 1 92.38 108 TYR B N 1
ATOM 3053 C CA . TYR B 1 108 ? -9.312 5.484 18.344 1 92.38 108 TYR B CA 1
ATOM 3054 C C . TYR B 1 108 ? -8.781 4.105 18.703 1 92.38 108 TYR B C 1
ATOM 3056 O O . TYR B 1 108 ? -8.719 3.211 17.859 1 92.38 108 TYR B O 1
ATOM 3064 N N . TRP B 1 109 ? -8.57 3.879 20.062 1 95.81 109 TRP B N 1
ATOM 3065 C CA . TRP B 1 109 ? -7.824 2.707 20.5 1 95.81 109 TRP B CA 1
ATOM 3066 C C . TRP B 1 109 ? -8.68 1.448 20.406 1 95.81 109 TRP B C 1
ATOM 3068 O O . TRP B 1 109 ? -8.156 0.355 20.172 1 95.81 109 TRP B O 1
ATOM 3078 N N . ASP B 1 110 ? -10 1.635 20.531 1 96.69 110 ASP B N 1
ATOM 3079 C CA . ASP B 1 110 ? -10.852 0.459 20.391 1 96.69 110 ASP B CA 1
ATOM 3080 C C . ASP B 1 110 ? -10.766 -0.116 18.984 1 96.69 110 ASP B C 1
ATOM 3082 O O . ASP B 1 110 ? -10.719 -1.335 18.812 1 96.69 110 ASP B O 1
ATOM 3086 N N . GLY B 1 111 ? -10.75 0.781 17.969 1 96.56 111 GLY B N 1
ATOM 3087 C CA . GLY B 1 111 ? -10.57 0.341 16.594 1 96.56 111 GLY B CA 1
ATOM 3088 C C . GLY B 1 111 ? -9.211 -0.277 16.344 1 96.56 111 GLY B C 1
ATOM 3089 O O . GLY B 1 111 ? -9.102 -1.297 15.656 1 96.56 111 GLY B O 1
ATOM 3090 N N . VAL B 1 112 ? -8.195 0.275 17 1 96.75 112 VAL B N 1
ATOM 3091 C CA . VAL B 1 112 ? -6.824 -0.208 16.844 1 96.75 112 VAL B CA 1
ATOM 3092 C C . VAL B 1 112 ? -6.711 -1.618 17.422 1 96.75 112 VAL B C 1
ATOM 3094 O O . VAL B 1 112 ? -6.215 -2.527 16.75 1 96.75 112 VAL B O 1
ATOM 3097 N N . VAL B 1 113 ? -7.293 -1.797 18.609 1 97 113 VAL B N 1
ATOM 3098 C CA . VAL B 1 113 ? -7.215 -3.084 19.281 1 97 113 VAL B CA 1
ATOM 3099 C C . VAL B 1 113 ? -8.039 -4.121 18.531 1 97 113 VAL B C 1
ATOM 3101 O O . VAL B 1 113 ? -7.633 -5.277 18.406 1 97 113 VAL B O 1
ATOM 3104 N N . ALA B 1 114 ? -9.125 -3.654 17.969 1 97.19 114 ALA B N 1
ATOM 3105 C CA . ALA B 1 114 ? -10 -4.559 17.219 1 97.19 114 ALA B CA 1
ATOM 3106 C C . ALA B 1 114 ? -9.266 -5.156 16.016 1 97.19 114 ALA B C 1
ATOM 3108 O O . ALA B 1 114 ? -9.531 -6.293 15.625 1 97.19 114 ALA B O 1
ATOM 3109 N N . MET B 1 115 ? -8.281 -4.418 15.516 1 96.31 115 MET B N 1
ATOM 3110 C CA . MET B 1 115 ? -7.559 -4.859 14.328 1 96.31 115 MET B CA 1
ATOM 3111 C C . MET B 1 115 ? -6.242 -5.527 14.711 1 96.31 115 MET B C 1
ATOM 3113 O O . MET B 1 115 ? -5.406 -5.801 13.844 1 96.31 115 MET B O 1
ATOM 3117 N N . GLY B 1 116 ? -6.012 -5.668 15.961 1 93.75 116 GLY B N 1
ATOM 3118 C CA . GLY B 1 116 ? -4.844 -6.414 16.406 1 93.75 116 GLY B CA 1
ATOM 3119 C C . GLY B 1 116 ? -3.705 -5.52 16.859 1 93.75 116 GLY B C 1
ATOM 3120 O O . GLY B 1 116 ? -2.617 -6.004 17.172 1 93.75 116 GLY B O 1
ATOM 3121 N N . GLY B 1 117 ? -3.963 -4.191 16.906 1 93.31 117 GLY B N 1
ATOM 3122 C CA . GLY B 1 117 ? -2.957 -3.273 17.422 1 93.31 117 GLY B CA 1
ATOM 3123 C C . GLY B 1 117 ? -2.895 -3.234 18.938 1 93.31 117 GLY B C 1
ATOM 3124 O O . GLY B 1 117 ? -3.795 -3.734 19.609 1 93.31 117 GLY B O 1
ATOM 3125 N N . ARG B 1 118 ? -1.836 -2.65 19.484 1 92.88 118 ARG B N 1
ATOM 3126 C CA . ARG B 1 118 ? -1.647 -2.494 20.922 1 92.88 118 ARG B CA 1
ATOM 3127 C C . ARG B 1 118 ? -2.359 -1.247 21.438 1 92.88 118 ARG B C 1
ATOM 3129 O O . ARG B 1 118 ? -2.352 -0.205 20.766 1 92.88 118 ARG B O 1
ATOM 3136 N N . ARG B 1 119 ? -2.941 -1.453 22.531 1 95.62 119 ARG B N 1
ATOM 3137 C CA . ARG B 1 119 ? -3.408 -0.259 23.219 1 95.62 119 ARG B CA 1
ATOM 3138 C C . ARG B 1 119 ? -2.258 0.45 23.938 1 95.62 119 ARG B C 1
ATOM 3140 O O . ARG B 1 119 ? -1.489 -0.178 24.656 1 95.62 119 ARG B O 1
ATOM 3147 N N . LEU B 1 120 ? -2.098 1.685 23.688 1 97.12 120 LEU B N 1
ATOM 3148 C CA . LEU B 1 120 ? -1.058 2.479 24.328 1 97.12 120 LEU B CA 1
ATOM 3149 C C . LEU B 1 120 ? -1.661 3.66 25.078 1 97.12 120 LEU B C 1
ATOM 3151 O O . LEU B 1 120 ? -2.68 4.215 24.656 1 97.12 120 LEU B O 1
ATOM 3155 N N . THR B 1 121 ? -1.042 3.982 26.203 1 96.88 121 THR B N 1
ATOM 3156 C CA . THR B 1 121 ? -1.373 5.25 26.844 1 96.88 121 THR B CA 1
ATOM 3157 C C . THR B 1 121 ? -0.879 6.426 26.016 1 96.88 121 THR B C 1
ATOM 3159 O O . THR B 1 121 ? -0.118 6.238 25.062 1 96.88 121 THR B O 1
ATOM 3162 N N . LYS B 1 122 ? -1.361 7.598 26.391 1 95.31 122 LYS B N 1
ATOM 3163 C CA . LYS B 1 122 ? -0.931 8.805 25.688 1 95.31 122 LYS B CA 1
ATOM 3164 C C . LYS B 1 122 ? 0.589 8.938 25.703 1 95.31 122 LYS B C 1
ATOM 3166 O O . LYS B 1 122 ? 1.21 9.18 24.672 1 95.31 122 LYS B O 1
ATOM 3171 N N . GLY B 1 123 ? 1.148 8.719 26.844 1 96.62 123 GLY B N 1
ATOM 3172 C CA . GLY B 1 123 ? 2.594 8.805 26.984 1 96.62 123 GLY B CA 1
ATOM 3173 C C . GLY B 1 123 ? 3.328 7.746 26.188 1 96.62 123 GLY B C 1
ATOM 3174 O O . GLY B 1 123 ? 4.316 8.039 25.5 1 96.62 123 GLY B O 1
ATOM 3175 N N . GLU B 1 124 ? 2.805 6.539 26.188 1 97.62 124 GLU B N 1
ATOM 3176 C CA . GLU B 1 124 ? 3.398 5.434 25.438 1 97.62 124 GLU B CA 1
ATOM 3177 C C . GLU B 1 124 ? 3.33 5.688 23.938 1 97.62 124 GLU B C 1
ATOM 3179 O O . GLU B 1 124 ? 4.262 5.355 23.203 1 97.62 124 GLU B O 1
ATOM 3184 N N . SER B 1 125 ? 2.223 6.27 23.516 1 97.69 125 SER B N 1
ATOM 3185 C CA . SER B 1 125 ? 2.041 6.504 22.094 1 97.69 125 SER B CA 1
ATOM 3186 C C . SER B 1 125 ? 3.023 7.547 21.562 1 97.69 125 SER B C 1
ATOM 3188 O O . SER B 1 125 ? 3.475 7.465 20.422 1 97.69 125 SER B O 1
ATOM 3190 N N . VAL B 1 126 ? 3.426 8.5 22.391 1 98.06 126 VAL B N 1
ATOM 3191 C CA . VAL B 1 126 ? 4.426 9.5 22.016 1 98.06 126 VAL B CA 1
ATOM 3192 C C . VAL B 1 126 ? 5.793 8.836 21.875 1 98.06 126 VAL B C 1
ATOM 3194 O O . VAL B 1 126 ? 6.516 9.078 20.906 1 98.06 126 VAL B O 1
ATOM 3197 N N . GLU B 1 127 ? 6.098 7.93 22.812 1 98.31 127 GLU B N 1
ATOM 3198 C CA . GLU B 1 127 ? 7.367 7.207 22.781 1 98.31 127 GLU B CA 1
ATOM 3199 C C . GLU B 1 127 ? 7.449 6.297 21.562 1 98.31 127 GLU B C 1
ATOM 3201 O O . GLU B 1 127 ? 8.492 6.23 20.906 1 98.31 127 GLU B O 1
ATOM 3206 N N . ALA B 1 128 ? 6.344 5.664 21.281 1 98.44 128 ALA B N 1
ATOM 3207 C CA . ALA B 1 128 ? 6.293 4.781 20.109 1 98.44 128 ALA B CA 1
ATOM 3208 C C . ALA B 1 128 ? 6.496 5.562 18.828 1 98.44 128 ALA B C 1
ATOM 3210 O O . ALA B 1 128 ? 7.168 5.09 17.906 1 98.44 128 ALA B O 1
ATOM 3211 N N . LEU B 1 129 ? 5.949 6.734 18.766 1 98.69 129 LEU B N 1
ATOM 3212 C CA . LEU B 1 129 ? 6.098 7.578 17.594 1 98.69 129 LEU B CA 1
ATOM 3213 C C . LEU B 1 129 ? 7.551 8.008 17.406 1 98.69 129 LEU B C 1
ATOM 3215 O O . LEU B 1 129 ? 8.07 7.988 16.281 1 98.69 129 LEU B O 1
ATOM 3219 N N . GLU B 1 130 ? 8.188 8.359 18.453 1 98.81 130 GLU B N 1
ATOM 3220 C CA . GLU B 1 130 ? 9.594 8.727 18.391 1 98.81 130 GLU B CA 1
ATOM 3221 C C . GLU B 1 130 ? 10.445 7.57 17.859 1 98.81 130 GLU B C 1
ATOM 3223 O O . GLU B 1 130 ? 11.289 7.762 16.984 1 98.81 130 GLU B O 1
ATOM 3228 N N . GLU B 1 131 ? 10.188 6.363 18.391 1 98.75 131 GLU B N 1
ATOM 3229 C CA . GLU B 1 131 ? 10.906 5.188 17.906 1 98.75 131 GLU B CA 1
ATOM 3230 C C . GLU B 1 131 ? 10.641 4.926 16.438 1 98.75 131 GLU B C 1
ATOM 3232 O O . GLU B 1 131 ? 11.547 4.551 15.688 1 98.75 131 GLU B O 1
ATOM 3237 N N . ALA B 1 132 ? 9.414 5.152 16 1 98.75 132 ALA B N 1
ATOM 3238 C CA . ALA B 1 132 ? 9.047 4.918 14.609 1 98.75 132 ALA B CA 1
ATOM 3239 C C . ALA B 1 132 ? 9.82 5.848 13.672 1 98.75 132 ALA B C 1
ATOM 3241 O O . ALA B 1 132 ? 10.305 5.418 12.625 1 98.75 132 ALA B O 1
ATOM 3242 N N . VAL B 1 133 ? 9.961 7.105 14.047 1 98.88 133 VAL B N 1
ATOM 3243 C CA . VAL B 1 133 ? 10.703 8.07 13.242 1 98.88 133 VAL B CA 1
ATOM 3244 C C . VAL B 1 133 ? 12.156 7.629 13.117 1 98.88 133 VAL B C 1
ATOM 3246 O O . VAL B 1 133 ? 12.742 7.684 12.031 1 98.88 133 VAL B O 1
ATOM 3249 N N . ALA B 1 134 ? 12.711 7.113 14.242 1 98.81 134 ALA B N 1
ATOM 3250 C CA . ALA B 1 134 ? 14.086 6.621 14.227 1 98.81 134 ALA B CA 1
ATOM 3251 C C . ALA B 1 134 ? 14.227 5.426 13.289 1 98.81 134 ALA B C 1
ATOM 3253 O O . ALA B 1 134 ? 15.203 5.332 12.539 1 98.81 134 ALA B O 1
ATOM 3254 N N . VAL B 1 135 ? 13.281 4.574 13.273 1 98.69 135 VAL B N 1
ATOM 3255 C CA . VAL B 1 135 ? 13.297 3.379 12.438 1 98.69 135 VAL B CA 1
ATOM 3256 C C . VAL B 1 135 ? 13.211 3.781 10.969 1 98.69 135 VAL B C 1
ATOM 3258 O O . VAL B 1 135 ? 13.984 3.291 10.133 1 98.69 135 VAL B O 1
ATOM 3261 N N . LEU B 1 136 ? 12.328 4.711 10.617 1 98.75 136 LEU B N 1
ATOM 3262 C CA . LEU B 1 136 ? 12.18 5.18 9.25 1 98.75 136 LEU B CA 1
ATOM 3263 C C . LEU B 1 136 ? 13.484 5.789 8.734 1 98.75 136 LEU B C 1
ATOM 3265 O O . LEU B 1 136 ? 14 5.383 7.691 1 98.75 136 LEU B O 1
ATOM 3269 N N . ARG B 1 137 ? 14.062 6.688 9.5 1 98.56 137 ARG B N 1
ATOM 3270 C CA . ARG B 1 137 ? 15.289 7.371 9.102 1 98.56 137 ARG B CA 1
ATOM 3271 C C . ARG B 1 137 ? 16.453 6.391 9 1 98.56 137 ARG B C 1
ATOM 3273 O O . ARG B 1 137 ? 17.281 6.484 8.086 1 98.56 137 ARG B O 1
ATOM 3280 N N . GLY B 1 138 ? 16.484 5.406 9.938 1 98.5 138 GLY B N 1
ATOM 3281 C CA . GLY B 1 138 ? 17.547 4.402 9.914 1 98.5 138 GLY B CA 1
ATOM 3282 C C . GLY B 1 138 ? 17.516 3.525 8.68 1 98.5 138 GLY B C 1
ATOM 3283 O O . GLY B 1 138 ? 18.547 3.232 8.094 1 98.5 138 GLY B O 1
ATOM 3284 N N . LEU B 1 139 ? 16.359 3.156 8.258 1 98.5 139 LEU B N 1
ATOM 3285 C CA . LEU B 1 139 ? 16.219 2.283 7.102 1 98.5 139 LEU B CA 1
ATOM 3286 C C . LEU B 1 139 ? 16.453 3.053 5.805 1 98.5 139 LEU B C 1
ATOM 3288 O O . LEU B 1 139 ? 16.875 2.475 4.805 1 98.5 139 LEU B O 1
ATOM 3292 N N . TRP B 1 140 ? 16.266 4.395 5.828 1 98.44 140 TRP B N 1
ATOM 3293 C CA . TRP B 1 140 ? 16.422 5.23 4.641 1 98.44 140 TRP B CA 1
ATOM 3294 C C . TRP B 1 140 ? 17.859 5.73 4.508 1 98.44 140 TRP B C 1
ATOM 3296 O O . TRP B 1 140 ? 18.219 6.32 3.49 1 98.44 140 TRP B O 1
ATOM 3306 N N . ALA B 1 141 ? 18.672 5.465 5.559 1 98.25 141 ALA B N 1
ATOM 3307 C CA . ALA B 1 141 ? 20.062 5.938 5.547 1 98.25 141 ALA B CA 1
ATOM 3308 C C . ALA B 1 141 ? 20.953 5.012 4.719 1 98.25 141 ALA B C 1
ATOM 3310 O O . ALA B 1 141 ? 21.844 4.355 5.258 1 98.25 141 ALA B O 1
ATOM 3311 N N . THR B 1 142 ? 20.844 5.039 3.4 1 97 142 THR B N 1
ATOM 3312 C CA . THR B 1 142 ? 21.484 4.09 2.502 1 97 142 THR B CA 1
ATOM 3313 C C . THR B 1 142 ? 22.969 4.422 2.328 1 97 142 THR B C 1
ATOM 3315 O O . THR B 1 142 ? 23.734 3.611 1.801 1 97 142 THR B O 1
ATOM 3318 N N . ASN B 1 143 ? 23.375 5.512 2.82 1 96.38 143 ASN B N 1
ATOM 3319 C CA . ASN B 1 143 ? 24.781 5.898 2.773 1 96.38 143 ASN B CA 1
ATOM 3320 C C . ASN B 1 143 ? 25.578 5.277 3.92 1 96.38 143 ASN B C 1
ATOM 3322 O O . ASN B 1 143 ? 26.812 5.324 3.928 1 96.38 143 ASN B O 1
ATOM 3326 N N . GLU B 1 144 ? 24.844 4.695 4.832 1 95.75 144 GLU B N 1
ATOM 3327 C CA . GLU B 1 144 ? 25.5 4.035 5.953 1 95.75 144 GLU B CA 1
ATOM 3328 C C . GLU B 1 144 ? 25.75 2.559 5.66 1 95.75 144 GLU B C 1
ATOM 3330 O O . GLU B 1 144 ? 24.938 1.914 4.988 1 95.75 144 GLU B O 1
ATOM 3335 N N . ARG B 1 145 ? 26.875 1.967 6.188 1 92.31 145 ARG B N 1
ATOM 3336 C CA . ARG B 1 145 ? 27.25 0.58 5.93 1 92.31 145 ARG B CA 1
ATOM 3337 C C . ARG B 1 145 ? 26.516 -0.371 6.867 1 92.31 145 ARG B C 1
ATOM 3339 O O . ARG B 1 145 ? 26.234 -0.022 8.016 1 92.31 145 ARG B O 1
ATOM 3346 N N . GLY B 1 146 ? 26.188 -1.421 6.391 1 93.25 146 GLY B N 1
ATOM 3347 C CA . GLY B 1 146 ? 25.641 -2.498 7.199 1 93.25 146 GLY B CA 1
ATOM 3348 C C . GLY B 1 146 ? 24.125 -2.406 7.375 1 93.25 146 GLY B C 1
ATOM 3349 O O . GLY B 1 146 ? 23.516 -1.415 6.977 1 93.25 146 GLY B O 1
ATOM 3350 N N . GLY B 1 147 ? 23.594 -3.447 7.98 1 96.69 147 GLY B N 1
ATOM 3351 C CA . GLY B 1 147 ? 22.172 -3.475 8.289 1 96.69 147 GLY B CA 1
ATOM 3352 C C . GLY B 1 147 ? 21.797 -2.562 9.438 1 96.69 147 GLY B C 1
ATOM 3353 O O . GLY B 1 147 ? 22.625 -2.244 10.289 1 96.69 147 GLY B O 1
ATOM 3354 N N . PHE B 1 148 ? 20.625 -2.014 9.375 1 98.38 148 PHE B N 1
ATOM 3355 C CA . PHE B 1 148 ? 20.109 -1.144 10.43 1 98.38 148 PHE B CA 1
ATOM 3356 C C . PHE B 1 148 ? 19.641 -1.961 11.625 1 98.38 148 PHE B C 1
ATOM 3358 O O . PHE B 1 148 ? 18.938 -2.961 11.461 1 98.38 148 PHE B O 1
ATOM 3365 N N . ARG B 1 149 ? 20.031 -1.609 12.852 1 98.25 149 ARG B N 1
ATOM 3366 C CA . ARG B 1 149 ? 19.609 -2.223 14.109 1 98.25 149 ARG B CA 1
ATOM 3367 C C . ARG B 1 149 ? 19 -1.188 15.039 1 98.25 149 ARG B C 1
ATOM 3369 O O . ARG B 1 149 ? 19.484 -0.057 15.133 1 98.25 149 ARG B O 1
ATOM 3376 N N . PHE B 1 150 ? 17.938 -1.551 15.594 1 98.38 150 PHE B N 1
ATOM 3377 C CA . PHE B 1 150 ? 17.219 -0.709 16.547 1 98.38 150 PHE B CA 1
ATOM 3378 C C . PHE B 1 150 ? 16.531 -1.558 17.609 1 98.38 150 PHE B C 1
ATOM 3380 O O . PHE B 1 150 ? 15.703 -2.414 17.297 1 98.38 150 PHE B O 1
ATOM 3387 N N . ASP B 1 151 ? 16.859 -1.356 18.859 1 97.81 151 ASP B N 1
ATOM 3388 C CA . ASP B 1 151 ? 16.297 -2.104 19.969 1 97.81 151 ASP B CA 1
ATOM 3389 C C . ASP B 1 151 ? 15.492 -1.189 20.891 1 97.81 151 ASP B C 1
ATOM 3391 O O . ASP B 1 151 ? 15.953 -0.824 21.984 1 97.81 151 ASP B O 1
ATOM 3395 N N . GLY B 1 152 ? 14.25 -0.889 20.406 1 98 152 GLY B N 1
ATOM 3396 C CA . GLY B 1 152 ? 13.367 -0.025 21.172 1 98 152 GLY B CA 1
ATOM 3397 C C . GLY B 1 152 ? 12.383 -0.792 22.031 1 98 152 GLY B C 1
ATOM 3398 O O . GLY B 1 152 ? 12.359 -2.025 22.016 1 98 152 GLY B O 1
ATOM 3399 N N . ARG B 1 153 ? 11.609 -0.056 22.844 1 97.56 153 ARG B N 1
ATOM 3400 C CA . ARG B 1 153 ? 10.57 -0.626 23.688 1 97.56 153 ARG B CA 1
ATOM 3401 C C . ARG B 1 153 ? 9.383 -1.098 22.844 1 97.56 153 ARG B C 1
ATOM 3403 O O . ARG B 1 153 ? 8.75 -2.107 23.172 1 97.56 153 ARG B O 1
ATOM 3410 N N . TYR B 1 154 ? 9.125 -0.404 21.688 1 97.19 154 TYR B N 1
ATOM 3411 C CA . TYR B 1 154 ? 7.914 -0.645 20.922 1 97.19 154 TYR B CA 1
ATOM 3412 C C . TYR B 1 154 ? 8.242 -1.278 19.578 1 97.19 154 TYR B C 1
ATOM 3414 O O . TYR B 1 154 ? 7.418 -1.985 19 1 97.19 154 TYR B O 1
ATOM 3422 N N . TYR B 1 155 ? 9.438 -0.99 19.047 1 97.12 155 TYR B N 1
ATOM 3423 C CA . TYR B 1 155 ? 9.867 -1.517 17.766 1 97.12 155 TYR B CA 1
ATOM 3424 C C . TYR B 1 155 ? 11.281 -2.076 17.844 1 97.12 155 TYR B C 1
ATOM 3426 O O . TYR B 1 155 ? 12.133 -1.529 18.547 1 97.12 155 TYR B O 1
ATOM 3434 N N . THR B 1 156 ? 11.453 -3.205 17.141 1 97 156 THR B N 1
ATOM 3435 C CA . THR B 1 156 ? 12.773 -3.814 17.031 1 97 156 THR B CA 1
ATOM 3436 C C . THR B 1 156 ? 13.109 -4.109 15.578 1 97 156 THR B C 1
ATOM 3438 O O . THR B 1 156 ? 12.258 -4.566 14.82 1 97 156 THR B O 1
ATOM 3441 N N . VAL B 1 157 ? 14.32 -3.73 15.133 1 98.12 157 VAL B N 1
ATOM 3442 C CA . VAL B 1 157 ? 14.906 -4.051 13.836 1 98.12 157 VAL B CA 1
ATOM 3443 C C . VAL B 1 157 ? 16.25 -4.742 14.039 1 98.12 157 VAL B C 1
ATOM 3445 O O . VAL B 1 157 ? 17.156 -4.188 14.672 1 98.12 157 VAL B O 1
ATOM 3448 N N . ALA B 1 158 ? 16.359 -5.945 13.547 1 97.69 158 ALA B N 1
ATOM 3449 C CA . ALA B 1 158 ? 17.531 -6.773 13.852 1 97.69 158 ALA B CA 1
ATOM 3450 C C . ALA B 1 158 ? 18.422 -6.941 12.625 1 97.69 158 ALA B C 1
ATOM 3452 O O . ALA B 1 158 ? 18.719 -8.062 12.219 1 97.69 158 ALA B O 1
ATOM 3453 N N . GLY B 1 159 ? 18.828 -5.824 12.055 1 97.88 159 GLY B N 1
ATOM 3454 C CA . GLY B 1 159 ? 19.797 -5.863 10.969 1 97.88 159 GLY B CA 1
ATOM 3455 C C . GLY B 1 159 ? 19.156 -5.859 9.594 1 97.88 159 GLY B C 1
ATOM 3456 O O . GLY B 1 159 ? 19.656 -6.5 8.664 1 97.88 159 GLY B O 1
ATOM 3457 N N . ALA B 1 160 ? 18.062 -5.18 9.461 1 98 160 ALA B N 1
ATOM 3458 C CA . ALA B 1 160 ? 17.406 -5.062 8.164 1 98 160 ALA B CA 1
ATOM 3459 C C . ALA B 1 160 ? 18.281 -4.277 7.184 1 98 160 ALA B C 1
ATOM 3461 O O . ALA B 1 160 ? 18.906 -3.285 7.559 1 98 160 ALA B O 1
ATOM 3462 N N . ARG B 1 161 ? 18.328 -4.77 5.965 1 97.44 161 ARG B N 1
ATOM 3463 C CA . ARG B 1 161 ? 19.062 -4.027 4.945 1 97.44 161 ARG B CA 1
ATOM 3464 C C . ARG B 1 161 ? 18.422 -2.674 4.68 1 97.44 161 ARG B C 1
ATOM 3466 O O . ARG B 1 161 ? 17.188 -2.562 4.656 1 97.44 161 ARG B O 1
ATOM 3473 N N . ARG B 1 162 ? 19.25 -1.721 4.414 1 97.69 162 ARG B N 1
ATOM 3474 C CA . ARG B 1 162 ? 18.766 -0.368 4.137 1 97.69 162 ARG B CA 1
ATOM 3475 C C . ARG B 1 162 ? 18.359 -0.222 2.68 1 97.69 162 ARG B C 1
ATOM 3477 O O . ARG B 1 162 ? 18.875 -0.911 1.805 1 97.69 162 ARG B O 1
ATOM 3484 N N . GLY B 1 163 ? 17.406 0.695 2.416 1 94.88 163 GLY B N 1
ATOM 3485 C CA . GLY B 1 163 ? 17 1.033 1.061 1 94.88 163 GLY B CA 1
ATOM 3486 C C . GLY B 1 163 ? 15.664 0.428 0.668 1 94.88 163 GLY B C 1
ATOM 3487 O O . GLY B 1 163 ? 14.977 -0.154 1.505 1 94.88 163 GLY B O 1
ATOM 3488 N N . PRO B 1 164 ? 15.43 0.562 -0.578 1 96.88 164 PRO B N 1
ATOM 3489 C CA . PRO B 1 164 ? 16.172 1.226 -1.65 1 96.88 164 PRO B CA 1
ATOM 3490 C C . PRO B 1 164 ? 16.344 2.723 -1.41 1 96.88 164 PRO B C 1
ATOM 3492 O O . PRO B 1 164 ? 15.703 3.289 -0.523 1 96.88 164 PRO B O 1
ATOM 3495 N N . VAL B 1 165 ? 17.234 3.35 -2.197 1 97.31 165 VAL B N 1
ATOM 3496 C CA . VAL B 1 165 ? 17.5 4.777 -2.115 1 97.31 165 VAL B CA 1
ATOM 3497 C C . VAL B 1 165 ? 16.266 5.57 -2.506 1 97.31 165 VAL B C 1
ATOM 3499 O O . VAL B 1 165 ? 15.602 5.254 -3.498 1 97.31 165 VAL B O 1
ATOM 3502 N N . LEU B 1 166 ? 15.938 6.527 -1.698 1 97.88 166 LEU B N 1
ATOM 3503 C CA . LEU B 1 166 ? 14.805 7.402 -1.979 1 97.88 166 LEU B CA 1
ATOM 3504 C C . LEU B 1 166 ? 15.086 8.289 -3.189 1 97.88 166 LEU B C 1
ATOM 3506 O O . LEU B 1 166 ? 16.234 8.633 -3.457 1 97.88 166 LEU B O 1
ATOM 3510 N N . ALA B 1 167 ? 14.031 8.609 -3.924 1 97.81 167 ALA B N 1
ATOM 3511 C CA . ALA B 1 167 ? 14.164 9.555 -5.031 1 97.81 167 ALA B CA 1
ATOM 3512 C C . ALA B 1 167 ? 14.367 10.977 -4.52 1 97.81 167 ALA B C 1
ATOM 3514 O O . ALA B 1 167 ? 14.992 11.797 -5.191 1 97.81 167 ALA B O 1
ATOM 3515 N N . HIS B 1 168 ? 13.836 11.25 -3.332 1 97.62 168 HIS B N 1
ATOM 3516 C CA . HIS B 1 168 ? 14.016 12.523 -2.639 1 97.62 168 HIS B CA 1
ATOM 3517 C C . HIS B 1 168 ? 13.914 12.344 -1.129 1 97.62 168 HIS B C 1
ATOM 3519 O O . HIS B 1 168 ? 13.602 11.25 -0.647 1 97.62 168 HIS B O 1
ATOM 3525 N N . HIS B 1 169 ? 14.211 13.391 -0.388 1 97.5 169 HIS B N 1
ATOM 3526 C CA . HIS B 1 169 ? 13.945 13.383 1.046 1 97.5 169 HIS B CA 1
ATOM 3527 C C . HIS B 1 169 ? 12.445 13.336 1.328 1 97.5 169 HIS B C 1
ATOM 3529 O O . HIS B 1 169 ? 11.711 14.258 0.954 1 97.5 169 HIS B O 1
ATOM 3535 N N . VAL B 1 170 ? 12.008 12.273 1.961 1 98.5 170 VAL B N 1
ATOM 3536 C CA . VAL B 1 170 ? 10.602 12.156 2.318 1 98.5 170 VAL B CA 1
ATOM 3537 C C . VAL B 1 170 ? 10.344 12.875 3.639 1 98.5 170 VAL B C 1
ATOM 3539 O O . VAL B 1 170 ? 10.75 12.406 4.703 1 98.5 170 VAL B O 1
ATOM 3542 N N . PRO B 1 171 ? 9.617 13.992 3.572 1 98.75 171 PRO B N 1
ATOM 3543 C CA . PRO B 1 171 ? 9.32 14.703 4.816 1 98.75 171 PRO B CA 1
ATOM 3544 C C . PRO B 1 171 ? 8.422 13.898 5.754 1 98.75 171 PRO B C 1
ATOM 3546 O O . PRO B 1 171 ? 7.492 13.227 5.297 1 98.75 171 PRO B O 1
ATOM 3549 N N . ILE B 1 172 ? 8.758 13.969 7.047 1 98.88 172 ILE B N 1
ATOM 3550 C CA . ILE B 1 172 ? 7.91 13.414 8.102 1 98.88 172 ILE B CA 1
ATOM 3551 C C . ILE B 1 172 ? 7.223 14.547 8.859 1 98.88 172 ILE B C 1
ATOM 3553 O O . ILE B 1 172 ? 7.887 15.352 9.523 1 98.88 172 ILE B O 1
ATOM 3557 N N . HIS B 1 173 ? 5.875 14.602 8.703 1 98.88 173 HIS B N 1
ATOM 3558 C CA . HIS B 1 173 ? 5.047 15.539 9.445 1 98.88 173 HIS B CA 1
ATOM 3559 C C . HIS B 1 173 ? 4.367 14.859 10.625 1 98.88 173 HIS B C 1
ATOM 3561 O O . HIS B 1 173 ? 4.039 13.672 10.562 1 98.88 173 HIS B O 1
ATOM 3567 N N . ILE B 1 174 ? 4.156 15.633 11.719 1 98.81 174 ILE B N 1
ATOM 3568 C CA . ILE B 1 174 ? 3.52 15.062 12.898 1 98.81 174 ILE B CA 1
ATOM 3569 C C . ILE B 1 174 ? 2.256 15.844 13.234 1 98.81 174 ILE B C 1
ATOM 3571 O O . ILE B 1 174 ? 2.279 17.078 13.297 1 98.81 174 ILE B O 1
ATOM 3575 N N . GLY B 1 175 ? 1.126 15.102 13.32 1 98.06 175 GLY B N 1
ATOM 3576 C CA . GLY B 1 175 ? -0.082 15.688 13.883 1 98.06 175 GLY B CA 1
ATOM 3577 C C . GLY B 1 175 ? -0.025 15.844 15.391 1 98.06 175 GLY B C 1
ATOM 3578 O O . GLY B 1 175 ? -0.354 14.906 16.125 1 98.06 175 GLY B O 1
ATOM 3579 N N . ALA B 1 176 ? 0.306 17.031 15.906 1 98 176 ALA B N 1
ATOM 3580 C CA . ALA B 1 176 ? 0.605 17.219 17.328 1 98 176 ALA B CA 1
ATOM 3581 C C . ALA B 1 176 ? -0.276 18.297 17.938 1 98 176 ALA B C 1
ATOM 3583 O O . ALA B 1 176 ? -0.512 19.344 17.312 1 98 176 ALA B O 1
ATOM 3584 N N . TYR B 1 177 ? -0.718 18.078 19.172 1 97.38 177 TYR B N 1
ATOM 3585 C CA . TYR B 1 177 ? -1.566 19.031 19.859 1 97.38 177 TYR B CA 1
ATOM 3586 C C . TYR B 1 177 ? -1.1 19.25 21.297 1 97.38 177 TYR B C 1
ATOM 3588 O O . TYR B 1 177 ? -1.075 20.375 21.781 1 97.38 177 TYR B O 1
ATOM 3596 N N . GLY B 1 178 ? -0.667 18.156 22 1 96.88 178 GLY B N 1
ATOM 3597 C CA . GLY B 1 178 ? -0.226 18.266 23.375 1 96.88 178 GLY B CA 1
ATOM 3598 C C . GLY B 1 178 ? 1.242 18.625 23.516 1 96.88 178 GLY B C 1
ATOM 3599 O O . GLY B 1 178 ? 2.012 18.469 22.562 1 96.88 178 GLY B O 1
ATOM 3600 N N . PRO B 1 179 ? 1.627 19.094 24.688 1 97.62 179 PRO B N 1
ATOM 3601 C CA . PRO B 1 179 ? 2.982 19.625 24.891 1 97.62 179 PRO B CA 1
ATOM 3602 C C . PRO B 1 179 ? 4.062 18.578 24.594 1 97.62 179 PRO B C 1
ATOM 3604 O O . PRO B 1 179 ? 5.086 18.891 23.984 1 97.62 179 PRO B O 1
ATOM 3607 N N . ARG B 1 180 ? 3.869 17.391 25.016 1 97.88 180 ARG B N 1
ATOM 3608 C CA . ARG B 1 180 ? 4.867 16.344 24.781 1 97.88 180 ARG B CA 1
ATOM 3609 C C . ARG B 1 180 ? 5.047 16.078 23.281 1 97.88 180 ARG B C 1
ATOM 3611 O O . ARG B 1 180 ? 6.168 15.906 22.812 1 97.88 180 ARG B O 1
ATOM 3618 N N . MET B 1 181 ? 3.908 16.062 22.594 1 98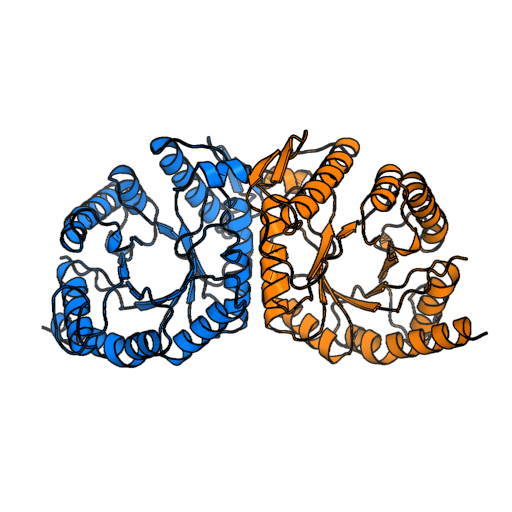.25 181 MET B N 1
ATOM 3619 C CA . MET B 1 181 ? 3.943 15.828 21.156 1 98.25 181 MET B CA 1
ATOM 3620 C C . MET B 1 181 ? 4.574 17.016 20.422 1 98.25 181 MET B C 1
ATOM 3622 O O . MET B 1 181 ? 5.297 16.828 19.438 1 98.25 181 MET B O 1
ATOM 3626 N N . LEU B 1 182 ? 4.309 18.188 20.891 1 98.69 182 LEU B N 1
ATOM 3627 C CA . LEU B 1 182 ? 4.906 19.375 20.281 1 98.69 182 LEU B CA 1
ATOM 3628 C C . LEU B 1 182 ? 6.418 19.375 20.469 1 98.69 182 LEU B C 1
ATOM 3630 O O . LEU B 1 182 ? 7.168 19.672 19.531 1 98.69 182 LEU B O 1
ATOM 3634 N N . ARG B 1 183 ? 6.875 19.016 21.656 1 98.75 183 ARG B N 1
ATOM 3635 C CA . ARG B 1 183 ? 8.305 18.938 21.922 1 98.75 183 ARG B CA 1
ATOM 3636 C C . ARG B 1 183 ? 8.961 17.859 21.047 1 98.75 183 ARG B C 1
ATOM 3638 O O . ARG B 1 183 ? 10.047 18.078 20.5 1 98.75 183 ARG B O 1
ATOM 3645 N N . LEU B 1 184 ? 8.242 16.766 20.891 1 98.81 184 LEU B N 1
ATOM 3646 C CA . LEU B 1 184 ? 8.75 15.719 20.016 1 98.81 184 LEU B CA 1
ATOM 3647 C C . LEU B 1 184 ? 8.875 16.234 18.578 1 98.81 184 LEU B C 1
ATOM 3649 O O . LEU B 1 184 ? 9.875 15.961 17.906 1 98.81 184 LEU B O 1
ATOM 3653 N N . THR B 1 185 ? 7.871 16.938 18.125 1 98.88 185 THR B N 1
ATOM 3654 C CA . THR B 1 185 ? 7.867 17.5 16.781 1 98.88 185 THR B CA 1
ATOM 3655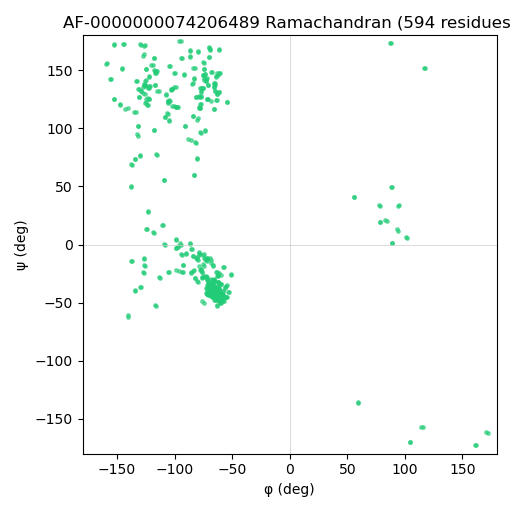 C C . THR B 1 185 ? 9.102 18.359 16.547 1 98.88 185 THR B C 1
ATOM 3657 O O . THR B 1 185 ? 9.797 18.203 15.539 1 98.88 185 THR B O 1
ATOM 3660 N N . GLY B 1 186 ? 9.43 19.172 17.469 1 98.75 186 GLY B N 1
ATOM 3661 C CA . GLY B 1 186 ? 10.609 20.016 17.359 1 98.75 186 GLY B CA 1
ATOM 3662 C C . GLY B 1 186 ? 11.898 19.219 17.266 1 98.75 186 GLY B C 1
ATOM 3663 O O . GLY B 1 186 ? 12.797 19.594 16.5 1 98.75 186 GLY B O 1
ATOM 3664 N N . ARG B 1 187 ? 11.906 18.078 17.922 1 98.81 187 ARG B N 1
ATOM 3665 C CA . ARG B 1 187 ? 13.148 17.312 18.047 1 98.81 187 ARG B CA 1
ATOM 3666 C C . ARG B 1 187 ? 13.383 16.469 16.797 1 98.81 187 ARG B C 1
ATOM 3668 O O . ARG B 1 187 ? 14.531 16.281 16.375 1 98.81 187 ARG B O 1
ATOM 3675 N N . VAL B 1 188 ? 12.227 16.062 16.094 1 98.62 188 VAL B N 1
ATOM 3676 C CA . VAL B 1 188 ? 12.547 14.977 15.172 1 98.62 188 VAL B CA 1
ATOM 3677 C C . VAL B 1 188 ? 11.844 15.203 13.836 1 98.62 188 VAL B C 1
ATOM 3679 O O . VAL B 1 188 ? 12.156 14.547 12.844 1 98.62 188 VAL B O 1
ATOM 3682 N N . ALA B 1 189 ? 10.859 16.094 13.711 1 98.81 189 ALA B N 1
ATOM 3683 C CA . ALA B 1 189 ? 9.977 16.125 12.547 1 98.81 189 ALA B CA 1
ATOM 3684 C C . ALA B 1 189 ? 10.484 17.125 11.508 1 98.81 189 ALA B C 1
ATOM 3686 O O . ALA B 1 189 ? 11.281 18.016 11.828 1 98.81 189 ALA B O 1
ATOM 3687 N N . ASP B 1 190 ? 10.016 16.953 10.281 1 98.75 190 ASP B N 1
ATOM 3688 C CA . ASP B 1 190 ? 10.25 17.922 9.219 1 98.75 190 ASP B CA 1
ATOM 3689 C C . ASP B 1 190 ? 9.109 18.922 9.141 1 98.75 190 ASP B C 1
ATOM 3691 O O . ASP B 1 190 ? 9.25 19.984 8.523 1 98.75 190 ASP B O 1
ATOM 3695 N N . GLY B 1 191 ? 7.961 18.547 9.758 1 98.75 191 GLY B N 1
ATOM 3696 C CA . GLY B 1 191 ? 6.816 19.453 9.711 1 98.75 191 GLY B CA 1
ATOM 3697 C C . GLY B 1 191 ? 5.805 19.188 10.812 1 98.75 191 GLY B C 1
ATOM 3698 O O . GLY B 1 191 ? 5.793 18.109 11.406 1 98.75 191 GLY B O 1
ATOM 3699 N N . TRP B 1 192 ? 5.039 20.172 11.156 1 98.81 192 TRP B N 1
ATOM 3700 C CA . TRP B 1 192 ? 3.889 20.156 12.047 1 98.81 192 TRP B CA 1
ATOM 3701 C C . TRP B 1 192 ? 2.584 20.234 11.266 1 98.81 192 TRP B C 1
ATOM 3703 O O . TRP B 1 192 ? 2.412 21.125 10.422 1 98.81 192 TRP B O 1
ATOM 3713 N N . LEU B 1 193 ? 1.621 19.203 11.477 1 98.81 193 LEU B N 1
ATOM 3714 C CA . LEU B 1 193 ? 0.447 19.109 10.609 1 98.81 193 LEU B CA 1
ATOM 3715 C C . LEU B 1 193 ? -0.816 18.891 11.438 1 98.81 193 LEU B C 1
ATOM 3717 O O . LEU B 1 193 ? -1.374 17.797 11.445 1 98.81 193 LEU B O 1
ATOM 3721 N N . PRO B 1 194 ? -1.33 19.906 12.141 1 98.62 194 PRO B N 1
ATOM 3722 C CA . PRO B 1 194 ? -2.604 19.828 12.859 1 98.62 194 PRO B CA 1
ATOM 3723 C C . PRO B 1 194 ? -3.801 20.172 11.984 1 98.62 194 PRO B C 1
ATOM 3725 O O . PRO B 1 194 ? -3.627 20.641 10.852 1 98.62 194 PRO B O 1
ATOM 3728 N N . SER B 1 195 ? -4.969 19.875 12.5 1 98.56 195 SER B N 1
ATOM 3729 C CA . SER B 1 195 ? -6.223 20.391 11.969 1 98.56 195 SER B CA 1
ATOM 3730 C C . SER B 1 195 ? -6.73 21.562 12.797 1 98.56 195 SER B C 1
ATOM 3732 O O . SER B 1 195 ? -6.785 21.484 14.031 1 98.56 195 SER B O 1
ATOM 3734 N N . LEU B 1 196 ? -7.164 22.594 12.117 1 98.56 196 LEU B N 1
ATOM 3735 C CA . LEU B 1 196 ? -7.641 23.781 12.805 1 98.56 196 LEU B CA 1
ATOM 3736 C C . LEU B 1 196 ? -8.773 23.438 13.773 1 98.56 196 LEU B C 1
ATOM 3738 O O . LEU B 1 196 ? -8.812 23.953 14.891 1 98.56 196 LEU B O 1
ATOM 3742 N N . SER B 1 197 ? -9.602 22.531 13.398 1 97.19 197 SER B N 1
ATOM 3743 C CA . SER B 1 197 ? -10.805 22.203 14.156 1 97.19 197 SER B CA 1
ATOM 3744 C C . SER B 1 197 ? -10.461 21.516 15.477 1 97.19 197 SER B C 1
ATOM 3746 O O . SER B 1 197 ? -11.305 21.406 16.375 1 97.19 197 SER B O 1
ATOM 3748 N N . TYR B 1 198 ? -9.195 21.094 15.656 1 97.06 198 TYR B N 1
ATOM 3749 C CA . TYR B 1 198 ? -8.82 20.375 16.875 1 97.06 198 TYR B CA 1
ATOM 3750 C C . TYR B 1 198 ? -7.934 21.234 17.75 1 97.06 198 TYR B C 1
ATOM 3752 O O . TYR B 1 198 ? -7.551 20.828 18.859 1 97.06 198 TYR B O 1
ATOM 3760 N N . LEU B 1 199 ? -7.645 22.453 17.312 1 97.94 199 LEU B N 1
ATOM 3761 C CA . LEU B 1 199 ? -6.855 23.375 18.141 1 97.94 199 LEU B CA 1
ATOM 3762 C C . LEU B 1 199 ? -7.703 23.938 19.266 1 97.94 199 LEU B C 1
ATOM 3764 O O . LEU B 1 199 ? -8.82 24.406 19.047 1 97.94 199 LEU B O 1
ATOM 3768 N N . PRO B 1 200 ? -7.168 23.953 20.438 1 97.25 200 PRO B N 1
ATOM 3769 C CA . PRO B 1 200 ? -7.988 24.328 21.594 1 97.25 200 PRO B CA 1
ATOM 3770 C C . PRO B 1 200 ? -8.531 25.75 21.5 1 97.25 200 PRO B C 1
ATOM 3772 O O . PRO B 1 200 ? -9.656 26.016 21.922 1 97.25 200 PRO B O 1
ATOM 3775 N N . ASP B 1 201 ? -7.789 26.734 20.906 1 97.31 201 ASP B N 1
ATOM 3776 C CA . ASP B 1 201 ? -8.203 28.125 20.797 1 97.31 201 ASP B CA 1
ATOM 3777 C C . ASP B 1 201 ? -8.211 28.578 19.344 1 97.31 201 ASP B C 1
ATOM 3779 O O . ASP B 1 201 ? -7.914 29.75 19.047 1 97.31 201 ASP B O 1
ATOM 3783 N N . GLY B 1 202 ? -8.438 27.594 18.453 1 96.94 202 GLY B N 1
ATOM 3784 C CA . GLY B 1 202 ? -8.43 27.938 17.031 1 96.94 202 GLY B CA 1
ATOM 3785 C C . GLY B 1 202 ? -7.109 28.531 16.562 1 96.94 202 GLY B C 1
ATOM 3786 O O . GLY B 1 202 ? -6.039 28.016 16.906 1 96.94 202 GLY B O 1
ATOM 3787 N N . LEU B 1 203 ? -7.195 29.562 15.781 1 97.38 203 LEU B N 1
ATOM 3788 C CA . LEU B 1 203 ? -6.004 30.188 15.211 1 97.38 203 LEU B CA 1
ATOM 3789 C C . LEU B 1 203 ? -5.109 30.766 16.297 1 97.38 203 LEU B C 1
ATOM 3791 O O . LEU B 1 203 ? -3.889 30.812 16.141 1 97.38 203 LEU B O 1
ATOM 3795 N N . ASP B 1 204 ? -5.656 31.078 17.438 1 97 204 ASP B N 1
ATOM 3796 C CA . ASP B 1 204 ? -4.91 31.688 18.531 1 97 204 ASP B CA 1
ATOM 3797 C C . ASP B 1 204 ? -3.957 30.688 19.172 1 97 204 ASP B C 1
ATOM 3799 O O . ASP B 1 204 ? -3.049 31.078 19.906 1 97 204 ASP B O 1
ATOM 3803 N N . SER B 1 205 ? -4.148 29.391 18.859 1 97.94 205 SER B N 1
ATOM 3804 C CA . SER B 1 205 ? -3.293 28.344 19.406 1 97.94 205 SER B CA 1
ATOM 3805 C C . SER B 1 205 ? -1.95 28.297 18.688 1 97.94 205 SER B C 1
ATOM 3807 O O . SER B 1 205 ? -0.974 27.766 19.219 1 97.94 205 SER B O 1
ATOM 3809 N N . LEU B 1 206 ? -1.91 28.844 17.484 1 97.94 206 LEU B N 1
ATOM 3810 C CA . LEU B 1 206 ? -0.818 28.547 16.578 1 97.94 206 LEU B CA 1
ATOM 3811 C C . LEU B 1 206 ? 0.494 29.141 17.078 1 97.94 206 LEU B C 1
ATOM 3813 O O . LEU B 1 206 ? 1.529 28.469 17.062 1 97.94 206 LEU B O 1
ATOM 3817 N N . ALA B 1 207 ? 0.471 30.359 17.531 1 96.12 207 ALA B N 1
ATOM 3818 C CA . ALA B 1 207 ? 1.699 31.047 17.938 1 96.12 207 ALA B CA 1
ATOM 3819 C C . ALA B 1 207 ? 2.352 30.328 19.125 1 96.12 207 ALA B C 1
ATOM 3821 O O . ALA B 1 207 ? 3.537 30 19.078 1 96.12 207 ALA B O 1
ATOM 3822 N N . GLY B 1 208 ? 1.555 30.109 20.156 1 97 208 GLY B N 1
ATOM 3823 C CA . GLY B 1 208 ? 2.086 29.469 21.344 1 97 208 GLY B CA 1
ATOM 3824 C C . GLY B 1 208 ? 2.586 28.062 21.094 1 97 208 GLY B C 1
ATOM 3825 O O . GLY B 1 208 ? 3.631 27.656 21.609 1 97 208 GLY B O 1
ATOM 3826 N N . MET B 1 209 ? 1.878 27.297 20.312 1 98.19 209 MET B N 1
ATOM 3827 C CA . MET B 1 209 ? 2.264 25.922 20.016 1 98.19 209 MET B CA 1
ATOM 3828 C C . MET B 1 209 ? 3.502 25.891 19.125 1 98.19 209 MET B C 1
ATOM 3830 O O . MET B 1 209 ? 4.391 25.047 19.328 1 98.19 209 MET B O 1
ATOM 3834 N N . SER B 1 210 ? 3.594 26.859 18.219 1 97.62 210 SER B N 1
ATOM 3835 C CA . SER B 1 210 ? 4.781 26.953 17.375 1 97.62 210 SER B CA 1
ATOM 3836 C C . SER B 1 210 ? 6.02 27.297 18.203 1 97.62 210 SER B C 1
ATOM 3838 O O . SER B 1 210 ? 7.105 26.781 17.938 1 97.62 210 SER B O 1
ATOM 3840 N N . GLU B 1 211 ? 5.836 28.125 19.172 1 97.38 211 GLU B N 1
ATOM 3841 C CA . GLU B 1 211 ? 6.941 28.484 20.047 1 97.38 211 GLU B CA 1
ATOM 3842 C C . GLU B 1 211 ? 7.477 27.266 20.797 1 97.38 211 GLU B C 1
ATOM 3844 O O . GLU B 1 211 ? 8.688 27.125 20.969 1 97.38 211 GLU B O 1
ATOM 3849 N N . GLN B 1 212 ? 6.598 26.391 21.234 1 98.31 212 GLN B N 1
ATOM 3850 C CA . GLN B 1 212 ? 7.012 25.156 21.906 1 98.31 212 GLN B CA 1
ATOM 3851 C C . GLN B 1 212 ? 7.832 24.281 20.984 1 98.31 212 GLN B C 1
ATOM 3853 O O . GLN B 1 212 ? 8.836 23.688 21.391 1 98.31 212 GLN B O 1
ATOM 3858 N N . ILE B 1 213 ? 7.461 24.219 19.719 1 98.56 213 ILE B N 1
ATOM 3859 C CA . ILE B 1 213 ? 8.188 23.438 18.719 1 98.56 213 ILE B CA 1
ATOM 3860 C C . ILE B 1 213 ? 9.562 24.047 18.5 1 98.56 213 ILE B C 1
ATOM 3862 O O . ILE B 1 213 ? 10.57 23.344 18.469 1 98.56 213 ILE B O 1
ATOM 3866 N N . ASP B 1 214 ? 9.609 25.422 18.406 1 98.12 214 ASP B N 1
ATOM 3867 C CA . ASP B 1 214 ? 10.867 26.125 18.172 1 98.12 214 ASP B CA 1
ATOM 3868 C C . ASP B 1 214 ? 11.844 25.891 19.328 1 98.12 214 ASP B C 1
ATOM 3870 O O . ASP B 1 214 ? 13.023 25.594 19.094 1 98.12 214 ASP B O 1
ATOM 3874 N N . ASP B 1 215 ? 11.312 26 20.5 1 98.44 215 ASP B N 1
ATOM 3875 C CA . ASP B 1 215 ? 12.148 25.812 21.688 1 98.44 215 ASP B CA 1
ATOM 3876 C C . ASP B 1 215 ? 12.742 24.406 21.719 1 98.44 215 ASP B C 1
ATOM 3878 O O . ASP B 1 215 ? 13.93 24.234 22.016 1 98.44 215 ASP B O 1
ATOM 3882 N N . ALA B 1 216 ? 11.93 23.469 21.406 1 98.75 216 ALA B N 1
ATOM 3883 C CA . ALA B 1 216 ? 12.383 22.078 21.391 1 98.75 216 ALA B CA 1
ATOM 3884 C C . ALA B 1 216 ? 13.414 21.828 20.297 1 98.75 216 ALA B C 1
ATOM 3886 O O . ALA B 1 216 ? 14.383 21.094 20.5 1 98.75 216 ALA B O 1
ATOM 3887 N N . ALA B 1 217 ? 13.195 22.438 19.141 1 98.5 217 ALA B N 1
ATOM 3888 C CA . ALA B 1 217 ? 14.156 22.328 18.047 1 98.5 217 ALA B CA 1
ATOM 3889 C C . ALA B 1 217 ? 15.516 22.891 18.438 1 98.5 217 ALA B C 1
ATOM 3891 O O . ALA B 1 217 ? 16.531 22.219 18.281 1 98.5 217 ALA B O 1
ATOM 3892 N N . VAL B 1 218 ? 15.531 24.047 19.031 1 98.44 218 VAL B N 1
ATOM 3893 C CA . VAL B 1 218 ? 16.766 24.703 19.453 1 98.44 218 VAL B CA 1
ATOM 3894 C C . VAL B 1 218 ? 17.484 23.859 20.484 1 98.44 218 VAL B C 1
ATOM 3896 O O . VAL B 1 218 ? 18.688 23.641 20.406 1 98.44 218 VAL B O 1
ATOM 3899 N N . ALA B 1 219 ? 16.734 23.359 21.438 1 98.62 219 ALA B N 1
ATOM 3900 C CA . ALA B 1 219 ? 17.312 22.547 22.5 1 98.62 219 ALA B CA 1
ATOM 3901 C C . ALA B 1 219 ? 17.953 21.281 21.922 1 98.62 219 ALA B C 1
ATOM 3903 O O . ALA B 1 219 ? 18.922 20.766 22.484 1 98.62 219 ALA B O 1
ATOM 3904 N N . ALA B 1 220 ? 17.484 20.859 20.766 1 98.38 220 ALA B N 1
ATOM 3905 C CA . ALA B 1 220 ? 18 19.656 20.125 1 98.38 220 ALA B CA 1
ATOM 3906 C C . ALA B 1 220 ? 19.094 20 19.109 1 98.38 220 ALA B C 1
ATOM 3908 O O . ALA B 1 220 ? 19.562 19.125 18.375 1 98.38 220 ALA B O 1
ATOM 3909 N N . GLY B 1 221 ? 19.422 21.234 18.922 1 98.5 221 GLY B N 1
ATOM 3910 C CA . GLY B 1 221 ? 20.469 21.672 18 1 98.5 221 GLY B CA 1
ATOM 3911 C C . GLY B 1 221 ? 19.984 21.812 16.578 1 98.5 221 GLY B C 1
ATOM 3912 O O . GLY B 1 221 ? 20.766 21.75 15.633 1 98.5 221 GLY B O 1
ATOM 3913 N N . ARG B 1 222 ? 18.672 21.938 16.422 1 98.12 222 ARG B N 1
ATOM 3914 C CA . ARG B 1 222 ? 18.078 22.062 15.094 1 98.12 222 ARG B CA 1
ATOM 3915 C C . ARG B 1 222 ? 17.672 23.516 14.828 1 98.12 222 ARG B C 1
ATOM 3917 O O . ARG B 1 222 ? 17.391 24.266 15.766 1 98.12 222 ARG B O 1
ATOM 3924 N N . ASP B 1 223 ? 17.641 23.859 13.508 1 97.12 223 ASP B N 1
ATOM 3925 C CA . ASP B 1 223 ? 17.078 25.125 13.07 1 97.12 223 ASP B CA 1
ATOM 3926 C C . ASP B 1 223 ? 15.547 25.062 13.031 1 97.12 223 ASP B C 1
ATOM 3928 O O . ASP B 1 223 ? 14.969 24.266 12.289 1 97.12 223 ASP B O 1
ATOM 3932 N N . PRO B 1 224 ? 14.844 25.859 13.812 1 96.56 224 PRO B N 1
ATOM 3933 C CA . PRO B 1 224 ? 13.383 25.859 13.773 1 96.56 224 PRO B CA 1
ATOM 3934 C C . PRO B 1 224 ? 12.828 26.016 12.359 1 96.56 224 PRO B C 1
ATOM 3936 O O . PRO B 1 224 ? 11.758 25.469 12.047 1 96.56 224 PRO B O 1
ATOM 3939 N N . ALA B 1 225 ? 13.602 26.625 11.445 1 95.5 225 ALA B N 1
ATOM 3940 C CA . ALA B 1 225 ? 13.148 26.875 10.078 1 95.5 225 ALA B CA 1
ATOM 3941 C C . ALA B 1 225 ? 13.164 25.594 9.25 1 95.5 225 ALA B C 1
ATOM 3943 O O . ALA B 1 225 ? 12.609 25.547 8.156 1 95.5 225 ALA B O 1
ATOM 3944 N N . ALA B 1 226 ? 13.734 24.562 9.82 1 96.19 226 ALA B N 1
ATOM 3945 C CA . ALA B 1 226 ? 13.758 23.281 9.133 1 96.19 226 ALA B CA 1
ATOM 3946 C C . ALA B 1 226 ? 12.438 22.547 9.297 1 96.19 226 ALA B C 1
ATOM 3948 O O . ALA B 1 226 ? 12.18 21.562 8.602 1 96.19 226 ALA B O 1
ATOM 3949 N N . ILE B 1 227 ? 11.578 23.047 10.195 1 98.12 227 ILE B N 1
ATOM 3950 C CA . ILE B 1 227 ? 10.289 22.422 10.469 1 98.12 227 ILE B CA 1
ATOM 3951 C C . ILE B 1 227 ? 9.172 23.234 9.82 1 98.12 227 ILE B C 1
ATOM 3953 O O . ILE B 1 227 ? 8.82 24.312 10.312 1 98.12 227 ILE B O 1
ATOM 3957 N N . VAL B 1 228 ? 8.609 22.734 8.758 1 98.31 228 VAL B N 1
ATOM 3958 C CA . VAL B 1 228 ? 7.547 23.438 8.047 1 98.31 228 VAL B CA 1
ATOM 3959 C C . VAL B 1 228 ? 6.25 23.344 8.852 1 98.31 228 VAL B C 1
ATOM 3961 O O . VAL B 1 228 ? 5.977 22.344 9.492 1 98.31 228 VAL B O 1
ATOM 3964 N N . ARG B 1 229 ? 5.473 24.453 8.82 1 98.44 229 ARG B N 1
ATOM 3965 C CA . ARG B 1 229 ? 4.164 24.5 9.469 1 98.44 229 ARG B CA 1
ATOM 3966 C C . ARG B 1 229 ? 3.043 24.344 8.445 1 98.44 229 ARG B C 1
ATOM 3968 O O . ARG B 1 229 ? 2.926 25.141 7.516 1 98.44 229 ARG B O 1
ATOM 3975 N N . LEU B 1 230 ? 2.26 23.281 8.648 1 98.81 230 LEU B N 1
ATOM 3976 C CA . LEU B 1 230 ? 1.109 22.984 7.801 1 98.81 230 LEU B CA 1
ATOM 3977 C C . LEU B 1 230 ? -0.182 23.016 8.609 1 98.81 230 LEU B C 1
ATOM 3979 O O . LEU B 1 230 ? -0.153 22.922 9.844 1 98.81 230 LEU B O 1
ATOM 3983 N N . LEU B 1 231 ? -1.315 23.172 7.891 1 98.88 231 LEU B N 1
ATOM 3984 C CA . LEU B 1 231 ? -2.594 23.281 8.578 1 98.88 231 LEU B CA 1
ATOM 3985 C C . LEU B 1 231 ? -3.734 22.781 7.703 1 98.88 231 LEU B C 1
ATOM 3987 O O . LEU B 1 231 ? -3.861 23.188 6.547 1 98.88 231 LEU B O 1
ATOM 3991 N N . ASN B 1 232 ? -4.512 21.812 8.242 1 98.94 232 ASN B N 1
ATOM 3992 C CA . ASN B 1 232 ? -5.805 21.516 7.641 1 98.94 232 ASN B CA 1
ATOM 3993 C C . ASN B 1 232 ? -6.852 22.562 8 1 98.94 232 ASN B C 1
ATOM 3995 O O . ASN B 1 232 ? -7.074 22.844 9.18 1 98.94 232 ASN B O 1
ATOM 3999 N N . ILE B 1 233 ? -7.504 23.094 6.934 1 98.88 233 ILE B N 1
ATOM 4000 C CA . ILE B 1 233 ? -8.477 24.156 7.195 1 98.88 233 ILE B CA 1
ATOM 4001 C C . ILE B 1 233 ? -9.812 23.781 6.551 1 98.88 233 ILE B C 1
ATOM 4003 O O . ILE B 1 233 ? -9.844 23.188 5.473 1 98.88 233 ILE B O 1
ATOM 4007 N N . GLY B 1 234 ? -10.898 24.031 7.293 1 97.69 234 GLY B N 1
ATOM 4008 C CA . GLY B 1 234 ? -12.273 23.922 6.828 1 97.69 234 GLY B CA 1
ATOM 4009 C C . GLY B 1 234 ? -13.086 25.172 7.078 1 97.69 234 GLY B C 1
ATOM 4010 O O . GLY B 1 234 ? -12.641 26.078 7.793 1 97.69 234 GLY B O 1
ATOM 4011 N N . GLY B 1 235 ? -14.195 25.297 6.391 1 96 235 GLY B N 1
ATOM 4012 C CA . GLY B 1 235 ? -15.086 26.438 6.496 1 96 235 GLY B CA 1
ATOM 4013 C C . GLY B 1 235 ? -16.188 26.422 5.453 1 96 235 GLY B C 1
ATOM 4014 O O . GLY B 1 235 ? -16.609 25.359 5.004 1 96 235 GLY B O 1
ATOM 4015 N N . ARG B 1 236 ? -16.812 27.719 5.273 1 95.81 236 ARG B N 1
ATOM 4016 C CA . ARG B 1 236 ? -17.922 27.844 4.344 1 95.81 236 ARG B CA 1
ATOM 4017 C C . ARG B 1 236 ? -17.641 28.891 3.275 1 95.81 236 ARG B C 1
ATOM 4019 O O . ARG B 1 236 ? -17.125 29.969 3.58 1 95.81 236 ARG B O 1
ATOM 4026 N N . PHE B 1 237 ? -17.797 28.375 2.061 1 97.19 237 PHE B N 1
ATOM 4027 C CA . PHE B 1 237 ? -17.781 29.328 0.963 1 97.19 237 PHE B CA 1
ATOM 4028 C C . PHE B 1 237 ? -19.141 30.016 0.821 1 97.19 237 PHE B C 1
ATOM 4030 O O . PHE B 1 237 ? -20.125 29.375 0.427 1 97.19 237 PHE B O 1
ATOM 4037 N N . THR B 1 238 ? -19.188 31.266 1.209 1 95.94 238 THR B N 1
ATOM 4038 C CA . THR B 1 238 ? -20.406 32.062 1.183 1 95.94 238 THR B CA 1
ATOM 4039 C C . THR B 1 238 ? -20.188 33.406 0.485 1 95.94 238 THR B C 1
ATOM 4041 O O . THR B 1 238 ? -19.062 33.719 0.094 1 95.94 238 THR B O 1
ATOM 4044 N N . THR B 1 239 ? -21.234 34.125 0.258 1 94.56 239 THR B N 1
ATOM 4045 C CA . THR B 1 239 ? -21.156 35.375 -0.47 1 94.56 239 THR B CA 1
ATOM 4046 C C . THR B 1 239 ? -20.75 36.531 0.464 1 94.56 239 THR B C 1
ATOM 4048 O O . THR B 1 239 ? -20.203 37.531 0.017 1 94.56 239 THR B O 1
ATOM 4051 N N . ARG B 1 240 ? -20.984 36.312 1.703 1 95 240 ARG B N 1
ATOM 4052 C CA . ARG B 1 240 ? -20.672 37.375 2.678 1 95 240 ARG B CA 1
ATOM 4053 C C . ARG B 1 240 ? -19.688 36.844 3.723 1 95 240 ARG B C 1
ATOM 4055 O O . ARG B 1 240 ? -19.844 35.75 4.23 1 95 240 ARG B O 1
ATOM 4062 N N . ALA B 1 241 ? -18.734 37.656 4.016 1 93 241 ALA B N 1
ATOM 4063 C CA . ALA B 1 241 ? -17.734 37.281 5.02 1 93 241 ALA B CA 1
ATOM 4064 C C . ALA B 1 241 ? -18.359 37.281 6.418 1 93 241 ALA B C 1
ATOM 4066 O O . ALA B 1 241 ? -19.062 38.188 6.809 1 93 241 ALA B O 1
ATOM 4067 N N . ASP B 1 242 ? -18.219 36.156 7.094 1 89.56 242 ASP B N 1
ATOM 4068 C CA . ASP B 1 242 ? -18.781 36 8.43 1 89.56 242 ASP B CA 1
ATOM 4069 C C . ASP B 1 242 ? -17.812 35.281 9.367 1 89.56 242 ASP B C 1
ATOM 4071 O O . ASP B 1 242 ? -18.172 34.281 10 1 89.56 242 ASP B O 1
ATOM 4075 N N . GLY B 1 243 ? -16.5 35.688 9.477 1 90.25 243 GLY B N 1
ATOM 4076 C CA . GLY B 1 243 ? -15.562 35.062 10.398 1 90.25 243 GLY B CA 1
ATOM 4077 C C . GLY B 1 243 ? -14.422 34.375 9.703 1 90.25 243 GLY B C 1
ATOM 4078 O O . GLY B 1 243 ? -14.086 34.688 8.562 1 90.25 243 GLY B O 1
ATOM 4079 N N . VAL B 1 244 ? -13.781 33.344 10.445 1 93.12 244 VAL B N 1
ATOM 4080 C CA . VAL B 1 244 ? -12.594 32.656 9.969 1 93.12 244 VAL B CA 1
ATOM 4081 C C . VAL B 1 244 ? -12.977 31.609 8.914 1 93.12 244 VAL B C 1
ATOM 4083 O O . VAL B 1 244 ? -13.742 30.688 9.195 1 93.12 244 VAL B O 1
ATOM 4086 N N . PHE B 1 245 ? -12.492 31.781 7.711 1 97 245 PHE B N 1
ATOM 4087 C CA . PHE B 1 245 ? -12.703 30.875 6.586 1 97 245 PHE B CA 1
ATOM 4088 C C . PHE B 1 245 ? -14.188 30.656 6.328 1 97 245 PHE B C 1
ATOM 4090 O O . PHE B 1 245 ? -14.641 29.531 6.18 1 97 245 PHE B O 1
ATOM 4097 N N . ASP B 1 246 ? -14.953 31.703 6.43 1 97.19 246 ASP B N 1
ATOM 4098 C CA . ASP B 1 246 ? -16.391 31.781 6.148 1 97.19 246 ASP B CA 1
ATOM 4099 C C . ASP B 1 246 ? -16.703 33 5.273 1 97.19 246 ASP B C 1
ATOM 4101 O O . ASP B 1 246 ? -16.938 34.094 5.781 1 97.19 246 ASP B O 1
ATOM 4105 N N . GLY B 1 247 ? -16.766 32.812 3.982 1 97.81 247 GLY B N 1
ATOM 4106 C CA . GLY B 1 247 ? -16.938 33.906 3.049 1 97.81 247 GLY B CA 1
ATOM 4107 C C . GLY B 1 247 ? -16.531 33.562 1.629 1 97.81 247 GLY B C 1
ATOM 4108 O O . GLY B 1 247 ? -16.328 32.375 1.309 1 97.81 247 GLY B O 1
ATOM 4109 N N . PRO B 1 248 ? -16.516 34.594 0.749 1 97.5 248 PRO B N 1
ATOM 4110 C CA . PRO B 1 248 ? -16.094 34.375 -0.634 1 97.5 248 PRO B CA 1
ATOM 4111 C C . PRO B 1 248 ? -14.602 34.094 -0.752 1 97.5 248 PRO B C 1
ATOM 4113 O O . PRO B 1 248 ? -13.852 34.281 0.213 1 97.5 248 PRO B O 1
ATOM 4116 N N . PRO B 1 249 ? -14.164 33.688 -1.875 1 97.94 249 PRO B N 1
ATOM 4117 C CA . PRO B 1 249 ? -12.758 33.312 -2.082 1 97.94 249 PRO B CA 1
ATOM 4118 C C . PRO B 1 249 ? -11.805 34.438 -1.684 1 97.94 249 PRO B C 1
ATOM 4120 O O . PRO B 1 249 ? -10.742 34.188 -1.115 1 97.94 249 PRO B O 1
ATOM 4123 N N . GLU B 1 250 ? -12.203 35.594 -1.922 1 97.38 250 GLU B N 1
ATOM 4124 C CA . GLU B 1 250 ? -11.336 36.719 -1.584 1 97.38 250 GLU B CA 1
ATOM 4125 C C . GLU B 1 250 ? -11.109 36.812 -0.078 1 97.38 250 GLU B C 1
ATOM 4127 O O . GLU B 1 250 ? -10 37.125 0.374 1 97.38 250 GLU B O 1
ATOM 4132 N N . HIS B 1 251 ? -12.164 36.594 0.659 1 97.88 251 HIS B N 1
ATOM 4133 C CA . HIS B 1 251 ? -12.07 36.594 2.115 1 97.88 251 HIS B CA 1
ATOM 4134 C C . HIS B 1 251 ? -11.156 35.469 2.604 1 97.88 251 HIS B C 1
ATOM 4136 O O . HIS B 1 251 ? -10.328 35.688 3.496 1 97.88 251 HIS B O 1
ATOM 4142 N N . TRP B 1 252 ? -11.266 34.312 2.008 1 98.56 252 TRP B N 1
ATOM 4143 C CA . TRP B 1 252 ? -10.391 33.188 2.332 1 98.56 252 TRP B CA 1
ATOM 4144 C C . TRP B 1 252 ? -8.93 33.562 2.104 1 98.56 252 TRP B C 1
ATOM 4146 O O . TRP B 1 252 ? -8.078 33.281 2.957 1 98.56 252 TRP B O 1
ATOM 4156 N N . ALA B 1 253 ? -8.625 34.125 0.978 1 98.56 253 ALA B N 1
ATOM 4157 C CA . ALA B 1 253 ? -7.254 34.469 0.614 1 98.56 253 ALA B CA 1
ATOM 4158 C C . ALA B 1 253 ? -6.645 35.438 1.625 1 98.56 253 ALA B C 1
ATOM 4160 O O . ALA B 1 253 ? -5.5 35.25 2.055 1 98.56 253 ALA B O 1
ATOM 4161 N N . GLU B 1 254 ? -7.406 36.406 1.997 1 97.94 254 GLU B N 1
ATOM 4162 C CA . GLU B 1 254 ? -6.926 37.375 2.965 1 97.94 254 GLU B CA 1
ATOM 4163 C C . GLU B 1 254 ? -6.637 36.719 4.312 1 97.94 254 GLU B C 1
ATOM 4165 O O . GLU B 1 254 ? -5.617 37 4.945 1 97.94 254 GLU B O 1
ATOM 4170 N N . GLN B 1 255 ? -7.527 35.844 4.723 1 97.88 255 GLN B N 1
ATOM 4171 C CA . GLN B 1 255 ? -7.352 35.156 6.004 1 97.88 255 GLN B CA 1
ATOM 4172 C C . GLN B 1 255 ? -6.129 34.25 5.984 1 97.88 255 GLN B C 1
ATOM 4174 O O . GLN B 1 255 ? -5.355 34.219 6.945 1 97.88 255 GLN B O 1
ATOM 4179 N N . ILE B 1 256 ? -5.906 33.5 4.914 1 98.5 256 ILE B N 1
ATOM 4180 C CA . ILE B 1 256 ? -4.766 32.594 4.809 1 98.5 256 ILE B CA 1
ATOM 4181 C C . ILE B 1 256 ? -3.467 33.406 4.809 1 98.5 256 ILE B C 1
ATOM 4183 O O . ILE B 1 256 ? -2.498 33.031 5.473 1 98.5 256 ILE B O 1
ATOM 4187 N N . ALA B 1 257 ? -3.486 34.531 4.074 1 97.44 257 ALA B N 1
ATOM 4188 C CA . ALA B 1 257 ? -2.309 35.375 4.051 1 97.44 257 ALA B CA 1
ATOM 4189 C C . ALA B 1 257 ? -1.98 35.906 5.449 1 97.44 257 ALA B C 1
ATOM 4191 O O . ALA B 1 257 ? -0.817 35.906 5.855 1 97.44 257 ALA B O 1
ATOM 4192 N N . GLU B 1 258 ? -3.02 36.312 6.152 1 96.19 258 GLU B N 1
ATOM 4193 C CA . GLU B 1 258 ? -2.83 36.812 7.516 1 96.19 258 GLU B CA 1
ATOM 4194 C C . GLU B 1 258 ? -2.24 35.719 8.414 1 96.19 258 GLU B C 1
ATOM 4196 O O . GLU B 1 258 ? -1.331 36 9.203 1 96.19 258 GLU B O 1
ATOM 4201 N N . VAL B 1 259 ? -2.766 34.5 8.32 1 97.12 259 VAL B N 1
ATOM 4202 C CA . VAL B 1 259 ? -2.254 33.375 9.102 1 97.12 259 VAL B CA 1
ATOM 4203 C C . VAL B 1 259 ? -0.776 33.156 8.789 1 97.12 259 VAL B C 1
ATOM 4205 O O . VAL B 1 259 ? 0.043 33 9.695 1 97.12 259 VAL B O 1
ATOM 4208 N N . THR B 1 260 ? -0.442 33.188 7.512 1 97.25 260 THR B N 1
ATOM 4209 C CA . THR B 1 260 ? 0.934 32.969 7.078 1 97.25 260 THR B CA 1
ATOM 4210 C C . THR B 1 260 ? 1.861 34 7.664 1 97.25 260 THR B C 1
ATOM 4212 O O . THR B 1 260 ? 2.877 33.688 8.281 1 97.25 260 THR B O 1
ATOM 4215 N N . LEU B 1 261 ? 1.482 35.25 7.547 1 95.19 261 LEU B N 1
ATOM 4216 C CA . LEU B 1 261 ? 2.34 36.375 7.918 1 95.19 261 LEU B CA 1
ATOM 4217 C C . LEU B 1 261 ? 2.469 36.5 9.438 1 95.19 261 LEU B C 1
ATOM 4219 O O . LEU B 1 261 ? 3.52 36.875 9.945 1 95.19 261 LEU B O 1
ATOM 4223 N N . ASN B 1 262 ? 1.457 36.031 10.141 1 94.31 262 ASN B N 1
ATOM 4224 C CA . ASN B 1 262 ? 1.438 36.25 11.586 1 94.31 262 ASN B CA 1
ATOM 4225 C C . ASN B 1 262 ? 1.935 35 12.328 1 94.31 262 ASN B C 1
ATOM 4227 O O . ASN B 1 262 ? 2.312 35.094 13.5 1 94.31 262 ASN B O 1
ATOM 4231 N N . THR B 1 263 ? 1.875 33.781 11.695 1 95.69 263 THR B N 1
ATOM 4232 C CA . THR B 1 263 ? 2.141 32.562 12.469 1 95.69 263 THR B CA 1
ATOM 4233 C C . THR B 1 263 ? 3.225 31.734 11.797 1 95.69 263 THR B C 1
ATOM 4235 O O . THR B 1 263 ? 3.77 30.812 12.414 1 95.69 263 THR B O 1
ATOM 4238 N N . GLY B 1 264 ? 3.508 31.969 10.531 1 95.75 264 GLY B N 1
ATOM 4239 C CA . GLY B 1 264 ? 4.543 31.234 9.828 1 95.75 264 GLY B CA 1
ATOM 4240 C C . GLY B 1 264 ? 4.023 29.953 9.18 1 95.75 264 GLY B C 1
ATOM 4241 O O . GLY B 1 264 ? 4.789 29.219 8.555 1 95.75 264 GLY B O 1
ATOM 4242 N N . VAL B 1 265 ? 2.715 29.703 9.312 1 98 265 VAL B N 1
ATOM 4243 C CA . VAL B 1 265 ? 2.139 28.578 8.586 1 98 265 VAL B CA 1
ATOM 4244 C C . VAL B 1 265 ? 2.275 28.812 7.078 1 98 265 VAL B C 1
ATOM 4246 O O . VAL B 1 265 ? 1.952 29.891 6.578 1 98 265 VAL B O 1
ATOM 4249 N N . SER B 1 266 ? 2.807 27.781 6.391 1 98.12 266 SER B N 1
ATOM 4250 C CA . SER B 1 266 ? 3.094 27.984 4.973 1 98.12 266 SER B CA 1
ATOM 4251 C C . SER B 1 266 ? 2.441 26.906 4.113 1 98.12 266 SER B C 1
ATOM 4253 O O . SER B 1 266 ? 2.445 27.016 2.883 1 98.12 266 SER B O 1
ATOM 4255 N N . GLY B 1 267 ? 1.937 25.844 4.684 1 98.69 267 GLY B N 1
ATOM 4256 C CA . GLY B 1 267 ? 1.193 24.812 3.979 1 98.69 267 GLY B CA 1
ATOM 4257 C C . GLY B 1 267 ? -0.258 24.719 4.41 1 98.69 267 GLY B C 1
ATOM 4258 O O . GLY B 1 267 ? -0.558 24.75 5.605 1 98.69 267 GLY B O 1
ATOM 4259 N N . PHE B 1 268 ? -1.178 24.672 3.459 1 98.94 268 PHE B N 1
ATOM 4260 C CA . PHE B 1 268 ? -2.604 24.625 3.764 1 98.94 268 PHE B CA 1
ATOM 4261 C C . PHE B 1 268 ? -3.291 23.516 2.979 1 98.94 268 PHE B C 1
ATOM 4263 O O . PHE B 1 268 ? -3.129 23.422 1.76 1 98.94 268 PHE B O 1
ATOM 4270 N N . PHE B 1 269 ? -4.016 22.656 3.689 1 98.94 269 PHE B N 1
ATOM 4271 C CA . PHE B 1 269 ? -4.902 21.688 3.068 1 98.94 269 PHE B CA 1
ATOM 4272 C C . PHE B 1 269 ? -6.359 22.094 3.232 1 98.94 269 PHE B C 1
ATOM 4274 O O . PHE B 1 269 ? -6.84 22.266 4.355 1 98.94 269 PHE B O 1
ATOM 4281 N N . LEU B 1 270 ? -7.066 22.25 2.141 1 98.94 270 LEU B N 1
ATOM 4282 C CA . LEU B 1 270 ? -8.5 22.484 2.201 1 98.94 270 LEU B CA 1
ATOM 4283 C C . LEU B 1 270 ? -9.258 21.203 2.49 1 98.94 270 LEU B C 1
ATOM 4285 O O . LEU B 1 270 ? -9.172 20.234 1.725 1 98.94 270 LEU B O 1
ATOM 4289 N N . MET B 1 271 ? -9.992 21.219 3.574 1 98.75 271 MET B N 1
ATOM 4290 C CA . MET B 1 271 ? -10.859 20.094 3.889 1 98.75 271 MET B CA 1
ATOM 4291 C C . MET B 1 271 ? -12.172 20.188 3.117 1 98.75 271 MET B C 1
ATOM 4293 O O . MET B 1 271 ? -13.148 20.75 3.615 1 98.75 271 MET B O 1
ATOM 4297 N N . SER B 1 272 ? -12.211 19.672 1.925 1 98.19 272 SER B N 1
ATOM 4298 C CA . SER B 1 272 ? -13.406 19.688 1.087 1 98.19 272 SER B CA 1
ATOM 4299 C C . SER B 1 272 ? -13.383 18.547 0.068 1 98.19 272 SER B C 1
ATOM 4301 O O . SER B 1 272 ? -12.328 18.234 -0.496 1 98.19 272 SER B O 1
ATOM 4303 N N . ASP B 1 273 ? -14.562 17.984 -0.15 1 98.5 273 ASP B N 1
ATOM 4304 C CA . ASP B 1 273 ? -14.742 17 -1.205 1 98.5 273 ASP B CA 1
ATOM 4305 C C . ASP B 1 273 ? -15.594 17.547 -2.34 1 98.5 273 ASP B C 1
ATOM 4307 O O . ASP B 1 273 ? -16.141 16.781 -3.141 1 98.5 273 ASP B O 1
ATOM 4311 N N . THR B 1 274 ? -15.727 18.875 -2.373 1 98.38 274 THR B N 1
ATOM 4312 C CA . THR B 1 274 ? -16.531 19.547 -3.393 1 98.38 274 THR B CA 1
ATOM 4313 C C . THR B 1 274 ? -15.656 20.062 -4.523 1 98.38 274 THR B C 1
ATOM 4315 O O . THR B 1 274 ? -14.828 20.969 -4.309 1 98.38 274 THR B O 1
ATOM 4318 N N . PRO B 1 275 ? -15.898 19.547 -5.73 1 98.75 275 PRO B N 1
ATOM 4319 C CA . PRO B 1 275 ? -15.039 19.922 -6.852 1 98.75 275 PRO B CA 1
ATOM 4320 C C . PRO B 1 275 ? -14.93 21.438 -7.02 1 98.75 275 PRO B C 1
ATOM 4322 O O . PRO B 1 275 ? -13.828 21.969 -7.16 1 98.75 275 PRO B O 1
ATOM 4325 N N . ALA B 1 276 ? -16 22.156 -6.867 1 98.5 276 ALA B N 1
ATOM 4326 C CA . ALA B 1 276 ? -16 23.594 -7.082 1 98.5 276 ALA B CA 1
ATOM 4327 C C . ALA B 1 276 ? -15.148 24.297 -6.035 1 98.5 276 ALA B C 1
ATOM 4329 O O . ALA B 1 276 ? -14.461 25.281 -6.344 1 98.5 276 ALA B O 1
ATOM 4330 N N . GLU B 1 277 ? -15.141 23.812 -4.832 1 98.81 277 GLU B N 1
ATOM 4331 C CA . GLU B 1 277 ? -14.352 24.422 -3.764 1 98.81 277 GLU B CA 1
ATOM 4332 C C . GLU B 1 277 ? -12.867 24.141 -3.959 1 98.81 277 GLU B C 1
ATOM 4334 O O . GLU B 1 277 ? -12.031 25.031 -3.748 1 98.81 277 GLU B O 1
ATOM 4339 N N . ILE B 1 278 ? -12.562 22.953 -4.422 1 98.94 278 ILE B N 1
ATOM 4340 C CA . ILE B 1 278 ? -11.172 22.578 -4.688 1 98.94 278 ILE B CA 1
ATOM 4341 C C . ILE B 1 278 ? -10.625 23.422 -5.836 1 98.94 278 ILE B C 1
ATOM 4343 O O . ILE B 1 278 ? -9.508 23.953 -5.758 1 98.94 278 ILE B O 1
ATOM 4347 N N . GLU B 1 279 ? -11.438 23.594 -6.828 1 98.88 279 GLU B N 1
ATOM 4348 C CA . GLU B 1 279 ? -11.031 24.406 -7.969 1 98.88 279 GLU B CA 1
ATOM 4349 C C . GLU B 1 279 ? -10.812 25.859 -7.559 1 98.88 279 GLU B C 1
ATOM 4351 O O . GLU B 1 279 ? -9.828 26.484 -7.953 1 98.88 279 GLU B O 1
ATOM 4356 N N . SER B 1 280 ? -11.734 26.406 -6.758 1 98.75 280 SER B N 1
ATOM 4357 C CA . SER B 1 280 ? -11.594 27.766 -6.266 1 98.75 280 SER B CA 1
ATOM 4358 C C . SER B 1 280 ? -10.336 27.922 -5.414 1 98.75 280 SER B C 1
ATOM 4360 O O . SER B 1 280 ? -9.625 28.922 -5.531 1 98.75 280 SER B O 1
ATOM 4362 N N . PHE B 1 281 ? -10.023 26.969 -4.641 1 98.88 281 PHE B N 1
ATOM 4363 C CA . PHE B 1 281 ? -8.859 27.016 -3.762 1 98.88 281 PHE B CA 1
ATOM 4364 C C . PHE B 1 281 ? -7.57 27.062 -4.57 1 98.88 281 PHE B C 1
ATOM 4366 O O . PHE B 1 281 ? -6.664 27.844 -4.27 1 98.88 281 PHE B O 1
ATOM 4373 N N . GLY B 1 282 ? -7.52 26.234 -5.609 1 98.88 282 GLY B N 1
ATOM 4374 C CA . GLY B 1 282 ? -6.312 26.109 -6.418 1 98.88 282 GLY B CA 1
ATOM 4375 C C . GLY B 1 282 ? -6.16 27.234 -7.426 1 98.88 282 GLY B C 1
ATOM 4376 O O . GLY B 1 282 ? -5.051 27.703 -7.672 1 98.88 282 GLY B O 1
ATOM 4377 N N . GLN B 1 283 ? -7.258 27.75 -7.93 1 98.75 283 GLN B N 1
ATOM 4378 C CA . GLN B 1 283 ? -7.188 28.641 -9.086 1 98.75 283 GLN B CA 1
ATOM 4379 C C . GLN B 1 283 ? -7.395 30.094 -8.688 1 98.75 283 GLN B C 1
ATOM 4381 O O . GLN B 1 283 ? -6.941 31 -9.383 1 98.75 283 GLN B O 1
ATOM 4386 N N . GLU B 1 284 ? -8.055 30.297 -7.559 1 98.69 284 GLU B N 1
ATOM 4387 C CA . GLU B 1 284 ? -8.367 31.656 -7.137 1 98.69 284 GLU B CA 1
ATOM 4388 C C . GLU B 1 284 ? -7.66 32 -5.828 1 98.69 284 GLU B C 1
ATOM 4390 O O . GLU B 1 284 ? -6.898 32.969 -5.766 1 98.69 284 GLU B O 1
ATOM 4395 N N . ILE B 1 285 ? -7.812 31.203 -4.855 1 98.88 285 ILE B N 1
ATOM 4396 C CA . ILE B 1 285 ? -7.391 31.531 -3.5 1 98.88 285 ILE B CA 1
ATOM 4397 C C . ILE B 1 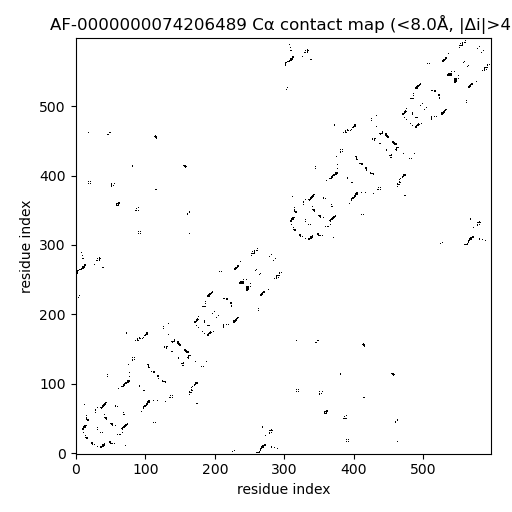285 ? -5.871 31.438 -3.391 1 98.88 285 ILE B C 1
ATOM 4399 O O . ILE B 1 285 ? -5.207 32.375 -2.969 1 98.88 285 ILE B O 1
ATOM 4403 N N . ALA B 1 286 ? -5.281 30.312 -3.848 1 98.94 286 ALA B N 1
ATOM 4404 C CA . ALA B 1 286 ? -3.846 30.078 -3.707 1 98.94 286 ALA B CA 1
ATOM 4405 C C . ALA B 1 286 ? -3.037 31.156 -4.422 1 98.94 286 ALA B C 1
ATOM 4407 O O . ALA B 1 286 ? -2.148 31.766 -3.826 1 98.94 286 ALA B O 1
ATOM 4408 N N . PRO B 1 287 ? -3.373 31.484 -5.684 1 98.81 287 PRO B N 1
ATOM 4409 C CA . PRO B 1 287 ? -2.611 32.531 -6.355 1 98.81 287 PRO B CA 1
ATOM 4410 C C . PRO B 1 287 ? -2.732 33.906 -5.652 1 98.81 287 PRO B C 1
ATOM 4412 O O . PRO B 1 287 ? -1.746 34.625 -5.543 1 98.81 287 PRO B O 1
ATOM 4415 N N . ARG B 1 288 ? -3.945 34.188 -5.16 1 98.75 288 ARG B N 1
ATOM 4416 C CA . ARG B 1 288 ? -4.152 35.469 -4.469 1 98.75 288 ARG B CA 1
ATOM 4417 C C . ARG B 1 288 ? -3.354 35.531 -3.17 1 98.75 288 ARG B C 1
ATOM 4419 O O . ARG B 1 288 ? -2.791 36.562 -2.824 1 98.75 288 ARG B O 1
ATOM 4426 N N . VAL B 1 289 ? -3.287 34.406 -2.406 1 98.81 289 VAL B N 1
ATOM 4427 C CA . VAL B 1 289 ? -2.504 34.344 -1.178 1 98.81 289 VAL B CA 1
ATOM 4428 C C . VAL B 1 289 ? -1.029 34.594 -1.493 1 98.81 289 VAL B C 1
ATOM 4430 O O . VAL B 1 289 ? -0.355 35.344 -0.789 1 98.81 289 VAL B O 1
ATOM 4433 N N . ARG B 1 290 ? -0.518 33.938 -2.535 1 98.56 290 ARG B N 1
ATOM 4434 C CA . ARG B 1 290 ? 0.88 34.125 -2.92 1 98.56 290 ARG B CA 1
ATOM 4435 C C . ARG B 1 290 ? 1.195 35.562 -3.221 1 98.56 290 ARG B C 1
ATOM 4437 O O . ARG B 1 290 ? 2.25 36.094 -2.834 1 98.56 290 ARG B O 1
ATOM 4444 N N . GLU B 1 291 ? 0.283 36.25 -3.883 1 98.19 291 GLU B N 1
ATOM 4445 C CA . GLU B 1 291 ? 0.459 37.656 -4.191 1 98.19 291 GLU B CA 1
ATOM 4446 C C . GLU B 1 291 ? 0.499 38.5 -2.922 1 98.19 291 GLU B C 1
ATOM 4448 O O . GLU B 1 291 ? 1.373 39.344 -2.764 1 98.19 291 GLU B O 1
ATOM 4453 N N . LEU B 1 292 ? -0.46 38.25 -2.051 1 97.62 292 LEU B N 1
ATOM 4454 C CA . LEU B 1 292 ? -0.569 39.031 -0.818 1 97.62 292 LEU B CA 1
ATOM 4455 C C . LEU B 1 292 ? 0.673 38.844 0.047 1 97.62 292 LEU B C 1
ATOM 4457 O O . LEU B 1 292 ? 1.215 39.812 0.573 1 97.62 292 LEU B O 1
ATOM 4461 N N . VAL B 1 293 ? 1.16 37.625 0.164 1 97.5 293 VAL B N 1
ATOM 4462 C CA . VAL B 1 293 ? 2.299 37.312 1.021 1 97.5 293 VAL B CA 1
ATOM 4463 C C . VAL B 1 293 ? 3.578 37.875 0.402 1 97.5 293 VAL B C 1
ATOM 4465 O O . VAL B 1 293 ? 4.422 38.438 1.105 1 97.5 293 VAL B O 1
ATOM 4468 N N . ALA B 1 294 ? 3.721 37.719 -0.952 1 96.81 294 ALA B N 1
ATOM 4469 C CA . ALA B 1 294 ? 4.887 38.281 -1.636 1 96.81 294 ALA B CA 1
ATOM 4470 C C . ALA B 1 294 ? 4.973 39.781 -1.439 1 96.81 294 ALA B C 1
ATOM 4472 O O . ALA B 1 294 ? 6.055 40.312 -1.19 1 96.81 294 ALA B O 1
ATOM 4473 N N . ALA B 1 295 ? 3.883 40.438 -1.544 1 96.44 295 ALA B N 1
ATOM 4474 C CA . ALA B 1 295 ? 3.838 41.906 -1.373 1 96.44 295 ALA B CA 1
ATOM 4475 C C . ALA B 1 295 ? 4.234 42.312 0.045 1 96.44 295 ALA B C 1
ATOM 4477 O O . ALA B 1 295 ? 4.961 43.281 0.241 1 96.44 295 ALA B O 1
ATOM 4478 N N . ALA B 1 296 ? 3.764 41.531 0.985 1 94.81 296 ALA B N 1
ATOM 4479 C CA . ALA B 1 296 ? 4.051 41.844 2.385 1 94.81 296 ALA B CA 1
ATOM 4480 C C . ALA B 1 296 ? 5.52 41.562 2.711 1 94.81 296 ALA B C 1
ATOM 4482 O O . ALA B 1 296 ? 6.121 42.312 3.496 1 94.81 296 ALA B O 1
ATOM 4483 N N . ARG B 1 297 ? 6.102 40.531 2.117 1 92.75 297 ARG B N 1
ATOM 4484 C CA . ARG B 1 297 ? 7.488 40.156 2.393 1 92.75 297 ARG B CA 1
ATOM 4485 C C . ARG B 1 297 ? 8.461 41.125 1.709 1 92.75 297 ARG B C 1
ATOM 4487 O O . ARG B 1 297 ? 9.609 41.219 2.119 1 92.75 297 ARG B O 1
ATOM 4494 N N . ALA B 1 298 ? 8.148 41.75 0.628 1 90.88 298 ALA B N 1
ATOM 4495 C CA . ALA B 1 298 ? 8.992 42.688 -0.109 1 90.88 298 ALA B CA 1
ATOM 4496 C C . ALA B 1 298 ? 9.086 44.031 0.614 1 90.88 298 ALA B C 1
ATOM 4498 O O . ALA B 1 298 ? 9.977 44.844 0.336 1 90.88 298 ALA B O 1
ATOM 4499 N N . HIS B 1 299 ? 8.227 44.406 1.543 1 81.06 299 HIS B N 1
ATOM 4500 C CA . HIS B 1 299 ? 8.258 45.656 2.285 1 81.06 299 HIS B CA 1
ATOM 4501 C C . HIS B 1 299 ? 8.82 45.438 3.688 1 81.06 299 HIS B C 1
ATOM 4503 O O . HIS B 1 299 ? 9.508 46.312 4.215 1 81.06 299 HIS B O 1
#

Sequence (598 aa):
MTDYGHDLTFGAFITPVASPAHQPVELAILSEKAGLDMVGFQDHPYQPALQDTWTLMSYVAARTERVRVVGNVLSLPLRSPVTLARGAAALDRLSGGRVEMGLGAGAYWDGVVAMGGRRLTKGESVEALEEAVAVLRGLWATNERGGFRFDGRYYTVAGARRGPVLAHHVPIHIGAYGPRMLRLTGRVADGWLPSLSYLPDGLDSLAGMSEQIDDAAVAAGRDPAAIVRLLNIGGRFTTRADGVFDGPPEHWAEQIAEVTLNTGVSGFFLMSDTPAEIESFGQEIAPRVRELVAAARAHMTDYGHDLTFGAFITPVASPAHQPVELAILSEKAGLDMVGFQDHPYQPALQDTWTLMSYVAARTERVRVVGNVLSLPLRSPVTLARGAAALDRLSGGRVEMGLGAGAYWDGVVAMGGRRLTKGESVEALEEAVAVLRGLWATNERGGFRFDGRYYTVAGARRGPVLAHHVPIHIGAYGPRMLRLTGRVADGWLPSLSYLPDGLDSLAGMSEQIDDAAVAAGRDPAAIVRLLNIGGRFTTRADGVFDGPPEHWAEQIAEVTLNTGVSGFFLMSDTPAEIESFGQEIAPRVRELVAAARAH

Foldseek 3Di:
DQALPDAFAEEAEAEQFCVVNCLRLVLLQLLVVLQHQAYEYEADPLDPRGDHQLVVLLVSLQSDQGHAYEHLAYEPQQDPLLNVLASQQVSQVVNLRRYAHEYELDDPQVSSVVVPGDDDDPVRSLQSVLQSLVNNVQQQPQVDDWFGFDDDPNDTDDTHHHDDHGSDDHFYEYADADLSNLLSCLQRGQEYEYEQVPHPVRLVSQQVSLVSSCVSVVVNVHHSSSYAYEYEDEEDDDPDDDDARYYHLVNPLVNVLCSCVPRNHRYYHYHDSDSVVSSCCSNPRSVSNSVSNVVVVVD/DQALPDAFAEEAEAEQFCVVNCLRLVLLQLLVVLQHQAYEYEADPLDPRGDHQLVVQLVSLVSDQGHAYEHLAYEPQQDPLLNVLASQQVSQVVNLRRYAHEYELDDPQVSSVVVPGDDDDPVRSLQSVLQSLVNNVQQQPQVDDWFGFDDDPNDTDDTHHHDDHGSDDHFYEYADADLSNLLSCLQGGQEYEYEQVPHPVRLVSQQVSLVSSCVSVVVNVHHSSSYAYEYEDEEDDDPDDDDARYYHLVVPLVNVLCSCVPRNHRYYHYHDSDSVVSSCCSNPRVVSNSVSNVVVVVD

Radius of gyration: 25.91 Å; Cα contacts (8 Å, |Δi|>4): 1336; chains: 2; bounding box: 51×82×59 Å

Nearest PDB structures (foldseek):
  8t0u-assembly1_A  TM=8.547E-01  e=5.560E-19  Pseudomonas fluorescens Pf0-1
  8t0u-assembly2_E  TM=8.381E-01  e=3.034E-18  Pseudomonas fluorescens Pf0-1
  8qpm-assembly2_D  TM=8.552E-01  e=2.912E-16  Methanocaldococcus jannaschii
  1f07-assembly1_A  TM=7.506E-01  e=5.228E-16  Methanothermobacter thermautotrophicus
  7e36-assembly1_B  TM=8.193E-01  e=9.551E-14  Nocardia tenerifensis